Protein AF-A0A359CB19-F1 (afdb_monomer_lite)

Structure (mmCIF, N/CA/C/O backbone):
data_AF-A0A359CB19-F1
#
_entry.id   AF-A0A359CB19-F1
#
loop_
_atom_site.group_PDB
_atom_site.id
_atom_site.type_symbol
_atom_site.label_atom_id
_atom_site.label_alt_id
_atom_site.label_comp_id
_atom_site.label_asym_id
_atom_site.label_entity_id
_atom_site.label_seq_id
_atom_site.pdbx_PDB_ins_code
_atom_site.Cartn_x
_atom_site.Cartn_y
_atom_site.Cartn_z
_atom_site.occupancy
_atom_site.B_iso_or_equiv
_atom_site.auth_seq_id
_atom_site.auth_comp_id
_atom_site.auth_asym_id
_atom_site.auth_atom_id
_atom_site.pdbx_PDB_model_num
ATOM 1 N N . ALA A 1 1 ? -32.392 22.438 -14.766 1.00 51.66 1 ALA A N 1
ATOM 2 C CA . ALA A 1 1 ? -33.176 22.308 -13.524 1.00 51.66 1 ALA A CA 1
ATOM 3 C C . ALA A 1 1 ? -32.383 22.786 -12.304 1.00 51.66 1 ALA A C 1
ATOM 5 O O . ALA A 1 1 ? -32.779 23.774 -11.715 1.00 51.66 1 ALA A O 1
ATOM 6 N N . PHE A 1 2 ? -31.216 22.210 -11.993 1.00 53.78 2 PHE A N 1
ATOM 7 C CA . PHE A 1 2 ? -30.493 22.472 -10.730 1.00 53.78 2 PHE A CA 1
ATOM 8 C C . PHE A 1 2 ? -29.447 23.616 -10.729 1.00 53.78 2 PHE A C 1
ATOM 10 O O . PHE A 1 2 ? -28.625 23.690 -9.828 1.00 53.78 2 PHE A O 1
ATOM 17 N N . ARG A 1 3 ? -29.417 24.498 -11.743 1.00 48.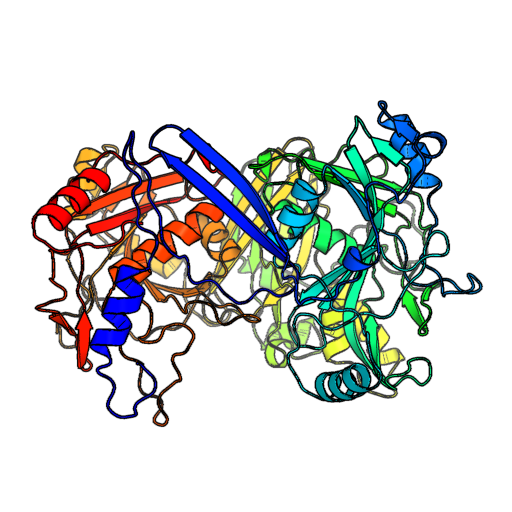03 3 ARG A N 1
ATOM 18 C CA . ARG A 1 3 ? -28.396 25.572 -11.887 1.00 48.03 3 ARG A CA 1
ATOM 19 C C . ARG A 1 3 ? -28.875 26.974 -11.471 1.00 48.03 3 ARG A C 1
ATOM 21 O O . ARG A 1 3 ? -28.220 27.957 -11.801 1.00 48.03 3 ARG A O 1
ATOM 28 N N . SER A 1 4 ? -30.022 27.087 -10.801 1.00 47.94 4 SER A N 1
ATOM 29 C CA . SER A 1 4 ? -30.491 28.377 -10.282 1.00 47.94 4 SER A CA 1
ATOM 30 C C . SER A 1 4 ? -29.844 28.664 -8.920 1.00 47.94 4 SER A C 1
ATOM 32 O O . SER A 1 4 ? -29.797 27.747 -8.101 1.00 47.94 4 SER A O 1
ATOM 34 N N . PRO A 1 5 ? -29.428 29.910 -8.620 1.00 48.91 5 PRO A N 1
ATOM 35 C CA . PRO A 1 5 ? -29.020 30.331 -7.273 1.00 48.91 5 PRO A CA 1
ATOM 36 C C . PRO A 1 5 ? -30.109 30.132 -6.201 1.00 48.91 5 PRO A C 1
ATOM 38 O O . PRO A 1 5 ? -29.816 30.208 -5.016 1.00 48.91 5 PRO A O 1
ATOM 41 N N . ALA A 1 6 ? -31.354 29.878 -6.625 1.00 49.34 6 ALA A N 1
ATOM 42 C CA . ALA A 1 6 ? -32.516 29.584 -5.785 1.00 49.34 6 ALA A CA 1
ATOM 43 C C . ALA A 1 6 ? -32.968 28.107 -5.853 1.00 49.34 6 ALA A C 1
ATOM 45 O O . ALA A 1 6 ? -34.109 27.799 -5.519 1.00 49.34 6 ALA A O 1
ATOM 46 N N . GLY A 1 7 ? -32.131 27.195 -6.363 1.00 55.03 7 GLY A N 1
ATOM 47 C CA . GLY A 1 7 ? -32.459 25.768 -6.402 1.00 55.03 7 GLY A CA 1
ATOM 48 C C . GLY A 1 7 ? -32.571 25.189 -4.992 1.00 55.03 7 GLY A C 1
ATOM 49 O O . GLY A 1 7 ? -31.663 25.366 -4.185 1.00 55.03 7 GLY A O 1
ATOM 50 N N . ASP A 1 8 ? -33.673 24.499 -4.705 1.00 68.00 8 ASP A N 1
ATOM 51 C CA . ASP A 1 8 ? -33.872 23.789 -3.443 1.00 68.00 8 ASP A CA 1
ATOM 52 C C . ASP A 1 8 ? -32.798 22.700 -3.291 1.00 68.00 8 ASP A C 1
ATOM 54 O O . ASP A 1 8 ? -32.811 21.702 -4.016 1.00 68.00 8 ASP A O 1
ATOM 58 N N . GLY A 1 9 ? -31.844 22.903 -2.377 1.00 67.62 9 GLY A N 1
ATOM 59 C CA . GLY A 1 9 ? -30.760 21.952 -2.115 1.00 67.62 9 GLY A CA 1
ATOM 60 C C . GLY A 1 9 ? -31.273 20.559 -1.747 1.00 67.62 9 GLY A C 1
ATOM 61 O O . GLY A 1 9 ? -30.629 19.569 -2.091 1.00 67.62 9 GLY A O 1
ATOM 62 N N . LYS A 1 10 ? -32.472 20.474 -1.156 1.00 69.56 10 LYS A N 1
ATOM 63 C CA . LYS A 1 10 ? -33.140 19.206 -0.867 1.00 69.56 10 LYS A CA 1
ATOM 64 C C . LYS A 1 10 ? -33.515 18.459 -2.147 1.00 69.56 10 LYS A C 1
ATOM 66 O O . LYS A 1 10 ? -33.173 17.297 -2.289 1.00 69.56 10 LYS A O 1
ATOM 71 N N . SER A 1 11 ? -34.081 19.148 -3.139 1.00 75.00 11 SER A N 1
ATOM 72 C CA . SER A 1 11 ? -34.410 18.536 -4.437 1.00 75.00 11 SER A CA 1
ATOM 73 C C . SER A 1 11 ? -33.195 17.958 -5.181 1.00 75.00 11 SER A C 1
ATOM 75 O O . SER A 1 11 ? -33.337 17.011 -5.953 1.00 75.00 11 SER A O 1
ATOM 77 N N . VAL A 1 12 ? -31.997 18.519 -4.966 1.00 78.31 12 VAL A N 1
ATOM 78 C CA . VAL A 1 12 ? -30.746 17.977 -5.520 1.00 78.31 12 VAL A CA 1
ATOM 79 C C . VAL A 1 12 ? -30.365 16.688 -4.797 1.00 78.31 12 VAL A C 1
ATOM 81 O O . VAL A 1 12 ? -30.050 15.706 -5.465 1.00 78.31 12 VAL A O 1
ATOM 84 N N . LEU A 1 13 ? -30.406 16.688 -3.461 1.00 73.38 13 LEU A N 1
ATOM 85 C CA . LEU A 1 13 ? -30.117 15.510 -2.638 1.00 73.38 13 LEU A CA 1
ATOM 86 C C . LEU A 1 13 ? -31.082 14.366 -2.965 1.00 73.38 13 LEU A C 1
ATOM 88 O O . LEU A 1 13 ? -30.625 13.314 -3.407 1.00 73.38 13 LEU A O 1
ATOM 92 N N . ASP A 1 14 ? -32.393 14.626 -2.920 1.00 74.69 14 ASP A N 1
ATOM 93 C CA . ASP A 1 14 ? -33.445 13.657 -3.252 1.00 74.69 14 ASP A CA 1
ATOM 94 C C . ASP A 1 14 ? -33.229 13.050 -4.657 1.00 74.69 14 ASP A C 1
ATOM 96 O O . ASP A 1 14 ? -33.447 11.859 -4.893 1.00 74.69 14 ASP A O 1
ATOM 100 N N . HIS A 1 15 ? -32.761 13.858 -5.619 1.00 82.56 15 HIS A N 1
ATOM 101 C CA . HIS A 1 15 ? -32.455 13.378 -6.964 1.00 82.56 15 HIS A CA 1
ATOM 102 C C . HIS A 1 15 ? -31.266 12.409 -6.983 1.00 82.56 15 HIS A C 1
ATOM 104 O O . HIS A 1 15 ? -31.375 11.341 -7.589 1.00 82.56 15 HIS A O 1
ATOM 110 N N . PHE A 1 16 ? -30.149 12.747 -6.333 1.00 82.25 16 PHE A N 1
ATOM 111 C CA . PHE A 1 16 ? -28.987 11.855 -6.266 1.00 82.25 16 PHE A CA 1
ATOM 112 C C . PHE A 1 16 ? -29.300 10.566 -5.492 1.00 82.25 16 PHE A C 1
ATOM 114 O O . PHE A 1 16 ? -28.952 9.488 -5.975 1.00 82.25 16 PHE A O 1
ATOM 121 N N . GLU A 1 17 ? -30.034 10.655 -4.382 1.00 75.94 17 GLU A N 1
ATOM 122 C CA . GLU A 1 17 ? -30.505 9.497 -3.607 1.00 75.94 17 GLU A CA 1
ATOM 123 C C . GLU A 1 17 ? -31.418 8.578 -4.436 1.00 75.94 17 GLU A C 1
ATOM 125 O O . GLU A 1 17 ? -31.318 7.349 -4.374 1.00 75.94 17 GLU A O 1
ATOM 130 N N . SER A 1 18 ? -32.291 9.148 -5.276 1.00 79.56 18 SER A N 1
ATOM 131 C CA . SER A 1 18 ? -33.164 8.359 -6.158 1.00 79.56 18 SER A CA 1
ATOM 132 C C . SER A 1 18 ? -32.400 7.583 -7.237 1.00 79.56 18 SER A C 1
ATOM 134 O O . SER A 1 18 ? -32.873 6.543 -7.698 1.00 79.56 18 SER A O 1
ATOM 136 N N . LEU A 1 19 ? -31.227 8.079 -7.643 1.00 85.38 19 LEU A N 1
ATOM 137 C CA . LEU A 1 19 ? -30.389 7.470 -8.674 1.00 85.38 19 LEU A CA 1
ATOM 138 C C . LEU A 1 19 ? -29.401 6.445 -8.109 1.00 85.38 19 LEU A C 1
ATOM 140 O O . LEU A 1 19 ? -28.890 5.636 -8.881 1.00 85.38 19 LEU A O 1
ATOM 144 N N . GLN A 1 20 ? -29.103 6.476 -6.812 1.00 83.31 20 GLN A N 1
ATOM 145 C CA . GLN A 1 20 ? -28.067 5.652 -6.194 1.00 83.31 20 GLN A CA 1
ATOM 146 C C . GLN A 1 20 ? -28.363 4.147 -6.306 1.00 83.31 20 GLN A C 1
ATOM 148 O O . GLN A 1 20 ? -29.501 3.694 -6.167 1.00 83.31 20 GLN A O 1
ATOM 153 N N . PHE A 1 21 ? -27.323 3.348 -6.561 1.00 84.31 21 PHE A N 1
ATOM 154 C CA . PHE A 1 21 ? -27.414 1.888 -6.510 1.00 84.31 21 PHE A CA 1
ATOM 155 C C . PHE A 1 21 ? -27.736 1.414 -5.085 1.00 84.31 21 PHE A C 1
ATOM 157 O O . PHE A 1 21 ? -27.120 1.873 -4.127 1.00 84.31 21 PHE A O 1
ATOM 164 N N . ARG A 1 22 ? -28.680 0.475 -4.942 1.00 76.56 22 ARG A N 1
ATOM 165 C CA . ARG A 1 22 ? -29.188 0.040 -3.633 1.00 76.56 22 ARG A CA 1
ATOM 166 C C . ARG A 1 22 ? -28.748 -1.376 -3.275 1.00 76.56 22 ARG A C 1
ATOM 168 O O . ARG A 1 22 ? -28.986 -2.312 -4.037 1.00 76.56 22 ARG A O 1
ATOM 175 N N . ASN A 1 23 ? -28.186 -1.512 -2.075 1.00 77.94 23 ASN A N 1
ATOM 176 C CA . ASN A 1 23 ? -27.953 -2.777 -1.382 1.00 77.94 23 ASN A CA 1
ATOM 177 C C . ASN A 1 23 ? -28.978 -2.962 -0.244 1.00 77.94 23 ASN A C 1
ATOM 179 O O . ASN A 1 23 ? -29.452 -1.963 0.305 1.00 77.94 23 ASN A O 1
ATOM 183 N N . PRO A 1 24 ? -29.301 -4.212 0.148 1.00 79.38 24 PRO A N 1
ATOM 184 C CA . PRO A 1 24 ? -28.841 -5.477 -0.440 1.00 79.38 24 PRO A CA 1
ATOM 185 C C . PRO A 1 24 ? -29.644 -5.902 -1.686 1.00 79.38 24 PRO A C 1
ATOM 187 O O . PRO A 1 24 ? -30.782 -5.485 -1.891 1.00 79.38 24 PRO A O 1
ATOM 190 N N . ILE A 1 25 ? -29.068 -6.795 -2.500 1.00 82.12 25 ILE A N 1
ATOM 191 C CA . ILE A 1 25 ? -29.742 -7.408 -3.660 1.00 82.12 25 ILE A CA 1
ATOM 192 C C . ILE A 1 25 ? -30.484 -8.676 -3.206 1.00 82.12 25 ILE A C 1
ATOM 194 O O . ILE A 1 25 ? -29.860 -9.623 -2.722 1.00 82.12 25 ILE A O 1
ATOM 198 N N . TYR A 1 26 ? -31.810 -8.726 -3.375 1.00 82.25 26 TYR A N 1
ATOM 199 C CA . TYR A 1 26 ? -32.626 -9.864 -2.929 1.00 82.25 26 TYR A CA 1
ATOM 200 C C . TYR A 1 26 ? -32.622 -11.037 -3.928 1.00 82.25 26 TYR A C 1
ATOM 202 O O . TYR A 1 26 ? -32.518 -10.816 -5.142 1.00 82.25 26 TYR A O 1
ATOM 210 N N . PRO A 1 27 ? -32.803 -12.290 -3.458 1.00 83.94 27 PRO A N 1
ATOM 211 C CA . PRO A 1 27 ? -32.923 -13.455 -4.334 1.00 83.94 27 PRO A CA 1
ATOM 212 C C . PRO A 1 27 ? -34.013 -13.283 -5.400 1.00 83.94 27 PRO A C 1
ATOM 214 O O . PRO A 1 27 ? -35.128 -12.871 -5.093 1.00 83.94 27 PRO A O 1
ATOM 217 N N . GLY A 1 28 ? -33.690 -13.604 -6.657 1.00 87.56 28 GLY A N 1
ATOM 218 C CA . GLY A 1 28 ? -34.625 -13.507 -7.786 1.00 87.56 28 GLY A CA 1
ATOM 219 C C . GLY A 1 28 ? -34.925 -12.080 -8.264 1.00 87.56 28 GLY A C 1
ATOM 220 O O . GLY A 1 28 ? -35.715 -11.913 -9.189 1.00 87.56 28 GLY A O 1
ATOM 221 N N . THR A 1 29 ? -34.300 -11.060 -7.670 1.00 87.62 29 THR A N 1
ATOM 222 C CA . THR A 1 29 ? -34.505 -9.655 -8.049 1.00 87.62 29 THR A CA 1
ATOM 223 C C . THR A 1 29 ? -33.332 -9.104 -8.854 1.00 87.62 29 THR A C 1
ATOM 225 O O . THR A 1 29 ? -32.241 -9.673 -8.876 1.00 87.62 29 THR A O 1
ATOM 228 N N . THR A 1 30 ? -33.566 -7.980 -9.526 1.00 87.75 30 THR A N 1
ATOM 229 C CA . THR A 1 30 ? -32.529 -7.191 -10.195 1.00 87.75 30 THR A CA 1
ATOM 230 C C . THR A 1 30 ? -32.475 -5.826 -9.528 1.00 87.75 30 THR A C 1
ATOM 232 O O . THR A 1 30 ? -33.510 -5.181 -9.377 1.00 87.75 30 THR A O 1
ATOM 235 N N . ALA A 1 31 ? -31.277 -5.388 -9.146 1.00 85.31 31 ALA A N 1
ATOM 236 C CA . ALA A 1 31 ? -31.029 -4.030 -8.681 1.00 85.31 31 ALA A CA 1
ATOM 237 C C . ALA A 1 31 ? -30.307 -3.239 -9.778 1.00 85.31 31 ALA A C 1
ATOM 239 O O . ALA A 1 31 ? -29.408 -3.757 -10.444 1.00 85.31 31 ALA A O 1
ATOM 240 N N . SER A 1 32 ? -30.699 -1.983 -9.962 1.00 86.69 32 SER A N 1
ATOM 241 C CA . SER A 1 32 ? -30.075 -1.059 -10.908 1.00 86.69 32 SER A CA 1
ATOM 242 C C . SER A 1 32 ? -30.012 0.335 -10.304 1.00 86.69 32 SER A C 1
ATOM 244 O O . SER A 1 32 ? -30.957 0.760 -9.647 1.00 86.69 32 SER A O 1
ATOM 246 N N . GLY A 1 33 ? -28.928 1.051 -10.571 1.00 87.44 33 GLY A N 1
ATOM 247 C CA . GLY A 1 33 ? -28.718 2.421 -10.122 1.00 87.44 33 GLY A CA 1
ATOM 248 C C . GLY A 1 33 ? -27.319 2.895 -10.496 1.00 87.44 33 GLY A C 1
ATOM 249 O O . GLY A 1 33 ? -26.582 2.203 -11.203 1.00 87.44 33 GLY A O 1
ATOM 250 N N . PHE A 1 34 ? -26.956 4.074 -10.018 1.00 85.12 34 PHE A N 1
ATOM 251 C CA . PHE A 1 34 ? -25.684 4.728 -10.268 1.00 85.12 34 PHE A CA 1
ATOM 252 C C . PHE A 1 34 ? -24.767 4.615 -9.050 1.00 85.12 34 PHE A C 1
ATOM 254 O O . PHE A 1 34 ? -25.184 4.807 -7.911 1.00 85.12 34 PHE A O 1
ATOM 261 N N . LEU A 1 35 ? -23.488 4.352 -9.312 1.00 79.06 35 LEU A N 1
ATOM 262 C CA . LEU A 1 35 ? -22.402 4.547 -8.357 1.00 79.06 35 LEU A CA 1
ATOM 263 C C . LEU A 1 35 ? -21.620 5.782 -8.805 1.00 79.06 35 LEU A C 1
ATOM 265 O O . LEU A 1 35 ? -21.017 5.783 -9.884 1.00 79.06 35 LEU A O 1
ATOM 269 N N . VAL A 1 36 ? -21.644 6.848 -8.005 1.00 78.25 36 VAL A N 1
ATOM 270 C CA . VAL A 1 36 ? -20.890 8.072 -8.302 1.00 78.25 36 VAL A CA 1
ATOM 271 C C . VAL A 1 36 ? -19.470 7.908 -7.771 1.00 78.25 36 VAL A C 1
ATOM 273 O O . VAL A 1 36 ? -19.218 7.942 -6.572 1.00 78.25 36 VAL A O 1
ATOM 276 N N . VAL A 1 37 ? -18.524 7.713 -8.684 1.00 77.50 37 VAL A N 1
ATOM 277 C CA . VAL A 1 37 ? -17.126 7.389 -8.365 1.00 77.50 37 VAL A CA 1
ATOM 278 C C . VAL A 1 37 ? -16.179 8.525 -8.752 1.00 77.50 37 VAL A C 1
ATOM 280 O O . VAL A 1 37 ? -16.527 9.418 -9.526 1.00 77.50 37 VAL A O 1
ATOM 283 N N . HIS A 1 38 ? -14.949 8.502 -8.227 1.00 76.00 38 HIS A N 1
ATOM 284 C CA . HIS A 1 38 ? -13.897 9.436 -8.648 1.00 76.00 38 HIS A CA 1
ATOM 285 C C . HIS A 1 38 ? -13.702 9.399 -10.155 1.00 76.00 38 HIS A C 1
ATOM 287 O O . HIS A 1 38 ? -13.692 8.318 -10.720 1.00 76.00 38 HIS A O 1
ATOM 293 N N . ARG A 1 39 ? -13.458 10.536 -10.812 1.00 75.19 39 ARG A N 1
ATOM 294 C CA . ARG A 1 39 ? -13.066 10.528 -12.226 1.00 75.19 39 ARG A CA 1
ATOM 295 C C . ARG A 1 39 ? -11.680 9.890 -12.382 1.00 75.19 39 ARG A C 1
ATOM 297 O O . ARG A 1 39 ? -10.673 10.489 -12.005 1.00 75.19 39 ARG A O 1
ATOM 304 N N . ASP A 1 40 ? -11.657 8.703 -12.979 1.00 73.38 40 ASP A N 1
ATOM 305 C CA . ASP A 1 40 ? -10.444 8.034 -13.435 1.00 73.38 40 ASP A CA 1
ATOM 306 C C . ASP A 1 40 ? -10.408 8.101 -14.964 1.00 73.38 40 ASP A C 1
ATOM 308 O O . ASP A 1 40 ? -11.306 7.576 -15.619 1.00 73.38 40 ASP A O 1
ATOM 312 N N . GLU A 1 41 ? -9.432 8.823 -15.518 1.00 76.94 41 GLU A N 1
ATOM 313 C CA . GLU A 1 41 ? -9.257 8.965 -16.967 1.00 76.94 41 GLU A CA 1
ATOM 314 C C . GLU A 1 41 ? -8.512 7.736 -17.519 1.00 76.94 41 GLU A C 1
ATOM 316 O O . GLU A 1 41 ? -7.713 7.096 -16.827 1.00 76.94 41 GLU A O 1
ATOM 321 N N . GLY A 1 42 ? -8.781 7.378 -18.772 1.00 78.75 42 GLY A N 1
ATOM 322 C CA . GLY A 1 42 ? -8.162 6.230 -19.436 1.00 78.75 42 GLY A CA 1
ATOM 323 C C . GLY A 1 42 ? -8.923 4.936 -19.254 1.00 78.75 42 GLY A C 1
ATOM 324 O O . GLY A 1 42 ? -9.562 4.474 -20.195 1.00 78.75 42 GLY A O 1
ATOM 325 N N . TYR A 1 43 ? -8.852 4.346 -18.068 1.00 75.00 43 TYR A N 1
ATOM 326 C CA . TYR A 1 43 ? -9.540 3.096 -17.765 1.00 75.00 43 TYR A CA 1
ATOM 327 C C . TYR A 1 43 ? -10.027 3.074 -16.328 1.00 75.00 43 TYR A C 1
ATOM 329 O O . TYR A 1 43 ? -9.292 3.426 -15.405 1.00 75.00 43 TYR A O 1
ATOM 337 N N . ARG A 1 44 ? -11.233 2.544 -16.139 1.00 80.69 44 ARG A N 1
ATOM 338 C CA . ARG A 1 44 ? -11.740 2.148 -14.829 1.00 80.69 44 ARG A CA 1
ATOM 339 C C . ARG A 1 44 ? -11.797 0.632 -14.738 1.00 80.69 44 ARG A C 1
ATOM 341 O O . ARG A 1 44 ? -12.490 0.001 -15.533 1.00 80.69 44 ARG A O 1
ATOM 348 N N . ALA A 1 45 ? -11.132 0.062 -13.737 1.00 78.88 45 ALA A N 1
ATOM 349 C CA . ALA A 1 45 ? -11.490 -1.268 -13.265 1.00 78.88 45 ALA A CA 1
ATOM 350 C C . ALA A 1 45 ? -12.785 -1.141 -12.455 1.00 78.88 45 ALA A C 1
ATOM 352 O O . ALA A 1 45 ? -12.842 -0.396 -11.478 1.00 78.88 45 ALA A O 1
ATOM 353 N N . VAL A 1 46 ? -13.837 -1.813 -12.908 1.00 83.12 46 VAL A N 1
ATOM 354 C CA . VAL A 1 46 ? -15.095 -1.961 -12.181 1.00 83.12 46 VAL A CA 1
ATOM 355 C C . VAL A 1 46 ? -15.078 -3.348 -11.571 1.00 83.12 46 VAL A C 1
ATOM 357 O O . VAL A 1 46 ? -15.267 -4.351 -12.265 1.00 83.12 46 VAL A O 1
ATOM 360 N N . ASP A 1 47 ? -14.808 -3.381 -10.276 1.00 80.94 47 ASP A N 1
ATOM 361 C CA . ASP A 1 47 ? -14.843 -4.593 -9.481 1.00 80.94 47 ASP A CA 1
ATOM 362 C C . ASP A 1 47 ? -16.207 -4.720 -8.822 1.00 80.94 47 ASP A C 1
ATOM 364 O O . ASP A 1 47 ? -16.668 -3.815 -8.131 1.00 80.94 47 ASP A O 1
ATOM 368 N N . VAL A 1 48 ? -16.863 -5.845 -9.085 1.00 85.56 48 VAL A N 1
ATOM 369 C CA . VAL A 1 48 ? -18.151 -6.185 -8.490 1.00 85.56 48 VAL A CA 1
ATOM 370 C C . VAL A 1 48 ? -17.947 -7.429 -7.651 1.00 85.56 48 VAL A C 1
ATOM 372 O O . VAL A 1 48 ? -17.702 -8.514 -8.186 1.00 85.56 48 VAL A O 1
ATOM 375 N N . ASP A 1 49 ? -18.028 -7.251 -6.340 1.00 85.56 49 ASP A N 1
ATOM 376 C CA . ASP A 1 49 ? -17.968 -8.321 -5.357 1.00 85.56 49 ASP A CA 1
ATOM 377 C C . ASP A 1 49 ? -19.345 -8.543 -4.752 1.00 85.56 49 ASP A C 1
ATOM 379 O O . ASP A 1 49 ? -19.884 -7.701 -4.042 1.00 85.56 49 ASP A O 1
ATOM 383 N N . LEU A 1 50 ? -19.929 -9.692 -5.074 1.00 86.00 50 LEU A N 1
ATOM 384 C CA . LEU A 1 50 ? -21.208 -10.125 -4.537 1.00 86.00 50 LEU A CA 1
ATOM 385 C C . LEU A 1 50 ? -20.925 -11.047 -3.367 1.00 86.00 50 LEU A C 1
ATOM 387 O O . LEU A 1 50 ? -20.484 -12.183 -3.565 1.00 86.00 50 LEU A O 1
ATOM 391 N N . ILE A 1 51 ? -21.163 -10.548 -2.161 1.00 81.19 51 ILE A N 1
ATOM 392 C CA . ILE A 1 51 ? -20.885 -11.265 -0.924 1.00 81.19 51 ILE A CA 1
ATOM 393 C C . ILE A 1 51 ? -22.212 -11.676 -0.288 1.00 81.19 51 ILE A C 1
ATOM 395 O O . ILE A 1 51 ? -23.151 -10.893 -0.179 1.00 81.19 51 ILE A O 1
ATOM 399 N N . SER A 1 52 ? -22.294 -12.941 0.102 1.00 76.31 52 SER A N 1
ATOM 400 C CA . SER A 1 52 ? -23.405 -13.525 0.852 1.00 76.31 52 SER A CA 1
ATOM 401 C C . SER A 1 52 ? -22.861 -14.196 2.113 1.00 76.31 52 SER A C 1
ATOM 403 O O . SER A 1 52 ? -21.649 -14.290 2.286 1.00 76.31 52 SER A O 1
ATOM 405 N N . ARG A 1 53 ? -23.742 -14.722 2.973 1.00 71.31 53 ARG A N 1
ATOM 406 C CA . ARG A 1 53 ? -23.336 -15.395 4.223 1.00 71.31 53 ARG A CA 1
ATOM 407 C C . ARG A 1 53 ? -22.329 -16.538 4.024 1.00 71.31 53 ARG A C 1
ATOM 409 O O . ARG A 1 53 ? -21.532 -16.781 4.920 1.00 71.31 53 ARG A O 1
ATOM 416 N N . GLU A 1 54 ? -22.372 -17.227 2.882 1.00 71.12 54 GLU A N 1
ATOM 417 C CA . GLU A 1 54 ? -21.578 -18.445 2.644 1.00 71.12 54 GLU A CA 1
ATOM 418 C C . GLU A 1 54 ? -20.653 -18.370 1.424 1.00 71.12 54 GLU A C 1
ATOM 420 O O . GLU A 1 54 ? -19.787 -19.226 1.249 1.00 71.12 54 GLU A O 1
ATOM 425 N N . LYS A 1 55 ? -20.866 -17.404 0.522 1.00 76.69 55 LYS A N 1
ATOM 426 C CA . LYS A 1 55 ? -20.166 -17.339 -0.768 1.00 76.69 55 LYS A CA 1
ATOM 427 C C . LYS A 1 55 ? -19.885 -15.900 -1.161 1.00 76.69 55 LYS A C 1
ATOM 429 O O . LYS A 1 55 ? -20.767 -15.050 -1.043 1.00 76.69 55 LYS A O 1
ATOM 434 N N . ALA A 1 56 ? -18.711 -15.680 -1.740 1.00 82.69 56 ALA A N 1
ATOM 435 C CA . ALA A 1 56 ? -18.404 -14.480 -2.501 1.00 82.69 56 ALA A CA 1
ATOM 436 C C . ALA A 1 56 ? -18.212 -14.836 -3.980 1.00 82.69 56 ALA A C 1
ATOM 438 O O . ALA A 1 56 ? -17.661 -15.891 -4.310 1.00 82.69 56 ALA A O 1
ATOM 439 N N . LYS A 1 57 ? -18.665 -13.956 -4.871 1.00 85.00 57 LYS A N 1
ATOM 440 C CA . LYS A 1 57 ? -18.343 -13.994 -6.299 1.00 85.00 57 LYS A CA 1
ATOM 441 C C . LYS A 1 57 ? -17.769 -12.659 -6.729 1.00 85.00 57 LYS A C 1
ATOM 443 O O . LYS A 1 57 ? -18.306 -11.610 -6.394 1.00 85.00 57 LYS A O 1
ATOM 448 N N . SER A 1 58 ? -16.724 -12.745 -7.532 1.00 84.50 58 SER A N 1
ATOM 449 C CA . SER A 1 58 ? -15.885 -11.624 -7.909 1.00 84.50 58 SER A CA 1
ATOM 450 C C . SER A 1 58 ? -15.882 -11.467 -9.424 1.00 84.50 58 SER A C 1
ATOM 452 O O . SER A 1 58 ? -15.498 -12.385 -10.147 1.00 84.50 58 SER A O 1
ATOM 454 N N . PHE A 1 59 ? -16.296 -10.301 -9.908 1.00 85.44 59 PHE A N 1
ATOM 455 C CA . PHE A 1 59 ? -16.256 -9.933 -11.322 1.00 85.44 59 PHE A CA 1
ATOM 456 C C . PHE A 1 59 ? -15.406 -8.684 -11.504 1.00 85.44 59 PHE A C 1
ATOM 458 O O . PHE A 1 59 ? -15.398 -7.803 -10.644 1.00 85.44 59 PHE A O 1
ATOM 465 N N . THR A 1 60 ? -14.694 -8.608 -12.623 1.00 84.44 60 THR A N 1
ATOM 466 C CA . THR A 1 60 ? -13.865 -7.455 -12.968 1.00 84.44 60 THR A CA 1
ATOM 467 C C . THR A 1 60 ? -14.101 -7.089 -14.419 1.00 84.44 60 THR A C 1
ATOM 469 O O . THR A 1 60 ? -13.914 -7.905 -15.326 1.00 84.44 60 THR A O 1
ATOM 472 N N . TYR A 1 61 ? -14.478 -5.836 -14.629 1.00 84.19 61 TYR A N 1
ATOM 473 C CA . TYR A 1 61 ? -14.641 -5.230 -15.940 1.00 84.19 61 TYR A CA 1
ATOM 474 C C . TYR A 1 61 ? -13.641 -4.090 -16.083 1.00 84.19 61 TYR A C 1
ATOM 476 O O . TYR A 1 61 ? -13.308 -3.422 -15.110 1.00 84.19 61 TYR A O 1
ATOM 484 N N . ILE A 1 62 ? -13.162 -3.855 -17.300 1.00 81.62 62 ILE A N 1
ATOM 485 C CA . ILE A 1 62 ? -12.358 -2.677 -17.615 1.00 81.62 62 ILE A CA 1
ATOM 486 C C . ILE A 1 62 ? -13.195 -1.825 -18.556 1.00 81.62 62 ILE A C 1
ATOM 488 O O . ILE A 1 62 ? -13.525 -2.264 -19.657 1.00 81.62 62 ILE A O 1
ATOM 492 N N . VAL A 1 63 ? -13.553 -0.628 -18.104 1.00 83.31 63 VAL A N 1
ATOM 493 C CA . VAL A 1 63 ? -14.327 0.337 -18.883 1.00 83.31 63 VAL A CA 1
ATOM 494 C C . VAL A 1 63 ? -13.363 1.411 -19.394 1.00 83.31 63 VAL A C 1
ATOM 496 O O . VAL A 1 63 ? -12.802 2.141 -18.571 1.00 83.31 63 VAL A O 1
ATOM 499 N N . PRO A 1 64 ? -13.111 1.493 -20.714 1.00 79.19 64 PRO A N 1
ATOM 500 C CA . PRO A 1 64 ? -12.311 2.568 -21.289 1.00 79.19 64 PRO A CA 1
ATOM 501 C C . PRO A 1 64 ? -13.048 3.903 -21.211 1.00 79.19 64 PRO A C 1
ATOM 503 O O . PRO A 1 64 ? -14.250 3.973 -21.466 1.00 79.19 64 PRO A O 1
ATOM 506 N N . ASP A 1 65 ? -12.306 4.969 -20.934 1.00 82.25 65 ASP A N 1
ATOM 507 C CA . ASP A 1 65 ? -12.741 6.328 -21.240 1.00 82.25 65 ASP A CA 1
ATOM 508 C C . ASP A 1 65 ? -12.480 6.584 -22.736 1.00 82.25 65 ASP A C 1
ATOM 510 O O . ASP A 1 65 ? -11.317 6.680 -23.139 1.00 82.25 65 ASP A O 1
ATOM 514 N N . PRO A 1 66 ? -13.519 6.706 -23.583 1.00 79.19 66 PRO A N 1
ATOM 515 C CA . PRO A 1 66 ? -13.337 6.866 -25.026 1.00 79.19 66 PRO A CA 1
ATOM 516 C C . PRO A 1 66 ? -12.634 8.178 -25.409 1.00 79.19 66 PRO A C 1
ATOM 518 O O . PRO A 1 66 ? -12.110 8.297 -26.521 1.00 79.19 66 PRO A O 1
ATOM 521 N N . SER A 1 67 ? -12.629 9.171 -24.514 1.00 81.38 67 SER A N 1
ATOM 522 C CA . SER A 1 67 ? -11.979 10.462 -24.744 1.00 81.38 67 SER A CA 1
ATOM 523 C C . SER A 1 67 ? -10.481 10.443 -24.431 1.00 81.38 67 SER A C 1
ATOM 525 O O . SER A 1 67 ? -9.740 11.271 -24.962 1.00 81.38 67 SER A O 1
ATOM 527 N N . PHE A 1 68 ? -10.018 9.479 -23.634 1.00 84.44 68 PHE A N 1
ATOM 528 C CA . PHE A 1 68 ? -8.624 9.395 -23.226 1.00 84.44 68 PHE A CA 1
ATOM 529 C C . PHE A 1 68 ? -7.749 8.798 -24.327 1.00 84.44 68 PHE A C 1
ATOM 531 O O . PHE A 1 68 ? -8.029 7.729 -24.873 1.00 84.44 68 PHE A O 1
ATOM 538 N N . LYS A 1 69 ? -6.639 9.468 -24.635 1.00 86.50 69 LYS A N 1
ATOM 539 C CA . LYS A 1 69 ? -5.653 8.986 -25.605 1.00 86.50 69 LYS A CA 1
ATOM 540 C C . LYS A 1 69 ? -4.450 8.433 -24.857 1.00 86.50 69 LYS A C 1
ATOM 542 O O . LYS A 1 69 ? -3.570 9.188 -24.483 1.00 86.50 69 LYS A O 1
ATOM 547 N N . GLY A 1 70 ? -4.408 7.124 -24.623 1.00 87.69 70 GLY A N 1
ATOM 548 C CA . GLY A 1 70 ? -3.240 6.444 -24.044 1.00 87.69 70 GLY A CA 1
ATOM 549 C C . GLY A 1 70 ? -2.420 5.687 -25.090 1.00 87.69 70 GLY A C 1
ATOM 550 O O . GLY A 1 70 ? -2.898 5.467 -26.202 1.00 87.69 70 GLY A O 1
ATOM 551 N N . ASP A 1 71 ? -1.212 5.239 -24.730 1.00 89.31 71 ASP A N 1
ATOM 552 C CA . ASP A 1 71 ? -0.352 4.433 -25.621 1.00 89.31 71 ASP A CA 1
ATOM 553 C C . ASP A 1 71 ? -1.092 3.179 -26.142 1.00 89.31 71 ASP A C 1
ATOM 555 O O . ASP A 1 71 ? -1.030 2.857 -27.325 1.00 89.31 71 ASP A O 1
ATOM 559 N N . TYR A 1 72 ? -1.927 2.568 -25.295 1.00 85.06 72 TYR A N 1
ATOM 560 C CA . TYR A 1 72 ? -2.738 1.390 -25.620 1.00 85.06 72 TYR A CA 1
ATOM 561 C C . TYR A 1 72 ? -3.752 1.621 -26.750 1.00 85.06 72 TYR A C 1
ATOM 563 O O . TYR A 1 72 ? -4.249 0.665 -27.335 1.00 85.06 72 TYR A O 1
ATOM 571 N N . THR A 1 73 ? -4.106 2.880 -27.038 1.00 86.19 73 THR A N 1
ATOM 572 C CA . THR A 1 73 ? -5.046 3.224 -28.119 1.00 86.19 73 THR A CA 1
ATOM 573 C C . THR A 1 73 ? -4.390 3.177 -29.495 1.00 86.19 73 THR A C 1
ATOM 575 O O . THR A 1 73 ? -5.088 3.229 -30.504 1.00 86.19 73 THR A O 1
ATOM 578 N N . LEU A 1 74 ? -3.057 3.096 -29.543 1.00 87.12 74 LEU A N 1
ATOM 579 C CA . LEU A 1 74 ? -2.271 3.071 -30.775 1.00 87.12 74 LEU A CA 1
ATOM 580 C C . LEU A 1 74 ? -1.992 1.647 -31.273 1.00 87.12 74 LEU A C 1
ATOM 582 O O . LEU A 1 74 ? -1.383 1.490 -32.329 1.00 87.12 74 LEU A O 1
ATOM 586 N N . VAL A 1 75 ? -2.390 0.625 -30.510 1.00 88.06 75 VAL A N 1
ATOM 587 C CA . VAL A 1 75 ? -1.991 -0.766 -30.731 1.00 88.06 75 VAL A CA 1
ATOM 588 C C . VAL A 1 75 ? -3.210 -1.677 -30.662 1.00 88.06 75 VAL A C 1
ATOM 590 O O . VAL A 1 75 ? -3.899 -1.728 -29.645 1.00 88.06 75 VAL A O 1
ATOM 593 N N . ASP A 1 76 ? -3.453 -2.443 -31.726 1.00 89.38 76 ASP A N 1
ATOM 594 C CA . ASP A 1 76 ? -4.408 -3.551 -31.681 1.00 89.38 76 ASP A CA 1
ATOM 595 C C . ASP A 1 76 ? -3.699 -4.819 -31.190 1.00 89.38 76 ASP A C 1
ATOM 597 O O . ASP A 1 76 ? -2.980 -5.495 -31.924 1.00 89.38 76 ASP A O 1
ATOM 601 N N . PHE A 1 77 ? -3.910 -5.158 -29.918 1.00 88.88 77 PHE A N 1
ATOM 602 C CA . PHE A 1 77 ? -3.292 -6.326 -29.286 1.00 88.88 77 PHE A CA 1
ATOM 603 C C . PHE A 1 77 ? -3.726 -7.680 -29.859 1.00 88.88 77 PHE A C 1
ATOM 605 O O . PHE A 1 77 ? -3.151 -8.694 -29.453 1.00 88.88 77 PHE A O 1
ATOM 612 N N . ASN A 1 78 ? -4.757 -7.733 -30.705 1.00 85.88 78 ASN A N 1
ATOM 613 C CA . ASN A 1 78 ? -5.205 -8.975 -31.336 1.00 85.88 78 ASN A CA 1
ATOM 614 C C . ASN A 1 78 ? -4.497 -9.231 -32.667 1.00 85.88 78 ASN A C 1
ATOM 616 O O . ASN A 1 78 ? -4.355 -10.388 -33.046 1.00 85.88 78 ASN A O 1
ATOM 620 N N . THR A 1 79 ? -4.042 -8.174 -33.342 1.00 91.44 79 THR A N 1
ATOM 621 C CA . THR A 1 79 ? -3.393 -8.251 -34.660 1.00 91.44 79 THR A CA 1
ATOM 622 C C . THR A 1 79 ? -1.944 -7.764 -34.639 1.00 91.44 79 THR A C 1
ATOM 624 O O . THR A 1 79 ? -1.348 -7.600 -35.696 1.00 91.44 79 THR A O 1
ATOM 627 N N . LEU A 1 80 ? -1.379 -7.483 -33.458 1.00 93.50 80 LEU A N 1
ATOM 628 C CA . LEU A 1 80 ? -0.004 -6.990 -33.315 1.00 93.50 80 LEU A CA 1
ATOM 629 C C . LEU A 1 80 ? 1.049 -7.986 -33.825 1.00 93.50 80 LEU A C 1
ATOM 631 O O . LEU A 1 80 ? 2.099 -7.555 -34.288 1.00 93.50 80 LEU A O 1
ATOM 635 N N . TYR A 1 81 ? 0.770 -9.284 -33.704 1.00 94.94 81 TYR A N 1
ATOM 636 C CA . TYR A 1 81 ? 1.651 -10.371 -34.125 1.00 94.94 81 TYR A CA 1
ATOM 637 C C . TYR A 1 81 ? 0.877 -11.357 -34.988 1.00 94.94 81 TYR A C 1
ATOM 639 O O . TYR A 1 81 ? -0.257 -11.721 -34.646 1.00 94.94 81 TYR A O 1
ATOM 647 N N . ASP A 1 82 ? 1.509 -11.831 -36.056 1.00 93.94 82 ASP A N 1
ATOM 648 C CA . ASP A 1 82 ? 0.978 -12.925 -36.855 1.00 93.94 82 ASP A CA 1
ATOM 649 C C . ASP A 1 82 ? 1.014 -14.232 -36.058 1.00 93.94 82 ASP A C 1
ATOM 651 O O . ASP A 1 82 ? 1.884 -14.467 -35.219 1.00 93.94 82 ASP A O 1
ATOM 655 N N . SER A 1 83 ? 0.080 -15.142 -36.349 1.00 90.88 83 SER A N 1
ATOM 656 C CA . SER A 1 83 ? 0.017 -16.443 -35.659 1.00 90.88 83 SER A CA 1
ATOM 657 C C . SER A 1 83 ? 1.318 -17.256 -35.745 1.00 90.88 83 SER A C 1
ATOM 659 O O . SER A 1 83 ? 1.609 -18.013 -34.826 1.00 90.88 83 SER A O 1
ATOM 661 N N . ALA A 1 84 ? 2.113 -17.065 -36.806 1.00 93.94 84 ALA A N 1
ATOM 662 C CA . ALA A 1 84 ? 3.412 -17.708 -36.996 1.00 93.94 84 ALA A CA 1
ATOM 663 C C . ALA A 1 84 ? 4.542 -17.094 -36.146 1.00 93.94 84 ALA A C 1
ATOM 665 O O . ALA A 1 84 ? 5.557 -17.750 -35.926 1.00 93.94 84 ALA A O 1
ATOM 666 N N . GLU A 1 85 ? 4.384 -15.852 -35.678 1.00 94.56 85 GLU A N 1
ATOM 667 C CA . GLU A 1 85 ? 5.344 -15.191 -34.785 1.00 94.56 85 GLU A CA 1
ATOM 668 C C . GLU A 1 85 ? 5.106 -15.560 -33.318 1.00 94.56 85 GLU A C 1
ATOM 670 O O . GLU A 1 85 ? 6.020 -15.457 -32.501 1.00 94.56 85 GLU A O 1
ATOM 675 N N . ILE A 1 86 ? 3.882 -15.975 -32.970 1.00 96.31 86 ILE A N 1
ATOM 676 C CA . ILE A 1 86 ? 3.515 -16.315 -31.595 1.00 96.31 86 ILE A CA 1
ATOM 677 C C . ILE A 1 86 ? 4.226 -17.600 -31.169 1.00 96.31 86 ILE A C 1
ATOM 679 O O . ILE A 1 86 ? 4.036 -18.665 -31.756 1.00 96.31 86 ILE A O 1
ATOM 683 N N . VAL A 1 87 ? 4.991 -17.507 -30.083 1.00 97.44 87 VAL A N 1
ATOM 684 C CA . VAL A 1 87 ? 5.685 -18.647 -29.478 1.00 97.44 87 VAL A CA 1
ATOM 685 C C . VAL A 1 87 ? 4.923 -19.074 -28.232 1.00 97.44 87 VAL A C 1
ATOM 687 O O . VAL A 1 87 ? 4.957 -18.382 -27.214 1.00 97.44 87 VAL A O 1
ATOM 690 N N . GLU A 1 88 ? 4.235 -20.210 -28.310 1.00 97.69 88 GLU A N 1
ATOM 691 C CA . GLU A 1 88 ? 3.544 -20.807 -27.166 1.00 97.69 88 GLU A CA 1
ATOM 692 C C . GLU A 1 88 ? 4.514 -21.665 -26.343 1.00 97.69 88 GLU A C 1
ATOM 694 O O . GLU A 1 88 ? 5.244 -22.500 -26.880 1.00 97.69 88 GLU A O 1
ATOM 699 N N . ILE A 1 89 ? 4.537 -21.439 -25.032 1.00 98.31 89 ILE A N 1
ATOM 700 C CA . ILE A 1 89 ? 5.465 -22.073 -24.098 1.00 98.31 89 ILE A CA 1
ATOM 701 C C . ILE A 1 89 ? 4.661 -22.728 -22.975 1.00 98.31 89 ILE A C 1
ATOM 703 O O . ILE A 1 89 ? 3.946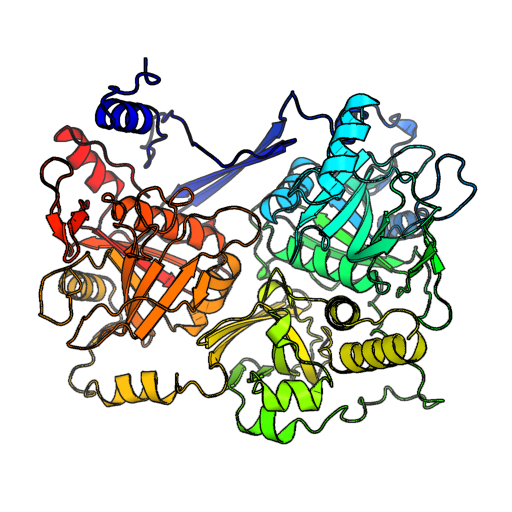 -22.057 -22.237 1.00 98.31 89 ILE A O 1
ATOM 707 N N . GLU A 1 90 ? 4.825 -24.033 -22.789 1.00 96.88 90 GLU A N 1
ATOM 708 C CA . GLU A 1 90 ? 4.151 -24.774 -21.710 1.00 96.88 90 GLU A CA 1
ATOM 709 C C . GLU A 1 90 ? 5.051 -24.966 -20.476 1.00 96.88 90 GLU A C 1
ATOM 711 O O . GLU A 1 90 ? 4.596 -24.894 -19.325 1.00 96.88 90 GLU A O 1
ATOM 716 N N . GLU A 1 91 ? 6.353 -25.150 -20.721 1.00 95.56 91 GLU A N 1
ATOM 717 C CA . GLU A 1 91 ? 7.354 -25.479 -19.705 1.00 95.56 91 GLU A CA 1
ATOM 718 C C . GLU A 1 91 ? 8.034 -24.241 -19.116 1.00 95.56 91 GLU A C 1
ATOM 720 O O . GLU A 1 91 ? 8.429 -23.304 -19.816 1.00 95.56 91 GLU A O 1
ATOM 725 N N . GLU A 1 92 ? 8.218 -24.249 -17.799 1.00 92.50 92 GLU A N 1
ATOM 726 C CA . GLU A 1 92 ? 8.725 -23.100 -17.049 1.00 92.50 92 GLU A CA 1
ATOM 727 C C . GLU A 1 92 ? 10.205 -22.814 -17.352 1.00 92.50 92 GLU A C 1
ATOM 729 O O . GLU A 1 92 ? 10.608 -21.663 -17.525 1.00 92.50 92 GLU A O 1
ATOM 734 N N . GLU A 1 93 ? 11.017 -23.858 -17.502 1.00 92.75 93 GLU A N 1
ATOM 735 C CA . GLU A 1 93 ? 12.430 -23.753 -17.863 1.00 92.75 93 GLU A CA 1
ATOM 736 C C . GLU A 1 93 ? 12.614 -23.210 -19.286 1.00 92.75 93 GLU A C 1
ATOM 738 O O . GLU A 1 93 ? 13.605 -22.531 -19.566 1.00 92.75 93 GLU A O 1
ATOM 743 N N . ALA A 1 94 ? 11.674 -23.495 -20.193 1.00 96.56 94 ALA A N 1
ATOM 744 C CA . ALA A 1 94 ? 11.668 -22.909 -21.530 1.00 96.56 94 ALA A CA 1
ATOM 745 C C . ALA A 1 94 ? 11.313 -21.421 -21.468 1.00 96.56 94 ALA A C 1
ATOM 747 O O . ALA A 1 94 ? 12.026 -20.614 -22.064 1.00 96.56 94 ALA A O 1
ATOM 748 N N . LEU A 1 95 ? 10.303 -21.049 -20.671 1.00 97.06 95 LEU A N 1
ATOM 749 C CA . LEU A 1 95 ? 9.960 -19.646 -20.435 1.00 97.06 95 LEU A CA 1
ATOM 750 C C . LEU A 1 95 ? 11.172 -18.878 -19.903 1.00 97.06 95 LEU A C 1
ATOM 752 O O . LEU A 1 95 ? 11.517 -17.842 -20.462 1.00 97.06 95 LEU A O 1
ATOM 756 N N . ARG A 1 96 ? 11.865 -19.403 -18.884 1.00 96.06 96 ARG A N 1
ATOM 757 C CA . ARG A 1 96 ? 13.095 -18.799 -18.347 1.00 96.06 96 ARG A CA 1
ATOM 758 C C . ARG A 1 96 ? 14.098 -18.460 -19.446 1.00 96.06 96 ARG A C 1
ATOM 760 O O . ARG A 1 96 ? 14.529 -17.314 -19.532 1.00 96.06 96 ARG A O 1
ATOM 767 N N . ARG A 1 97 ? 14.442 -19.433 -20.296 1.00 95.88 97 ARG A N 1
ATOM 768 C CA . ARG A 1 97 ? 15.423 -19.241 -21.377 1.00 95.88 97 ARG A CA 1
ATOM 769 C C . ARG A 1 97 ? 14.981 -18.188 -22.389 1.00 95.88 97 ARG A C 1
ATOM 771 O O . ARG A 1 97 ? 15.821 -17.426 -22.852 1.00 95.88 97 ARG A O 1
ATOM 778 N N . GLU A 1 98 ? 13.697 -18.132 -22.739 1.00 97.81 98 GLU A N 1
ATOM 779 C CA . GLU A 1 98 ? 13.195 -17.102 -23.658 1.00 97.81 98 GLU A CA 1
ATOM 780 C C . GLU A 1 98 ? 13.187 -15.707 -23.018 1.00 97.81 98 GLU A C 1
ATOM 782 O O . GLU A 1 98 ? 13.520 -14.725 -23.680 1.00 97.81 98 GLU A O 1
ATOM 787 N N . LEU A 1 99 ? 12.896 -15.605 -21.717 1.00 97.62 99 LEU A N 1
ATOM 788 C CA . LEU A 1 99 ? 12.944 -14.331 -20.993 1.00 97.62 99 LEU A CA 1
ATOM 789 C C . LEU A 1 99 ? 14.371 -13.768 -20.872 1.00 97.62 99 LEU A C 1
ATOM 791 O O . LEU A 1 99 ? 14.550 -12.550 -20.941 1.00 97.62 99 LEU A O 1
ATOM 795 N N . GLU A 1 100 ? 15.387 -14.628 -20.748 1.00 96.69 100 GLU A N 1
ATOM 796 C CA . GLU A 1 100 ? 16.804 -14.220 -20.724 1.00 96.69 100 GLU A CA 1
ATOM 797 C C . GLU A 1 100 ? 17.272 -13.614 -22.058 1.00 96.69 100 GLU A C 1
ATOM 799 O O . GLU A 1 100 ? 18.164 -12.766 -22.063 1.00 96.69 100 GLU A O 1
ATOM 804 N N . LYS A 1 101 ? 16.646 -13.997 -23.180 1.00 96.62 101 LYS A N 1
ATOM 805 C CA . LYS A 1 101 ? 16.964 -13.486 -24.527 1.00 96.62 101 LYS A CA 1
ATOM 806 C C . LYS A 1 101 ? 16.331 -12.130 -24.838 1.00 96.62 101 LYS A C 1
ATOM 808 O O . LYS A 1 101 ? 16.679 -11.518 -25.847 1.00 96.62 101 LYS A O 1
ATOM 813 N N . LEU A 1 102 ? 15.380 -11.667 -24.022 1.00 97.06 102 LEU A N 1
ATOM 814 C CA . LEU A 1 102 ? 14.732 -10.375 -24.241 1.00 97.06 102 LEU A CA 1
ATOM 815 C C . LEU A 1 102 ? 15.768 -9.236 -24.186 1.00 97.06 102 LEU A C 1
ATOM 817 O O . LEU A 1 102 ? 16.756 -9.341 -23.455 1.00 97.06 102 LEU A O 1
ATOM 821 N N . PRO A 1 103 ? 15.548 -8.106 -24.887 1.00 96.19 103 PRO A N 1
ATOM 822 C CA . PRO A 1 103 ? 16.465 -6.968 -24.837 1.00 96.19 103 PRO A CA 1
ATOM 823 C C . PRO A 1 103 ? 16.711 -6.498 -23.399 1.00 96.19 103 PRO A C 1
ATOM 825 O O . PRO A 1 103 ? 15.779 -6.469 -22.589 1.00 96.19 103 PRO A O 1
ATOM 828 N N . CYS A 1 104 ? 17.948 -6.123 -23.059 1.00 94.56 104 CYS A N 1
ATOM 829 C CA . CYS A 1 104 ? 18.275 -5.666 -21.701 1.00 94.56 104 CYS A CA 1
ATOM 830 C C . CYS A 1 104 ? 17.508 -4.407 -21.315 1.00 94.56 104 CYS A C 1
ATOM 832 O O . CYS A 1 104 ? 17.180 -4.191 -20.150 1.00 94.56 104 CYS A O 1
ATOM 834 N N . CYS A 1 105 ? 17.286 -3.551 -22.308 1.00 95.88 105 CYS A N 1
ATOM 835 C CA . CYS A 1 105 ? 17.080 -2.138 -22.104 1.00 95.88 105 CYS A CA 1
ATOM 836 C C . CYS A 1 105 ? 16.180 -1.595 -23.207 1.00 95.88 105 CYS A C 1
ATOM 838 O O . CYS A 1 105 ? 16.156 -2.103 -24.332 1.00 95.88 105 CYS A O 1
ATOM 840 N N . THR A 1 106 ? 15.457 -0.537 -22.877 1.00 97.12 106 THR A N 1
ATOM 841 C CA . THR A 1 106 ? 14.776 0.279 -23.878 1.00 97.12 106 THR A CA 1
ATOM 842 C C . THR A 1 106 ? 15.790 1.009 -24.763 1.00 97.12 106 THR A C 1
ATOM 844 O O . THR A 1 106 ? 16.974 1.088 -24.432 1.00 97.12 106 THR A O 1
ATOM 847 N N . ALA A 1 107 ? 15.332 1.565 -25.881 1.00 96.50 107 ALA A N 1
ATOM 848 C CA . ALA A 1 107 ? 16.149 2.366 -26.781 1.00 96.50 107 ALA A CA 1
ATOM 849 C C . ALA A 1 107 ? 15.459 3.678 -27.179 1.00 96.50 107 ALA A C 1
ATOM 851 O O . ALA A 1 107 ? 14.262 3.887 -26.943 1.00 96.50 107 ALA A O 1
ATOM 852 N N . ASN A 1 108 ? 16.222 4.575 -27.803 1.00 93.94 108 ASN A N 1
ATOM 853 C CA . ASN A 1 108 ? 15.658 5.681 -28.574 1.00 93.94 108 ASN A CA 1
ATOM 854 C C . ASN A 1 108 ? 14.999 5.164 -29.869 1.00 93.94 108 ASN A C 1
ATOM 856 O O . ASN A 1 108 ? 15.139 3.999 -30.236 1.00 93.94 108 ASN A O 1
ATOM 860 N N . LYS A 1 109 ? 14.280 6.044 -30.577 1.00 93.50 109 LYS A N 1
ATOM 861 C CA . LYS A 1 109 ? 13.510 5.687 -31.783 1.00 93.50 109 LYS A CA 1
ATOM 862 C C . LYS A 1 109 ? 14.340 4.964 -32.848 1.00 93.50 109 LYS A C 1
ATOM 864 O O . LYS A 1 109 ? 13.850 4.019 -33.453 1.00 93.50 109 LYS A O 1
ATOM 869 N N . ASP A 1 110 ? 15.579 5.405 -33.042 1.00 91.88 110 ASP A N 1
ATOM 870 C CA . ASP A 1 110 ? 16.458 4.899 -34.098 1.00 91.88 110 ASP A CA 1
ATOM 871 C C . ASP A 1 110 ? 17.312 3.703 -33.634 1.00 91.88 110 ASP A C 1
ATOM 873 O O . ASP A 1 110 ? 18.105 3.174 -34.408 1.00 91.88 110 ASP A O 1
ATOM 877 N N . GLY A 1 111 ? 17.184 3.280 -32.369 1.00 91.69 111 GLY A N 1
ATOM 878 C CA . GLY A 1 111 ? 17.922 2.144 -31.805 1.00 91.69 111 GLY A CA 1
ATOM 879 C C . GLY A 1 111 ? 19.419 2.387 -31.575 1.00 91.69 111 GLY A C 1
ATOM 880 O O . GLY A 1 111 ? 20.156 1.441 -31.320 1.00 91.69 111 GLY A O 1
ATOM 881 N N . THR A 1 112 ? 19.888 3.634 -31.665 1.00 91.69 112 THR A N 1
ATOM 882 C CA . THR A 1 112 ? 21.311 4.004 -31.558 1.00 91.69 112 THR A CA 1
ATOM 883 C C . THR A 1 112 ? 21.795 4.228 -30.125 1.00 91.69 112 THR A C 1
ATOM 885 O O . THR A 1 112 ? 23.000 4.313 -29.896 1.00 91.69 112 THR A O 1
ATOM 888 N N . GLY A 1 113 ? 20.884 4.333 -29.155 1.00 91.81 113 GLY A N 1
ATOM 889 C CA . GLY A 1 113 ? 21.215 4.536 -27.747 1.00 91.81 113 GLY A CA 1
ATOM 890 C C . GLY A 1 113 ? 20.279 3.774 -26.819 1.00 91.81 113 GLY A C 1
ATOM 891 O O . GLY A 1 113 ? 19.079 3.676 -27.082 1.00 91.81 113 GLY A O 1
ATOM 892 N N . TYR A 1 114 ? 20.834 3.269 -25.718 1.00 93.56 114 TYR A N 1
ATOM 893 C CA . TYR A 1 114 ? 20.083 2.570 -24.679 1.00 93.56 114 TYR A CA 1
ATOM 894 C C . TYR A 1 114 ? 19.471 3.543 -23.666 1.00 93.56 114 TYR A C 1
ATOM 896 O O . TYR A 1 114 ? 20.055 4.570 -23.322 1.00 93.56 114 TYR A O 1
ATOM 904 N N . GLY A 1 115 ? 18.274 3.204 -23.199 1.00 93.31 115 GLY A N 1
ATOM 905 C CA . GLY A 1 115 ? 17.552 3.892 -22.138 1.00 93.31 115 GLY A CA 1
ATOM 906 C C . GLY A 1 115 ? 17.500 3.083 -20.852 1.00 93.31 115 GLY A C 1
ATOM 907 O O . GLY A 1 115 ? 18.454 2.401 -20.480 1.00 93.31 115 GLY A O 1
ATOM 908 N N . ASP A 1 116 ? 16.364 3.187 -20.171 1.00 94.69 116 ASP A N 1
ATOM 909 C CA . ASP A 1 116 ? 16.115 2.512 -18.903 1.00 94.69 116 ASP A CA 1
ATOM 910 C C . ASP A 1 116 ? 16.044 0.977 -19.087 1.00 94.69 116 ASP A C 1
ATOM 912 O O . ASP A 1 116 ? 15.640 0.498 -20.162 1.00 94.69 116 ASP A O 1
ATOM 916 N N . PRO A 1 117 ? 16.420 0.195 -18.058 1.00 96.62 117 PRO A N 1
ATOM 917 C CA . PRO A 1 117 ? 16.471 -1.261 -18.132 1.00 96.62 117 PRO A CA 1
ATOM 918 C C . PRO A 1 117 ? 15.077 -1.894 -18.177 1.00 96.62 117 PRO A C 1
ATOM 920 O O . PRO A 1 117 ? 14.155 -1.477 -17.479 1.00 96.62 117 PRO A O 1
ATOM 923 N N . LEU A 1 118 ? 14.932 -2.964 -18.959 1.00 98.06 118 LEU A N 1
ATOM 924 C CA . LEU A 1 118 ? 13.714 -3.771 -19.032 1.00 98.06 118 LEU A CA 1
ATOM 925 C C . LEU A 1 118 ? 13.675 -4.769 -17.863 1.00 98.06 118 LEU A C 1
ATOM 927 O O . LEU A 1 118 ? 13.869 -5.971 -18.017 1.00 98.06 118 LEU A O 1
ATOM 931 N N . ASN A 1 119 ? 13.465 -4.254 -16.660 1.00 97.12 119 ASN A N 1
ATOM 932 C CA . ASN A 1 119 ? 13.598 -4.970 -15.392 1.00 97.12 119 ASN A CA 1
ATOM 933 C C . ASN A 1 119 ? 12.329 -5.730 -14.938 1.00 97.12 119 ASN A C 1
ATOM 935 O O . ASN A 1 119 ? 12.289 -6.229 -13.810 1.00 97.12 119 ASN A O 1
ATOM 939 N N . LEU A 1 120 ? 11.304 -5.859 -15.792 1.00 98.31 120 LEU A N 1
ATOM 940 C CA . LEU A 1 120 ? 10.035 -6.525 -15.469 1.00 98.31 120 LEU A CA 1
ATOM 941 C C . LEU A 1 120 ? 9.553 -7.481 -16.561 1.00 98.31 120 LEU A C 1
ATOM 943 O O . LEU A 1 120 ? 9.746 -7.241 -17.754 1.00 98.31 120 LEU A O 1
ATOM 947 N N . VAL A 1 121 ? 8.823 -8.510 -16.137 1.00 98.38 121 VAL A N 1
ATOM 948 C CA . VAL A 1 121 ? 8.013 -9.386 -16.984 1.00 98.38 121 VAL A CA 1
ATOM 949 C C . VAL A 1 121 ? 6.663 -9.633 -16.304 1.00 98.38 121 VAL A C 1
ATOM 951 O O . VAL A 1 121 ? 6.614 -9.950 -15.117 1.00 98.38 121 VAL A O 1
ATOM 954 N N . PHE A 1 122 ? 5.564 -9.526 -17.049 1.00 98.56 122 PHE A N 1
ATOM 955 C CA . PHE A 1 122 ? 4.214 -9.843 -16.571 1.00 98.56 122 PHE A CA 1
ATOM 956 C C . PHE A 1 122 ? 3.637 -10.983 -17.402 1.00 98.56 122 PHE A C 1
ATOM 958 O O . PHE A 1 122 ? 3.655 -10.923 -18.630 1.00 98.56 122 PHE A O 1
ATOM 965 N N . VAL A 1 123 ? 3.095 -12.001 -16.742 1.00 98.12 123 VAL A N 1
ATOM 966 C CA . VAL A 1 123 ? 2.500 -13.180 -17.377 1.00 98.12 123 VAL A CA 1
ATOM 967 C C . VAL A 1 123 ? 1.057 -13.307 -16.909 1.00 98.12 123 VAL A C 1
ATOM 969 O O . VAL A 1 123 ? 0.810 -13.473 -15.717 1.00 98.12 123 VAL A O 1
ATOM 972 N N . GLY A 1 124 ? 0.085 -13.209 -17.813 1.00 96.75 124 GLY A N 1
ATOM 973 C CA . GLY A 1 124 ? -1.329 -13.194 -17.425 1.00 96.75 124 GLY A CA 1
ATOM 974 C C . GLY A 1 124 ? -2.267 -12.728 -18.530 1.00 96.75 124 GLY A C 1
ATOM 975 O O . GLY A 1 124 ? -1.835 -12.289 -19.598 1.00 96.75 124 GLY A O 1
ATOM 976 N N . ASN A 1 125 ? -3.575 -12.788 -18.273 1.00 93.38 125 ASN A N 1
ATOM 977 C CA . ASN A 1 125 ? -4.529 -12.097 -19.136 1.00 93.38 125 ASN A CA 1
ATOM 978 C C . ASN A 1 125 ? -4.462 -10.592 -18.867 1.00 93.38 125 ASN A C 1
ATOM 980 O O . ASN A 1 125 ? -4.277 -10.160 -17.730 1.00 93.38 125 ASN A O 1
ATOM 984 N N . ASN A 1 126 ? -4.723 -9.779 -19.894 1.00 90.06 126 ASN A N 1
ATOM 985 C CA . ASN A 1 126 ? -4.750 -8.319 -19.755 1.00 90.06 126 ASN A CA 1
ATOM 986 C C . ASN A 1 126 ? -5.713 -7.853 -18.650 1.00 90.06 126 ASN A C 1
ATOM 988 O O . ASN A 1 126 ? -5.405 -6.912 -17.929 1.00 90.06 126 ASN A O 1
ATOM 992 N N . ARG A 1 127 ? -6.862 -8.525 -18.482 1.00 88.12 127 ARG A N 1
ATOM 993 C CA . ARG A 1 127 ? -7.832 -8.192 -17.426 1.00 88.12 127 ARG A CA 1
ATOM 994 C C . ARG A 1 127 ? -7.260 -8.401 -16.021 1.00 88.12 127 ARG A C 1
ATOM 996 O O . ARG A 1 127 ? -7.492 -7.559 -15.159 1.00 88.12 127 ARG A O 1
ATOM 1003 N N . ASP A 1 128 ? -6.483 -9.459 -15.810 1.00 91.06 128 ASP A N 1
ATOM 1004 C CA . ASP A 1 128 ? -5.887 -9.775 -14.507 1.00 91.06 128 ASP A CA 1
ATOM 1005 C C . ASP A 1 128 ? -4.723 -8.817 -14.199 1.00 91.06 128 ASP A C 1
ATOM 1007 O O . ASP A 1 128 ? -4.681 -8.214 -13.130 1.00 91.06 128 ASP A O 1
ATOM 1011 N N . ILE A 1 129 ? -3.835 -8.578 -15.174 1.00 93.25 129 ILE A N 1
ATOM 1012 C CA . ILE A 1 129 ? -2.687 -7.665 -15.027 1.00 93.25 129 ILE A CA 1
ATOM 1013 C C . ILE A 1 129 ? -3.150 -6.214 -14.817 1.00 93.25 129 ILE A C 1
ATOM 1015 O O . ILE A 1 129 ? -2.700 -5.532 -13.897 1.00 93.25 129 ILE A O 1
ATOM 1019 N N . PHE A 1 130 ? -4.042 -5.710 -15.674 1.00 89.56 130 PHE A N 1
ATOM 1020 C CA . PHE A 1 130 ? -4.428 -4.297 -15.638 1.00 89.56 130 PHE A CA 1
ATOM 1021 C C . PHE A 1 130 ? -5.322 -3.981 -14.441 1.00 89.56 130 PHE A C 1
ATOM 1023 O O . PHE A 1 130 ? -5.173 -2.918 -13.843 1.00 89.56 130 PHE A O 1
ATOM 1030 N N . SER A 1 131 ? -6.202 -4.902 -14.034 1.00 87.50 131 SER A N 1
ATOM 1031 C CA . SER A 1 131 ? -6.966 -4.715 -12.796 1.00 87.50 131 SER A CA 1
ATOM 1032 C C . SER A 1 131 ? -6.067 -4.720 -11.560 1.00 87.50 131 SER A C 1
ATOM 1034 O O . SER A 1 131 ? -6.282 -3.900 -10.668 1.00 87.50 131 SER A O 1
ATOM 1036 N N . ALA A 1 132 ? -5.016 -5.550 -11.533 1.00 90.88 132 ALA A N 1
ATOM 1037 C CA . ALA A 1 132 ? -4.033 -5.547 -10.453 1.00 90.88 132 ALA A CA 1
ATOM 1038 C C . ALA A 1 132 ? -3.350 -4.179 -10.299 1.00 90.88 132 ALA A C 1
ATOM 1040 O O . ALA A 1 132 ? -3.268 -3.647 -9.193 1.00 90.88 132 ALA A O 1
ATOM 1041 N N . LEU A 1 133 ? -2.918 -3.585 -11.417 1.00 91.56 133 LEU A N 1
ATOM 1042 C CA . LEU A 1 133 ? -2.344 -2.238 -11.461 1.00 91.56 133 LEU A CA 1
ATOM 1043 C C . LEU A 1 133 ? -3.349 -1.182 -10.969 1.00 91.56 133 LEU A C 1
ATOM 1045 O O . LEU A 1 133 ? -3.038 -0.411 -10.059 1.00 91.56 133 LEU A O 1
ATOM 1049 N N . ILE A 1 134 ? -4.569 -1.174 -11.515 1.00 86.12 134 ILE A N 1
ATOM 1050 C CA . ILE A 1 134 ? -5.592 -0.170 -11.180 1.00 86.12 134 ILE A CA 1
ATOM 1051 C C . ILE A 1 134 ? -5.957 -0.222 -9.688 1.00 86.12 134 ILE A C 1
ATOM 1053 O O . ILE A 1 134 ? -6.005 0.823 -9.038 1.00 86.12 134 ILE A O 1
ATOM 1057 N N . ARG A 1 135 ? -6.131 -1.419 -9.107 1.00 83.31 135 ARG A N 1
ATOM 1058 C CA . ARG A 1 135 ? -6.424 -1.588 -7.668 1.00 83.31 135 ARG A CA 1
ATOM 1059 C C . ARG A 1 135 ? -5.338 -1.054 -6.753 1.00 83.31 135 ARG A C 1
ATOM 1061 O O . ARG A 1 135 ? -5.619 -0.669 -5.622 1.00 83.31 135 ARG A O 1
ATOM 1068 N N . ARG A 1 136 ? -4.095 -1.064 -7.224 1.00 87.62 136 ARG A N 1
ATOM 1069 C CA . ARG A 1 136 ? -2.944 -0.547 -6.483 1.00 87.62 136 ARG A CA 1
ATOM 1070 C C . ARG A 1 136 ? -2.655 0.922 -6.790 1.00 87.62 136 ARG A C 1
ATOM 1072 O O . ARG A 1 136 ? -1.611 1.429 -6.389 1.00 87.62 136 ARG A O 1
ATOM 1079 N N . GLY A 1 137 ? -3.580 1.618 -7.457 1.00 84.62 137 GLY A N 1
ATOM 1080 C CA . GLY A 1 137 ? -3.484 3.054 -7.722 1.00 84.62 137 GLY A CA 1
ATOM 1081 C C . GLY A 1 137 ? -2.524 3.412 -8.857 1.00 84.62 137 GLY A C 1
ATOM 1082 O O . GLY A 1 137 ? -1.991 4.520 -8.878 1.00 84.62 137 GLY A O 1
ATOM 1083 N N . TRP A 1 138 ? -2.270 2.488 -9.786 1.00 89.12 138 TRP A N 1
ATOM 1084 C CA . TRP A 1 138 ? -1.546 2.793 -11.019 1.00 89.12 138 TRP A CA 1
ATOM 1085 C C . TRP A 1 138 ? -2.512 3.332 -12.074 1.00 89.12 138 TRP A C 1
ATOM 1087 O O . TRP A 1 138 ? -3.561 2.744 -12.341 1.00 89.12 138 TRP A O 1
ATOM 1097 N N . HIS A 1 139 ? -2.140 4.445 -12.699 1.00 86.75 139 HIS A N 1
ATOM 1098 C CA . HIS A 1 139 ? -2.962 5.157 -13.677 1.00 86.75 139 HIS A CA 1
ATOM 1099 C C . HIS A 1 139 ? -2.294 5.179 -15.036 1.00 86.75 139 HIS A C 1
ATOM 1101 O O . HIS A 1 139 ? -1.103 5.464 -15.118 1.00 86.75 139 HIS A O 1
ATOM 1107 N N . GLY A 1 140 ? -3.059 4.935 -16.102 1.00 87.94 140 GLY A N 1
ATOM 1108 C CA . GLY A 1 140 ? -2.559 5.094 -17.466 1.00 87.94 140 GLY A CA 1
ATOM 1109 C C . GLY A 1 140 ? -2.065 6.520 -17.732 1.00 87.94 140 GLY A C 1
ATOM 1110 O O . GLY A 1 140 ? -2.539 7.475 -17.121 1.00 87.94 140 GLY A O 1
ATOM 1111 N N . THR A 1 141 ? -1.109 6.684 -18.639 1.00 86.06 141 THR A N 1
ATOM 1112 C CA . THR A 1 141 ? -0.613 8.012 -19.037 1.00 86.06 141 THR A CA 1
ATOM 1113 C C . THR A 1 141 ? -1.196 8.428 -20.382 1.00 86.06 141 THR A C 1
ATOM 1115 O O . THR A 1 141 ? -1.310 7.595 -21.285 1.00 86.06 141 THR A O 1
ATOM 1118 N N . GLU A 1 142 ? -1.536 9.707 -20.535 1.00 84.56 142 GLU A N 1
ATOM 1119 C CA . GLU A 1 142 ? -1.998 10.236 -21.820 1.00 84.56 142 GLU A CA 1
ATOM 1120 C C . GLU A 1 142 ? -0.817 10.374 -22.801 1.00 84.56 142 GLU A C 1
ATOM 1122 O O . GLU A 1 142 ? 0.326 10.605 -22.401 1.00 84.56 142 GLU A O 1
ATOM 1127 N N . ILE A 1 143 ? -1.068 10.253 -24.103 1.00 85.06 143 ILE A N 1
ATOM 1128 C CA . ILE A 1 143 ? -0.103 10.578 -25.153 1.00 85.06 143 ILE A CA 1
ATOM 1129 C C . ILE A 1 143 ? -0.269 12.030 -25.586 1.00 85.06 143 ILE A C 1
ATOM 1131 O O . ILE A 1 143 ? -1.361 12.589 -25.652 1.00 85.06 143 ILE A O 1
ATOM 1135 N N . LEU A 1 144 ? 0.840 12.644 -25.977 1.00 79.31 144 LEU A N 1
ATOM 1136 C CA . LEU A 1 144 ? 0.823 13.981 -26.554 1.00 79.31 144 LEU A CA 1
ATOM 1137 C C . LEU A 1 144 ? 0.443 13.895 -28.029 1.00 79.31 144 LEU A C 1
ATOM 1139 O O . LEU A 1 144 ? 1.237 13.443 -28.851 1.00 79.31 144 LEU A O 1
ATOM 1143 N N . TRP A 1 145 ? -0.766 14.343 -28.357 1.00 72.69 145 TRP A N 1
ATOM 1144 C CA . TRP A 1 145 ? -1.350 14.197 -29.694 1.00 72.69 145 TRP A CA 1
ATOM 1145 C C . TRP A 1 145 ? -1.386 15.500 -30.512 1.00 72.69 145 TRP A C 1
ATOM 1147 O O . TRP A 1 145 ? -1.665 15.468 -31.708 1.00 72.69 145 TRP A O 1
ATOM 1157 N N . SER A 1 146 ? -1.081 16.661 -29.915 1.00 72.88 146 SER A N 1
ATOM 1158 C CA . SER A 1 146 ? -1.027 17.936 -30.646 1.00 72.88 146 SER A CA 1
ATOM 1159 C C . SER A 1 146 ? 0.012 18.920 -30.103 1.00 72.88 146 SER A C 1
ATOM 1161 O O . SER A 1 146 ? 0.384 18.897 -28.928 1.00 72.88 146 SER A O 1
ATOM 1163 N N . LYS A 1 147 ? 0.450 19.859 -30.958 1.00 71.38 147 LYS A N 1
ATOM 1164 C CA . LYS A 1 147 ? 1.343 20.965 -30.556 1.00 71.38 147 LYS A CA 1
ATOM 1165 C C . LYS A 1 147 ? 0.716 21.864 -29.483 1.00 71.38 147 LYS A C 1
ATOM 1167 O O . LYS A 1 147 ? 1.438 22.422 -28.662 1.00 71.38 147 LYS A O 1
ATOM 1172 N N . ALA A 1 148 ? -0.609 22.022 -29.490 1.00 67.62 148 ALA A N 1
ATOM 1173 C CA . ALA A 1 148 ? -1.323 22.798 -28.481 1.00 67.62 148 ALA A CA 1
ATOM 1174 C C . ALA A 1 148 ? -1.358 22.061 -27.134 1.00 67.62 148 ALA A C 1
ATOM 1176 O O . ALA A 1 148 ? -0.966 22.651 -26.131 1.00 67.62 148 ALA A O 1
ATOM 1177 N N . ALA A 1 149 ? -1.701 20.765 -27.133 1.00 69.75 149 ALA A N 1
ATOM 1178 C CA . ALA A 1 149 ? -1.663 19.917 -25.938 1.00 69.75 149 ALA A CA 1
ATOM 1179 C C . ALA A 1 149 ? -0.264 19.890 -25.302 1.00 69.75 149 ALA A C 1
ATOM 1181 O O . ALA A 1 149 ? -0.134 19.980 -24.086 1.00 69.75 149 ALA A O 1
ATOM 1182 N N . TRP A 1 150 ? 0.792 19.879 -26.121 1.00 70.62 150 TRP A N 1
ATOM 1183 C CA . TRP A 1 150 ? 2.171 19.982 -25.641 1.00 70.62 150 TRP A CA 1
ATOM 1184 C C . TRP A 1 150 ? 2.483 21.304 -24.925 1.00 70.62 150 TRP A C 1
ATOM 1186 O O . TRP A 1 150 ? 3.172 21.301 -23.905 1.00 70.62 150 TRP A O 1
ATOM 1196 N N . ARG A 1 151 ? 1.969 22.443 -25.411 1.00 67.00 151 ARG A N 1
ATOM 1197 C CA . ARG A 1 151 ? 2.133 23.735 -24.718 1.00 67.00 151 ARG A CA 1
ATOM 1198 C C . ARG A 1 151 ? 1.388 23.754 -23.386 1.00 67.00 151 ARG A C 1
ATOM 1200 O O . ARG A 1 151 ? 1.951 24.208 -22.393 1.00 67.00 151 ARG A O 1
ATOM 1207 N N . THR A 1 152 ? 0.170 23.218 -23.353 1.00 64.38 152 THR A N 1
ATOM 1208 C CA . THR A 1 152 ? -0.609 23.078 -22.117 1.00 64.38 152 THR A CA 1
ATOM 1209 C C . THR A 1 152 ? 0.121 22.179 -21.119 1.00 64.38 152 THR A C 1
ATOM 1211 O O . THR A 1 152 ? 0.313 22.561 -19.967 1.00 64.38 152 THR A O 1
ATOM 1214 N N . PHE A 1 153 ? 0.642 21.041 -21.575 1.00 69.69 153 PHE A N 1
ATOM 1215 C CA . PHE A 1 153 ? 1.448 20.137 -20.762 1.00 69.69 153 PHE A CA 1
ATOM 1216 C C . PHE A 1 153 ? 2.687 20.813 -20.153 1.00 69.69 153 PHE A C 1
ATOM 1218 O O . PHE A 1 153 ? 2.930 20.677 -18.954 1.00 69.69 153 PHE A O 1
ATOM 1225 N N . LYS A 1 154 ? 3.428 21.615 -20.935 1.00 67.19 154 LYS A N 1
ATOM 1226 C CA . LYS A 1 154 ? 4.570 22.395 -20.421 1.00 67.19 154 LYS A CA 1
ATOM 1227 C C . LYS A 1 154 ? 4.181 23.321 -19.266 1.00 67.19 154 LYS A C 1
ATOM 1229 O O . LYS A 1 154 ? 4.952 23.453 -18.322 1.00 67.19 154 LYS A O 1
ATOM 1234 N N . SER A 1 155 ? 2.995 23.928 -19.320 1.00 64.19 155 SER A N 1
ATOM 1235 C CA . SER A 1 155 ? 2.497 24.775 -18.228 1.00 64.19 155 SER A CA 1
ATOM 1236 C C . SER A 1 155 ? 2.138 23.971 -16.972 1.00 64.19 155 SER A C 1
ATOM 1238 O O . SER A 1 155 ? 2.397 24.430 -15.863 1.00 64.19 155 SER A O 1
ATOM 1240 N N . PHE A 1 156 ? 1.644 22.736 -17.128 1.00 64.38 156 PHE A N 1
ATOM 1241 C CA . PHE A 1 156 ? 1.357 21.848 -15.999 1.00 64.38 156 PHE A CA 1
ATOM 1242 C C . PHE A 1 156 ? 2.621 21.333 -15.306 1.00 64.38 156 PHE A C 1
ATOM 1244 O O . PHE A 1 156 ? 2.639 21.262 -14.080 1.00 64.38 156 PHE A O 1
ATOM 1251 N N . LEU A 1 157 ? 3.702 21.056 -16.041 1.00 61.44 157 LEU A N 1
ATOM 1252 C CA . LEU A 1 157 ? 4.996 20.720 -15.426 1.00 61.44 157 LEU A CA 1
ATOM 1253 C C . LEU A 1 157 ? 5.590 21.874 -14.598 1.00 61.44 157 LEU A C 1
ATOM 1255 O O . LEU A 1 157 ? 6.386 21.627 -13.697 1.00 61.44 157 LEU A O 1
ATOM 1259 N N . GLY A 1 158 ? 5.180 23.118 -14.868 1.00 54.78 158 GLY A N 1
ATOM 1260 C CA . GLY A 1 158 ? 5.589 24.309 -14.122 1.00 54.78 158 GLY A CA 1
ATOM 1261 C C . GLY A 1 158 ? 4.874 24.534 -12.781 1.00 54.78 158 GLY A C 1
ATOM 1262 O O . GLY A 1 158 ? 5.201 25.507 -12.109 1.00 54.78 158 GLY A O 1
ATOM 1263 N N . GLY A 1 159 ? 3.918 23.681 -12.374 1.00 49.25 159 GLY A N 1
ATOM 1264 C CA . GLY A 1 159 ? 3.267 23.810 -11.055 1.00 49.25 159 GLY A CA 1
ATOM 1265 C C . GLY A 1 159 ? 1.897 23.138 -10.857 1.00 49.25 159 GLY A C 1
ATOM 1266 O O . GLY A 1 159 ? 1.278 23.330 -9.813 1.00 49.25 159 GLY A O 1
ATOM 1267 N N . GLY A 1 160 ? 1.389 22.366 -11.824 1.00 49.53 160 GLY A N 1
ATOM 1268 C CA . GLY A 1 160 ? 0.065 21.734 -11.780 1.00 49.53 160 GLY A CA 1
ATOM 1269 C C . GLY A 1 160 ? 0.070 20.250 -11.383 1.00 49.53 160 GLY A C 1
ATOM 1270 O O . GLY A 1 160 ? 0.966 19.482 -11.730 1.00 49.53 160 GLY A O 1
ATOM 1271 N N . ARG A 1 161 ? -0.988 19.813 -10.687 1.00 56.28 161 ARG A N 1
ATOM 1272 C CA . ARG A 1 161 ? -1.239 18.409 -10.309 1.00 56.28 161 ARG A CA 1
ATOM 1273 C C . ARG A 1 161 ? -1.917 17.644 -11.456 1.00 56.28 161 ARG A C 1
ATOM 1275 O O . ARG A 1 161 ? -3.139 17.535 -11.465 1.00 56.28 161 ARG A O 1
ATOM 1282 N N . TYR A 1 162 ? -1.159 17.111 -12.421 1.00 66.44 162 TYR A N 1
ATOM 1283 C CA . TYR A 1 162 ? -1.730 16.241 -13.467 1.00 66.44 162 TYR A CA 1
ATOM 1284 C C . TYR A 1 162 ? -1.385 14.755 -13.252 1.00 66.44 162 TYR A C 1
ATOM 1286 O O . TYR A 1 162 ? -0.234 14.334 -13.414 1.00 66.44 162 TYR A O 1
ATOM 1294 N N . ARG A 1 163 ? -2.408 13.972 -12.865 1.00 69.44 163 ARG A N 1
ATOM 1295 C CA . ARG A 1 163 ? -2.343 12.537 -12.504 1.00 69.44 163 ARG A CA 1
ATOM 1296 C C . ARG A 1 163 ? -2.061 11.611 -13.690 1.00 69.44 163 ARG A C 1
ATOM 1298 O O . ARG A 1 163 ? -1.493 10.551 -13.473 1.00 69.44 163 ARG A O 1
ATOM 1305 N N . TYR A 1 164 ? -2.421 12.022 -14.909 1.00 75.94 164 TYR A N 1
ATOM 1306 C CA . TYR A 1 164 ? -2.265 11.239 -16.148 1.00 75.94 164 TYR A CA 1
ATOM 1307 C C . TYR A 1 164 ? -1.172 11.803 -17.068 1.00 75.94 164 TYR A C 1
ATOM 1309 O O . TYR A 1 164 ? -1.176 11.556 -18.271 1.00 75.94 164 TYR A O 1
ATOM 1317 N N . SER A 1 165 ? -0.224 12.553 -16.487 1.00 75.94 165 SER A N 1
ATOM 1318 C CA . SER A 1 165 ? 0.933 13.143 -17.169 1.00 75.94 165 SER A CA 1
ATOM 1319 C C . SER A 1 165 ? 1.562 12.193 -18.190 1.00 75.94 165 SER A C 1
ATOM 1321 O O . SER A 1 165 ? 1.938 11.084 -17.802 1.00 75.94 165 SER A O 1
ATOM 1323 N N . PRO A 1 166 ? 1.713 12.630 -19.454 1.00 80.50 166 PRO A N 1
ATOM 1324 C CA . PRO A 1 166 ? 2.452 11.905 -20.466 1.00 80.50 166 PRO A CA 1
ATOM 1325 C C . PRO A 1 166 ? 3.877 11.586 -20.041 1.00 80.50 166 PRO A C 1
ATOM 1327 O O . PRO A 1 166 ? 4.549 12.395 -19.397 1.00 80.50 166 PRO A O 1
ATOM 1330 N N . VAL A 1 167 ? 4.355 10.436 -20.504 1.00 83.75 167 VAL A N 1
ATOM 1331 C CA . VAL A 1 167 ? 5.758 10.039 -20.404 1.00 83.75 167 VAL A CA 1
ATOM 1332 C C . VAL A 1 167 ? 6.419 10.037 -21.780 1.00 83.75 167 VAL A C 1
ATOM 1334 O O . VAL A 1 167 ? 5.797 9.732 -22.807 1.00 83.75 167 VAL A O 1
ATOM 1337 N N . SER A 1 168 ? 7.712 10.367 -21.811 1.00 83.06 168 SER A N 1
ATOM 1338 C CA . SER A 1 168 ? 8.506 10.317 -23.042 1.00 83.06 168 SER A CA 1
ATOM 1339 C C . SER A 1 168 ? 8.497 8.908 -23.654 1.00 83.06 168 SER A C 1
ATOM 1341 O O . SER A 1 168 ? 8.512 7.923 -22.899 1.00 83.06 168 SER A O 1
ATOM 1343 N N . PRO A 1 169 ? 8.453 8.802 -24.999 1.00 90.00 169 PRO A N 1
ATOM 1344 C CA . PRO A 1 169 ? 8.497 7.523 -25.696 1.00 90.00 169 PRO A CA 1
ATOM 1345 C C . PRO A 1 169 ? 9.831 6.823 -25.448 1.00 90.00 169 PRO A C 1
ATOM 1347 O O . PRO A 1 169 ? 10.886 7.422 -25.652 1.00 90.00 169 PRO A O 1
ATOM 1350 N N . LEU A 1 170 ? 9.762 5.547 -25.092 1.00 94.31 170 LEU A N 1
ATOM 1351 C CA . LEU A 1 170 ? 10.879 4.612 -25.152 1.00 94.31 170 LEU A CA 1
ATOM 1352 C C . LEU A 1 170 ? 10.527 3.505 -26.146 1.00 94.31 170 LEU A C 1
ATOM 1354 O O . LEU A 1 170 ? 9.345 3.255 -26.393 1.00 94.31 170 LEU A O 1
ATOM 1358 N N . TYR A 1 171 ? 11.537 2.877 -26.743 1.00 96.50 171 TYR A N 1
ATOM 1359 C CA . TYR A 1 171 ? 11.336 1.933 -27.839 1.00 96.50 171 TYR A CA 1
ATOM 1360 C C . TYR A 1 171 ? 11.871 0.544 -27.503 1.00 96.50 171 TYR A C 1
ATOM 1362 O O . TYR A 1 171 ? 12.956 0.401 -26.941 1.00 96.50 171 TYR A O 1
ATOM 1370 N N . VAL A 1 172 ? 11.100 -0.473 -27.881 1.00 96.38 172 VAL A N 1
ATOM 1371 C CA . VAL A 1 172 ? 11.472 -1.895 -27.882 1.00 96.38 172 VAL A CA 1
ATOM 1372 C C . VAL A 1 172 ? 10.846 -2.501 -29.137 1.00 96.38 172 VAL A C 1
ATOM 1374 O O . VAL A 1 172 ? 9.745 -2.111 -29.521 1.00 96.38 172 VAL A O 1
ATOM 1377 N N . TYR A 1 173 ? 11.551 -3.404 -29.820 1.00 92.38 173 TYR A N 1
ATOM 1378 C CA . TYR A 1 173 ? 11.097 -3.992 -31.094 1.00 92.38 173 TYR A CA 1
ATOM 1379 C C . TYR A 1 173 ? 10.768 -2.942 -32.175 1.00 92.38 173 TYR A C 1
ATOM 1381 O O . TYR A 1 173 ? 9.824 -3.097 -32.941 1.00 92.38 173 TYR A O 1
ATOM 1389 N N . GLY A 1 174 ? 11.506 -1.825 -32.200 1.00 91.44 174 GLY A N 1
ATOM 1390 C CA . GLY A 1 174 ? 11.298 -0.740 -33.169 1.00 91.44 174 GLY A CA 1
ATOM 1391 C C . GLY A 1 174 ? 10.031 0.097 -32.951 1.00 91.44 174 GLY A C 1
ATOM 1392 O O . GLY A 1 174 ? 9.734 0.975 -33.759 1.00 91.44 174 GLY A O 1
ATOM 1393 N N . ARG A 1 175 ? 9.290 -0.122 -31.857 1.00 94.38 175 ARG A N 1
ATOM 1394 C CA . ARG A 1 175 ? 8.032 0.576 -31.556 1.00 94.38 175 ARG A CA 1
ATOM 1395 C C . ARG A 1 175 ? 8.008 1.153 -30.144 1.00 94.38 175 ARG A C 1
ATOM 1397 O O . ARG A 1 175 ? 8.697 0.677 -29.240 1.00 94.38 175 ARG A O 1
ATOM 1404 N N . ARG A 1 176 ? 7.200 2.200 -29.969 1.00 94.81 176 ARG A N 1
ATOM 1405 C CA . ARG A 1 176 ? 6.942 2.829 -28.666 1.00 94.81 176 ARG A CA 1
ATOM 1406 C C . ARG A 1 176 ? 6.313 1.819 -27.696 1.00 94.81 176 ARG A C 1
ATOM 1408 O O . ARG A 1 176 ? 5.794 0.793 -28.137 1.00 94.81 176 ARG A O 1
ATOM 1415 N N . GLN A 1 177 ? 6.365 2.112 -26.395 1.00 95.94 177 GLN A N 1
ATOM 1416 C CA . GLN A 1 177 ? 5.587 1.384 -25.392 1.00 95.94 177 GLN A CA 1
ATOM 1417 C C . GLN A 1 177 ? 4.122 1.202 -25.806 1.00 95.94 177 GLN A C 1
ATOM 1419 O O . GLN A 1 177 ? 3.506 2.120 -26.341 1.00 95.94 177 GLN A O 1
ATOM 1424 N N . ASP A 1 178 ? 3.580 0.019 -25.527 1.00 95.25 178 ASP A N 1
ATOM 1425 C CA . ASP A 1 178 ? 2.166 -0.301 -25.753 1.00 95.25 178 ASP A CA 1
ATOM 1426 C C . ASP A 1 178 ? 1.281 0.223 -24.630 1.00 95.25 178 ASP A C 1
ATOM 1428 O O . ASP A 1 178 ? 0.098 0.489 -24.810 1.00 95.25 178 ASP A O 1
ATOM 1432 N N . LEU A 1 179 ? 1.844 0.307 -23.430 1.00 93.31 179 LEU A N 1
ATOM 1433 C CA . LEU A 1 179 ? 1.169 0.813 -22.254 1.00 93.31 179 LEU A CA 1
ATOM 1434 C C . LEU A 1 179 ? 2.180 1.576 -21.414 1.00 93.31 179 LEU A C 1
ATOM 1436 O O . LEU A 1 179 ? 3.302 1.116 -21.195 1.00 93.31 179 LEU A O 1
ATOM 1440 N N . ALA A 1 180 ? 1.752 2.724 -20.911 1.00 92.38 180 ALA A N 1
ATOM 1441 C CA . ALA A 1 180 ? 2.443 3.443 -19.863 1.00 92.38 180 ALA A CA 1
ATOM 1442 C C . ALA A 1 180 ? 1.479 3.729 -18.717 1.00 92.38 180 ALA A C 1
ATOM 1444 O O . ALA A 1 180 ? 0.312 4.078 -18.928 1.00 92.38 180 ALA A O 1
ATOM 1445 N N . ALA A 1 181 ? 1.982 3.557 -17.501 1.00 91.62 181 ALA A N 1
ATOM 1446 C CA . ALA A 1 181 ? 1.266 3.829 -16.275 1.00 91.62 181 ALA A CA 1
ATOM 1447 C C . ALA A 1 181 ? 2.167 4.552 -15.273 1.00 91.62 181 ALA A C 1
ATOM 1449 O O . ALA A 1 181 ? 3.393 4.456 -15.320 1.00 91.62 181 ALA A O 1
ATOM 1450 N N . GLN A 1 182 ? 1.551 5.267 -14.342 1.00 88.75 182 GLN A N 1
ATOM 1451 C CA . GLN A 1 182 ? 2.246 5.948 -13.265 1.00 88.75 182 GLN A CA 1
ATOM 1452 C C . GLN A 1 182 ? 1.513 5.797 -11.942 1.00 88.75 182 GLN A C 1
ATOM 1454 O O . GLN A 1 182 ? 0.282 5.742 -11.899 1.00 88.75 182 GLN A O 1
ATOM 1459 N N . LYS A 1 183 ? 2.282 5.794 -10.858 1.00 86.81 183 LYS A N 1
ATOM 1460 C CA . LYS A 1 183 ? 1.767 5.920 -9.496 1.00 86.81 183 LYS A CA 1
ATOM 1461 C C . LYS A 1 183 ? 2.396 7.154 -8.865 1.00 86.81 183 LYS A C 1
ATOM 1463 O O . LYS A 1 183 ? 3.619 7.220 -8.729 1.00 86.81 183 LYS A O 1
ATOM 1468 N N . ALA A 1 184 ? 1.566 8.147 -8.554 1.00 76.44 184 ALA A N 1
ATOM 1469 C CA . ALA A 1 184 ? 2.013 9.357 -7.870 1.00 76.44 184 ALA A CA 1
ATOM 1470 C C . ALA A 1 184 ? 2.476 9.024 -6.443 1.00 76.44 184 ALA A C 1
ATOM 1472 O O . ALA A 1 184 ? 1.967 8.083 -5.836 1.00 76.44 184 ALA A O 1
ATOM 1473 N N . ARG A 1 185 ? 3.458 9.777 -5.941 1.00 72.56 185 ARG A N 1
ATOM 1474 C CA . ARG A 1 185 ? 4.019 9.676 -4.584 1.00 72.56 185 ARG A CA 1
ATOM 1475 C C . ARG A 1 185 ? 4.234 11.079 -4.016 1.00 72.56 185 ARG A C 1
ATOM 1477 O O . ARG A 1 185 ? 3.903 12.035 -4.702 1.00 72.56 185 ARG A O 1
ATOM 1484 N N . GLY A 1 186 ? 4.786 11.171 -2.795 1.00 57.09 186 GLY A N 1
ATOM 1485 C CA . GLY A 1 186 ? 5.131 12.340 -1.950 1.00 57.09 186 GLY A CA 1
ATOM 1486 C C . GLY A 1 186 ? 4.947 13.781 -2.465 1.00 57.09 186 GLY A C 1
ATOM 1487 O O . GLY A 1 186 ? 4.454 14.626 -1.715 1.00 57.09 186 GLY A O 1
ATOM 1488 N N . THR A 1 187 ? 5.299 14.082 -3.718 1.00 53.81 187 THR A N 1
ATOM 1489 C CA . THR A 1 187 ? 5.019 15.336 -4.443 1.00 53.81 187 THR A CA 1
ATOM 1490 C C . THR A 1 187 ? 4.788 15.066 -5.941 1.00 53.81 187 THR A C 1
ATOM 1492 O O . THR A 1 187 ? 5.119 13.999 -6.444 1.00 53.81 187 THR A O 1
ATOM 1495 N N . ILE A 1 188 ? 4.320 16.056 -6.723 1.00 45.94 188 ILE A N 1
ATOM 1496 C CA . ILE A 1 188 ? 4.175 15.920 -8.196 1.00 45.94 188 ILE A CA 1
ATOM 1497 C C . ILE A 1 188 ? 5.472 15.515 -8.922 1.00 45.94 188 ILE A C 1
ATOM 1499 O O . ILE A 1 188 ? 5.404 15.066 -10.068 1.00 45.94 188 ILE A O 1
ATOM 1503 N N . HIS A 1 189 ? 6.619 15.700 -8.265 1.00 53.72 189 HIS A N 1
ATOM 1504 C CA . HIS A 1 189 ? 7.964 15.437 -8.761 1.00 53.72 189 HIS A CA 1
ATOM 1505 C C . HIS A 1 189 ? 8.471 14.024 -8.442 1.00 53.72 189 HIS A C 1
ATOM 1507 O O . HIS A 1 189 ? 9.477 13.619 -9.020 1.00 53.72 189 HIS A O 1
ATOM 1513 N N . GLN A 1 190 ? 7.762 13.287 -7.580 1.00 72.19 190 GLN A N 1
ATOM 1514 C CA . GLN A 1 190 ? 8.073 11.918 -7.175 1.00 72.19 190 GLN A CA 1
ATOM 1515 C C . GLN A 1 190 ? 6.977 10.977 -7.677 1.00 72.19 190 GLN A C 1
ATOM 1517 O O . GLN A 1 190 ? 5.810 11.084 -7.293 1.00 72.19 190 GLN A O 1
ATOM 1522 N N . ARG A 1 191 ? 7.330 10.064 -8.579 1.00 80.38 191 ARG A N 1
ATOM 1523 C CA . ARG A 1 191 ? 6.394 9.129 -9.224 1.00 80.38 191 ARG A CA 1
ATOM 1524 C C . ARG A 1 191 ? 7.108 7.829 -9.519 1.00 80.38 191 ARG A C 1
ATOM 1526 O O . ARG A 1 191 ? 8.310 7.832 -9.722 1.00 80.38 191 ARG A O 1
ATOM 1533 N N . ASN A 1 192 ? 6.382 6.726 -9.604 1.00 89.75 192 ASN A N 1
ATOM 1534 C CA . ASN A 1 192 ? 6.911 5.567 -10.313 1.00 89.75 192 ASN A CA 1
ATOM 1535 C C . ASN A 1 192 ? 6.349 5.564 -11.734 1.00 89.75 192 ASN A C 1
ATOM 1537 O O . ASN A 1 192 ? 5.143 5.752 -11.909 1.00 89.75 192 ASN A O 1
ATOM 1541 N N . HIS A 1 193 ? 7.202 5.319 -12.724 1.00 92.50 193 HIS A N 1
ATOM 1542 C CA . HIS A 1 193 ? 6.834 5.219 -14.131 1.00 92.50 193 HIS A CA 1
ATOM 1543 C C . HIS A 1 193 ? 7.005 3.787 -14.616 1.00 92.50 193 HIS A C 1
ATOM 1545 O O . HIS A 1 193 ? 8.107 3.249 -14.578 1.00 92.50 193 HIS A O 1
ATOM 1551 N N . LEU A 1 194 ? 5.907 3.196 -15.083 1.00 95.50 194 LEU A N 1
ATOM 1552 C CA . LEU A 1 194 ? 5.836 1.865 -15.670 1.00 95.50 194 LEU A CA 1
ATOM 1553 C C . LEU A 1 194 ? 5.607 1.988 -17.173 1.00 95.50 194 LEU A C 1
ATOM 1555 O O . LEU A 1 194 ? 4.695 2.689 -17.610 1.00 95.50 194 LEU A O 1
ATOM 1559 N N . ARG A 1 195 ? 6.389 1.258 -17.964 1.00 96.75 195 ARG A N 1
ATOM 1560 C CA . ARG A 1 195 ? 6.151 1.053 -19.397 1.00 96.75 195 ARG A CA 1
ATOM 1561 C C . ARG A 1 195 ? 6.150 -0.431 -19.716 1.00 96.75 195 ARG A C 1
ATOM 1563 O O . ARG A 1 195 ? 6.919 -1.186 -19.124 1.00 96.75 195 ARG A O 1
ATOM 1570 N N . MET A 1 196 ? 5.296 -0.843 -20.645 1.00 97.44 196 MET A N 1
ATOM 1571 C CA . MET A 1 196 ? 5.121 -2.244 -21.017 1.00 97.44 196 MET A CA 1
ATOM 1572 C C . MET A 1 196 ? 5.028 -2.409 -22.534 1.00 97.44 196 MET A C 1
ATOM 1574 O O . MET A 1 196 ? 4.442 -1.576 -23.230 1.00 97.44 196 MET A O 1
ATOM 1578 N N . TRP A 1 197 ? 5.579 -3.520 -23.016 1.00 98.06 197 TRP A N 1
ATOM 1579 C CA . TRP A 1 197 ? 5.517 -3.985 -24.396 1.00 98.06 197 TRP A CA 1
ATOM 1580 C C . TRP A 1 197 ? 5.047 -5.440 -24.400 1.00 98.06 197 TRP A C 1
ATOM 1582 O O . TRP A 1 197 ? 5.636 -6.292 -23.729 1.00 98.06 197 TRP A O 1
ATOM 1592 N N . LEU A 1 198 ? 3.982 -5.736 -25.139 1.00 97.69 198 LEU A N 1
ATOM 1593 C CA . LEU A 1 198 ? 3.535 -7.101 -25.377 1.00 97.69 198 LEU A CA 1
ATOM 1594 C C . LEU A 1 198 ? 4.591 -7.813 -26.225 1.00 97.69 198 LEU A C 1
ATOM 1596 O O . LEU A 1 198 ? 5.023 -7.276 -27.241 1.00 97.69 198 LEU A O 1
ATOM 1600 N N . THR A 1 199 ? 5.025 -8.995 -25.796 1.00 97.88 199 THR A N 1
ATOM 1601 C CA . THR A 1 199 ? 5.959 -9.839 -26.555 1.00 97.88 199 THR A CA 1
ATOM 1602 C C . THR A 1 199 ? 5.179 -10.833 -27.426 1.00 97.88 199 THR A C 1
ATOM 1604 O O . THR A 1 199 ? 3.999 -11.072 -27.151 1.00 97.88 199 THR A O 1
ATOM 1607 N N . PRO A 1 200 ? 5.812 -11.462 -28.434 1.00 96.94 200 PRO A N 1
ATOM 1608 C CA . PRO A 1 200 ? 5.197 -12.580 -29.150 1.00 96.94 200 PRO A CA 1
ATOM 1609 C C . PRO A 1 200 ? 5.125 -13.870 -28.309 1.00 96.94 200 PRO A C 1
ATOM 1611 O O . PRO A 1 200 ? 4.551 -14.861 -28.752 1.00 96.94 200 PRO A O 1
ATOM 1614 N N . LEU A 1 201 ? 5.695 -13.886 -27.098 1.00 98.19 201 LEU A N 1
ATOM 1615 C CA . LEU A 1 201 ? 5.674 -15.058 -26.230 1.00 98.19 201 LEU A CA 1
ATOM 1616 C C . LEU A 1 201 ? 4.308 -15.214 -25.554 1.00 98.19 201 LEU A C 1
ATOM 1618 O O . LEU A 1 201 ? 3.695 -14.249 -25.072 1.00 98.19 201 LEU A O 1
ATOM 1622 N N . ARG A 1 202 ? 3.875 -16.465 -25.437 1.00 97.75 202 ARG A N 1
ATOM 1623 C CA . ARG A 1 202 ? 2.777 -16.886 -24.576 1.00 97.75 202 ARG A CA 1
ATOM 1624 C C . ARG A 1 202 ? 3.235 -18.002 -23.657 1.00 97.75 202 ARG A C 1
ATOM 1626 O O . ARG A 1 202 ? 4.065 -18.822 -24.031 1.00 97.75 202 ARG A O 1
ATOM 1633 N N . PHE A 1 203 ? 2.717 -17.995 -22.437 1.00 97.88 203 PHE A N 1
ATOM 1634 C CA . PHE A 1 203 ? 2.960 -19.054 -21.471 1.00 97.88 203 PHE A CA 1
ATOM 1635 C C . PHE A 1 203 ? 1.632 -19.678 -21.064 1.00 97.88 203 PHE A C 1
ATOM 1637 O O . PHE A 1 203 ? 0.830 -19.016 -20.397 1.00 97.88 203 PHE A O 1
ATOM 1644 N N . ARG A 1 204 ? 1.396 -20.933 -21.453 1.00 97.00 204 ARG A N 1
ATOM 1645 C CA . ARG A 1 204 ? 0.154 -21.675 -21.170 1.00 97.00 204 ARG A CA 1
ATOM 1646 C C . ARG A 1 204 ? -1.093 -20.900 -21.609 1.00 97.00 204 ARG A C 1
ATOM 1648 O O . ARG A 1 204 ? -2.033 -20.690 -20.837 1.00 97.00 204 ARG A O 1
ATOM 1655 N N . GLY A 1 205 ? -1.045 -20.355 -22.820 1.00 95.69 205 GLY A N 1
ATOM 1656 C CA . GLY A 1 205 ? -2.072 -19.518 -23.440 1.00 95.69 205 GLY A CA 1
ATOM 1657 C C . GLY A 1 205 ? -2.124 -18.069 -22.941 1.00 95.69 205 GLY A C 1
ATOM 1658 O O . GLY A 1 205 ? -2.894 -17.268 -23.478 1.00 95.69 205 GLY A O 1
ATOM 1659 N N . LYS A 1 206 ? -1.326 -17.693 -21.933 1.00 96.94 206 LYS A N 1
ATOM 1660 C CA . LYS A 1 206 ? -1.331 -16.346 -21.341 1.00 96.94 206 LYS A CA 1
ATOM 1661 C C . LYS A 1 206 ? -0.312 -15.435 -22.000 1.00 96.94 206 LYS A C 1
ATOM 1663 O O . LYS A 1 206 ? 0.784 -15.859 -22.349 1.00 96.94 206 LYS A O 1
ATOM 1668 N N . LYS A 1 207 ? -0.650 -14.151 -22.110 1.00 97.25 207 LYS A N 1
ATOM 1669 C CA . LYS A 1 207 ? 0.235 -13.136 -22.694 1.00 97.25 207 LYS A CA 1
ATOM 1670 C C . LYS A 1 207 ? 1.447 -12.884 -21.798 1.00 97.25 207 LYS A C 1
ATOM 1672 O O . LYS A 1 207 ? 1.308 -12.828 -20.574 1.00 97.25 207 LYS A O 1
ATOM 1677 N N . VAL A 1 208 ? 2.602 -12.668 -22.424 1.00 98.31 208 VAL A N 1
ATOM 1678 C CA . VAL A 1 208 ? 3.841 -12.251 -21.760 1.00 98.31 208 VAL A CA 1
ATOM 1679 C C . VAL A 1 208 ? 4.180 -10.821 -22.176 1.00 98.31 208 VAL A C 1
ATOM 1681 O O . VAL A 1 208 ? 4.349 -10.518 -23.359 1.00 98.31 208 VAL A O 1
ATOM 1684 N N . TRP A 1 209 ? 4.299 -9.937 -21.194 1.00 98.31 209 TRP A N 1
ATOM 1685 C CA . TRP A 1 209 ? 4.712 -8.548 -21.368 1.00 98.31 209 TRP A CA 1
ATOM 1686 C C . TRP A 1 209 ? 6.113 -8.355 -20.812 1.00 98.31 209 TRP A C 1
ATOM 1688 O O . TRP A 1 209 ? 6.387 -8.795 -19.698 1.00 98.31 209 TRP A O 1
ATOM 1698 N N . VAL A 1 210 ? 6.967 -7.641 -21.539 1.00 98.56 210 VAL A N 1
ATOM 1699 C CA . VAL A 1 210 ? 8.226 -7.112 -21.006 1.00 98.56 210 VAL A CA 1
ATOM 1700 C C . VAL A 1 210 ? 8.004 -5.668 -20.575 1.00 98.56 210 VAL A C 1
ATOM 1702 O O . VAL A 1 210 ? 7.262 -4.928 -21.224 1.00 98.56 210 VAL A O 1
ATOM 1705 N N . GLY A 1 211 ? 8.606 -5.257 -19.467 1.00 97.94 211 GLY A N 1
ATOM 1706 C CA . GLY A 1 211 ? 8.379 -3.931 -18.914 1.00 97.94 211 GLY A CA 1
ATOM 1707 C C . GLY A 1 211 ? 9.612 -3.292 -18.303 1.00 97.94 211 GLY A C 1
ATOM 1708 O O . GLY A 1 211 ? 10.629 -3.939 -18.058 1.00 97.94 211 GLY A O 1
ATOM 1709 N N . GLN A 1 212 ? 9.471 -1.998 -18.059 1.00 97.50 212 GLN A N 1
ATOM 1710 C CA . GLN A 1 212 ? 10.445 -1.134 -17.412 1.00 97.50 212 GLN A CA 1
ATOM 1711 C C . GLN A 1 212 ? 9.742 -0.370 -16.295 1.00 97.50 212 GLN A C 1
ATOM 1713 O O . GLN A 1 212 ? 8.672 0.199 -16.523 1.00 97.50 212 GLN A O 1
ATOM 1718 N N . ILE A 1 213 ? 10.351 -0.341 -15.111 1.00 96.56 213 ILE A N 1
ATOM 1719 C CA . ILE A 1 213 ? 9.956 0.544 -14.016 1.00 96.56 213 ILE A CA 1
ATOM 1720 C C . ILE A 1 213 ? 11.131 1.395 -13.555 1.00 96.56 213 ILE A C 1
ATOM 1722 O O . ILE A 1 213 ? 12.249 0.901 -13.399 1.00 96.56 213 ILE A O 1
ATOM 1726 N N . SER A 1 214 ? 10.857 2.674 -13.322 1.00 93.31 214 SER A N 1
ATOM 1727 C CA . SER A 1 214 ? 11.750 3.613 -12.647 1.00 93.31 214 SER A CA 1
ATOM 1728 C C . SER A 1 214 ? 10.978 4.379 -11.580 1.00 93.31 214 SER A C 1
ATOM 1730 O O . SER A 1 214 ? 9.764 4.580 -11.690 1.00 93.31 214 SER A O 1
ATOM 1732 N N . ARG A 1 215 ? 11.691 4.804 -10.541 1.00 91.62 215 ARG A N 1
ATOM 1733 C CA . ARG A 1 215 ? 11.184 5.693 -9.500 1.00 91.62 215 ARG A CA 1
ATOM 1734 C C . ARG A 1 215 ? 11.814 7.057 -9.704 1.00 91.62 215 ARG A C 1
ATOM 1736 O O . ARG A 1 215 ? 13.025 7.152 -9.728 1.00 91.62 215 ARG A O 1
ATOM 1743 N N . ASP A 1 216 ? 11.014 8.093 -9.836 1.00 87.50 216 ASP A N 1
ATOM 1744 C CA . ASP A 1 216 ? 11.467 9.472 -9.901 1.00 87.50 216 ASP A CA 1
ATOM 1745 C C . ASP A 1 216 ? 11.610 10.006 -8.471 1.00 87.50 216 ASP A C 1
ATOM 1747 O O . ASP A 1 216 ? 10.664 9.932 -7.680 1.00 87.50 216 ASP A O 1
ATOM 1751 N N . ILE A 1 217 ? 12.782 10.547 -8.144 1.00 82.75 217 ILE A N 1
ATOM 1752 C CA . ILE A 1 217 ? 13.131 11.063 -6.810 1.00 82.75 217 ILE A CA 1
ATOM 1753 C C . ILE A 1 217 ? 13.233 12.592 -6.765 1.00 82.75 217 ILE A C 1
ATOM 1755 O O . ILE A 1 217 ? 13.270 13.183 -5.687 1.00 82.75 217 ILE A O 1
ATOM 1759 N N . GLY A 1 218 ? 13.201 13.254 -7.924 1.00 75.69 218 GLY A N 1
ATOM 1760 C CA . GLY A 1 218 ? 13.190 14.710 -8.016 1.00 75.69 218 GLY A CA 1
ATOM 1761 C C . GLY A 1 218 ? 13.160 15.229 -9.450 1.00 75.69 218 GLY A C 1
ATOM 1762 O O . GLY A 1 218 ? 12.788 14.509 -10.371 1.00 75.69 218 GLY A O 1
ATOM 1763 N N . VAL A 1 219 ? 13.542 16.495 -9.649 1.00 67.75 219 VAL A N 1
ATOM 1764 C CA . VAL A 1 219 ? 13.616 17.148 -10.969 1.00 67.75 219 VAL A CA 1
ATOM 1765 C C . VAL A 1 219 ? 14.948 17.872 -11.117 1.00 67.75 219 VAL A C 1
ATOM 1767 O O . VAL A 1 219 ? 15.389 18.563 -10.201 1.00 67.75 219 VAL A O 1
ATOM 1770 N N . LYS A 1 220 ? 15.558 17.762 -12.299 1.00 64.94 220 LYS A N 1
ATOM 1771 C CA . LYS A 1 220 ? 16.759 18.504 -12.696 1.00 64.94 220 LYS A CA 1
ATOM 1772 C C . LYS A 1 220 ? 16.526 19.306 -13.970 1.00 64.94 220 LYS A C 1
ATOM 1774 O O . LYS A 1 220 ? 15.684 18.958 -14.798 1.00 64.94 220 LYS A O 1
ATOM 1779 N N . PHE A 1 221 ? 17.319 20.356 -14.161 1.00 56.16 221 PHE A N 1
ATOM 1780 C CA . PHE A 1 221 ? 17.419 21.038 -15.451 1.00 56.16 221 PHE A CA 1
ATOM 1781 C C . PHE A 1 221 ? 18.302 20.224 -16.404 1.00 56.16 221 PHE A C 1
ATOM 1783 O O . PHE A 1 221 ? 19.350 19.719 -16.005 1.00 56.16 221 PHE A O 1
ATOM 1790 N N . THR A 1 222 ? 17.890 20.080 -17.665 1.00 48.91 222 THR A N 1
ATOM 1791 C CA . THR A 1 222 ? 18.693 19.409 -18.699 1.00 48.91 222 THR A CA 1
ATOM 1792 C C . THR A 1 222 ? 18.337 19.908 -20.096 1.00 48.91 222 THR A C 1
ATOM 1794 O O . THR A 1 222 ? 17.165 20.029 -20.441 1.00 48.91 222 THR A O 1
ATOM 1797 N N . LEU A 1 223 ? 19.351 20.136 -20.935 1.00 58.47 223 LEU A N 1
ATOM 1798 C CA . LEU A 1 223 ? 19.167 20.450 -22.360 1.00 58.47 223 LEU A CA 1
ATOM 1799 C C . LEU A 1 223 ? 18.876 19.202 -23.208 1.00 58.47 223 LEU A C 1
ATOM 1801 O O . LEU A 1 223 ? 18.480 19.321 -24.363 1.00 58.47 223 LEU A O 1
ATOM 1805 N N . LYS A 1 224 ? 19.045 18.001 -22.638 1.00 58.72 224 LYS A N 1
ATOM 1806 C CA . LYS A 1 224 ? 18.785 16.719 -23.313 1.00 58.72 224 LYS A CA 1
ATOM 1807 C C . LYS A 1 224 ? 17.293 16.358 -23.365 1.00 58.72 224 LYS A C 1
ATOM 1809 O O . LYS A 1 224 ? 16.930 15.368 -23.988 1.00 58.72 224 LYS A O 1
ATOM 1814 N N . SER A 1 225 ? 16.431 17.150 -22.718 1.00 56.09 225 SER A N 1
ATOM 1815 C CA . SER A 1 225 ? 14.975 16.977 -22.720 1.00 56.09 225 SER A CA 1
ATOM 1816 C C . SER A 1 225 ? 14.278 18.167 -23.396 1.00 56.09 225 SER A C 1
ATOM 1818 O O . SER A 1 225 ? 14.638 19.317 -23.131 1.00 56.09 225 SER A O 1
ATOM 1820 N N . PRO A 1 226 ? 13.220 17.946 -24.202 1.00 53.38 226 PRO A N 1
ATOM 1821 C CA . PRO A 1 226 ? 12.474 19.019 -24.871 1.00 53.38 226 PRO A CA 1
ATOM 1822 C C . PRO A 1 226 ? 11.679 19.937 -23.914 1.00 53.38 226 PRO A C 1
ATOM 1824 O O . PRO A 1 226 ? 11.107 20.949 -24.348 1.00 53.38 226 PRO A O 1
ATOM 1827 N N . THR A 1 227 ? 11.622 19.602 -22.621 1.00 53.25 227 THR A N 1
ATOM 1828 C CA . THR A 1 227 ? 11.024 20.413 -21.546 1.00 53.25 227 THR A CA 1
ATOM 1829 C C . THR A 1 227 ? 12.038 21.255 -20.769 1.00 53.25 227 THR A C 1
ATOM 1831 O O . THR A 1 227 ? 11.611 22.040 -19.931 1.00 53.25 227 THR A O 1
ATOM 1834 N N . ILE A 1 228 ? 13.348 21.153 -21.044 1.00 50.38 228 ILE A N 1
ATOM 1835 C CA . ILE A 1 228 ? 14.440 21.881 -20.349 1.00 50.38 228 ILE A CA 1
ATOM 1836 C C . ILE A 1 228 ? 14.572 21.512 -18.845 1.00 50.38 228 ILE A C 1
ATOM 1838 O O . ILE A 1 228 ? 15.574 21.811 -18.199 1.00 50.38 228 ILE A O 1
ATOM 1842 N N . SER A 1 229 ? 13.616 20.756 -18.302 1.00 52.62 229 SER A N 1
ATOM 1843 C CA . SER A 1 229 ? 13.664 20.029 -17.034 1.00 52.62 229 SER A CA 1
ATOM 1844 C C . SER A 1 229 ? 13.222 18.573 -17.237 1.00 52.62 229 SER A C 1
ATOM 1846 O O . SER A 1 229 ? 12.363 18.292 -18.074 1.00 52.62 229 SER A O 1
ATOM 1848 N N . THR A 1 230 ? 13.819 17.631 -16.510 1.00 61.94 230 THR A N 1
ATOM 1849 C CA . THR A 1 230 ? 13.410 16.216 -16.481 1.00 61.94 230 THR A CA 1
ATOM 1850 C C . THR A 1 230 ? 13.372 15.720 -15.046 1.00 61.94 230 THR A C 1
ATOM 1852 O O . THR A 1 230 ? 14.080 16.254 -14.191 1.00 61.94 230 THR A O 1
ATOM 1855 N N . HIS A 1 231 ? 12.563 14.698 -14.785 1.00 73.88 231 HIS A N 1
ATOM 1856 C CA . HIS A 1 231 ? 12.657 13.971 -13.528 1.00 73.88 231 HIS A CA 1
ATOM 1857 C C . HIS A 1 231 ? 14.020 13.280 -13.415 1.00 73.88 231 HIS A C 1
ATOM 1859 O O . HIS A 1 231 ? 14.582 12.868 -14.428 1.00 73.88 231 HIS A O 1
ATOM 1865 N N . VAL A 1 232 ? 14.539 13.206 -12.193 1.00 81.00 232 VAL A N 1
ATOM 1866 C CA . VAL A 1 232 ? 15.712 12.404 -11.833 1.00 81.00 232 VAL A CA 1
ATOM 1867 C C . VAL A 1 232 ? 15.196 11.066 -11.341 1.00 81.00 232 VAL A C 1
ATOM 1869 O O . VAL A 1 232 ? 14.374 11.044 -10.422 1.00 81.00 232 VAL A O 1
ATOM 1872 N N . ILE A 1 233 ? 15.656 9.976 -11.948 1.00 89.56 233 ILE A N 1
ATOM 1873 C CA . ILE A 1 233 ? 15.330 8.632 -11.474 1.00 89.56 233 ILE A CA 1
ATOM 1874 C C . ILE A 1 233 ? 16.217 8.246 -10.288 1.00 89.56 233 ILE A C 1
ATOM 1876 O O . ILE A 1 233 ? 17.357 8.691 -10.189 1.00 89.56 233 ILE A O 1
ATOM 1880 N N . ASP A 1 234 ? 15.690 7.403 -9.410 1.00 91.50 234 ASP A N 1
ATOM 1881 C CA . ASP A 1 234 ? 16.436 6.663 -8.407 1.00 91.50 234 ASP A CA 1
ATOM 1882 C C . ASP A 1 234 ? 17.489 5.806 -9.128 1.00 91.50 234 ASP A C 1
ATOM 1884 O O . ASP A 1 234 ? 17.110 4.938 -9.927 1.00 91.50 234 ASP A O 1
ATOM 1888 N N . PRO A 1 235 ? 18.795 6.038 -8.892 1.00 93.12 235 PRO A N 1
ATOM 1889 C CA . PRO A 1 235 ? 19.844 5.240 -9.514 1.00 93.12 235 PRO A CA 1
ATOM 1890 C C . PRO A 1 235 ? 19.747 3.750 -9.163 1.00 93.12 235 PRO A C 1
ATOM 1892 O O . PRO A 1 235 ? 20.189 2.910 -9.947 1.00 93.12 235 PRO A O 1
ATOM 1895 N N . ASN A 1 236 ? 19.143 3.397 -8.026 1.00 93.25 236 ASN A N 1
ATOM 1896 C CA . ASN A 1 236 ? 18.870 2.016 -7.659 1.00 93.25 236 ASN A CA 1
ATOM 1897 C C . ASN A 1 236 ? 17.556 1.538 -8.301 1.00 93.25 236 ASN A C 1
ATOM 1899 O O . ASN A 1 236 ? 16.496 1.508 -7.671 1.00 93.25 236 ASN A O 1
ATOM 1903 N N . VAL A 1 237 ? 17.603 1.113 -9.564 1.00 94.56 237 VAL A N 1
ATOM 1904 C CA . VAL A 1 237 ? 16.388 0.664 -10.279 1.00 94.56 237 VAL A CA 1
ATOM 1905 C C . VAL A 1 237 ? 15.790 -0.631 -9.708 1.00 94.56 237 VAL A C 1
ATOM 1907 O O . VAL A 1 237 ? 14.619 -0.936 -9.963 1.00 94.56 237 VAL A O 1
ATOM 1910 N N . ASP A 1 238 ? 16.554 -1.379 -8.908 1.00 94.19 238 ASP A N 1
ATOM 1911 C CA . ASP A 1 238 ? 16.075 -2.572 -8.204 1.00 94.19 238 ASP A CA 1
ATOM 1912 C C . ASP A 1 238 ? 15.106 -2.210 -7.076 1.00 94.19 238 ASP A C 1
ATOM 1914 O O . ASP A 1 238 ? 14.180 -2.969 -6.780 1.00 94.19 238 ASP A O 1
ATOM 1918 N N . GLU A 1 239 ? 15.268 -1.024 -6.486 1.00 92.69 239 GLU A N 1
ATOM 1919 C CA . GLU A 1 239 ? 14.351 -0.450 -5.504 1.00 92.69 239 GLU A CA 1
ATOM 1920 C C . GLU A 1 239 ? 12.948 -0.292 -6.108 1.00 92.69 239 GLU A C 1
ATOM 1922 O O . GLU A 1 239 ? 11.973 -0.794 -5.544 1.00 92.69 239 GLU A O 1
ATOM 1927 N N . ALA A 1 240 ? 12.861 0.295 -7.307 1.00 94.38 240 ALA A N 1
ATOM 1928 C CA . ALA A 1 240 ? 11.607 0.485 -8.032 1.00 94.38 240 ALA A CA 1
ATOM 1929 C C . ALA A 1 240 ? 10.985 -0.851 -8.479 1.00 94.38 240 ALA A C 1
ATOM 1931 O O . ALA A 1 240 ? 9.771 -1.050 -8.350 1.00 94.38 240 ALA A O 1
ATOM 1932 N N . ARG A 1 241 ? 11.815 -1.791 -8.961 1.00 95.62 241 ARG A N 1
ATOM 1933 C CA . ARG A 1 241 ? 11.395 -3.159 -9.318 1.00 95.62 241 ARG A CA 1
ATOM 1934 C C . ARG A 1 241 ? 10.786 -3.878 -8.118 1.00 95.62 241 ARG A C 1
ATOM 1936 O O . ARG A 1 241 ? 9.692 -4.437 -8.219 1.00 95.62 241 ARG A O 1
ATOM 1943 N N . ARG A 1 242 ? 11.475 -3.834 -6.976 1.00 93.12 242 ARG A N 1
ATOM 1944 C CA . ARG A 1 242 ? 11.007 -4.420 -5.720 1.00 93.12 242 ARG A CA 1
ATOM 1945 C C . ARG A 1 242 ? 9.727 -3.736 -5.253 1.00 93.12 242 ARG A C 1
ATOM 1947 O O . ARG A 1 242 ? 8.775 -4.443 -4.945 1.00 93.12 242 ARG A O 1
ATOM 1954 N N . TYR A 1 243 ? 9.661 -2.403 -5.249 1.00 94.38 243 TYR A N 1
ATOM 1955 C CA . TYR A 1 243 ? 8.453 -1.668 -4.866 1.00 94.38 243 TYR A CA 1
ATOM 1956 C C . TYR A 1 243 ? 7.227 -2.146 -5.650 1.00 94.38 243 TYR A C 1
ATOM 1958 O O . TYR A 1 243 ? 6.220 -2.489 -5.038 1.00 94.38 243 TYR A O 1
ATOM 1966 N N . LEU A 1 244 ? 7.318 -2.219 -6.985 1.00 95.88 244 LEU A N 1
ATOM 1967 C CA . LEU A 1 244 ? 6.197 -2.651 -7.821 1.00 95.88 244 LEU A CA 1
ATOM 1968 C C . LEU A 1 244 ? 5.767 -4.086 -7.499 1.00 95.88 244 LEU A C 1
ATOM 1970 O O . LEU A 1 244 ? 4.575 -4.339 -7.338 1.00 95.88 244 LEU A O 1
ATOM 1974 N N . LEU A 1 245 ? 6.722 -5.013 -7.389 1.00 94.50 245 LEU A N 1
ATOM 1975 C CA . LEU A 1 245 ? 6.430 -6.407 -7.057 1.00 94.50 245 LEU A CA 1
ATOM 1976 C C . LEU A 1 245 ? 5.683 -6.519 -5.720 1.00 94.50 245 LEU A C 1
ATOM 1978 O O . LEU A 1 245 ? 4.662 -7.201 -5.636 1.00 94.50 245 LEU A O 1
ATOM 1982 N N . GLN A 1 246 ? 6.174 -5.836 -4.685 1.00 92.75 246 GLN A N 1
ATOM 1983 C CA . GLN A 1 246 ? 5.548 -5.878 -3.367 1.00 92.75 246 GLN A CA 1
ATOM 1984 C C . GLN A 1 246 ? 4.190 -5.163 -3.356 1.00 92.75 246 GLN A C 1
ATOM 1986 O O . GLN A 1 246 ? 3.242 -5.664 -2.765 1.00 92.75 246 GLN A O 1
ATOM 1991 N N . ASP A 1 247 ? 4.054 -4.033 -4.051 1.00 93.19 247 ASP A N 1
ATOM 1992 C CA . ASP A 1 247 ? 2.780 -3.321 -4.172 1.00 93.19 247 ASP A CA 1
ATOM 1993 C C . ASP A 1 247 ? 1.715 -4.193 -4.858 1.00 93.19 247 ASP A C 1
ATOM 1995 O O . ASP A 1 247 ? 0.579 -4.278 -4.387 1.00 93.19 247 ASP A O 1
ATOM 1999 N N . LEU A 1 248 ? 2.088 -4.907 -5.925 1.00 94.06 248 LEU A N 1
ATOM 2000 C CA . LEU A 1 248 ? 1.194 -5.825 -6.631 1.00 94.06 248 LEU A CA 1
ATOM 2001 C C . LEU A 1 248 ? 0.902 -7.116 -5.853 1.00 94.06 248 LEU A C 1
ATOM 2003 O O . LEU A 1 248 ? -0.126 -7.741 -6.124 1.00 94.06 248 LEU A O 1
ATOM 2007 N N . ALA A 1 249 ? 1.696 -7.484 -4.844 1.00 90.81 249 ALA A N 1
ATOM 2008 C CA . ALA A 1 249 ? 1.359 -8.580 -3.927 1.00 90.81 249 ALA A CA 1
ATOM 2009 C C . ALA A 1 249 ? 0.050 -8.314 -3.155 1.00 90.81 249 ALA A C 1
ATOM 2011 O O . ALA A 1 249 ? -0.694 -9.242 -2.848 1.00 90.81 249 ALA A O 1
ATOM 2012 N N . TYR A 1 250 ? -0.300 -7.042 -2.933 1.00 88.06 250 TYR A N 1
ATOM 2013 C CA . TYR A 1 250 ? -1.551 -6.633 -2.284 1.00 88.06 250 TYR A CA 1
ATOM 2014 C C . TYR A 1 250 ? -2.711 -6.387 -3.267 1.00 88.06 250 TYR A C 1
ATOM 2016 O O . TYR A 1 250 ? -3.753 -5.866 -2.872 1.00 88.06 250 TYR A O 1
ATOM 2024 N N . SER A 1 251 ? -2.558 -6.728 -4.554 1.00 88.00 251 SER A N 1
ATOM 2025 C CA . SER A 1 251 ? -3.584 -6.509 -5.598 1.00 88.00 251 SER A CA 1
ATOM 2026 C C . SER A 1 251 ? -4.715 -7.546 -5.619 1.00 88.00 251 SER A C 1
ATOM 2028 O O . SER A 1 251 ? -5.709 -7.375 -6.333 1.00 88.00 251 SER A O 1
ATOM 2030 N N . GLN A 1 252 ? -4.540 -8.641 -4.874 1.00 86.50 252 GLN A N 1
ATOM 2031 C CA . GLN A 1 252 ? -5.378 -9.843 -4.900 1.00 86.50 252 GLN A CA 1
ATOM 2032 C C . GLN A 1 252 ? -5.409 -10.596 -6.244 1.00 86.50 252 GLN A C 1
ATOM 2034 O O . GLN A 1 252 ? -6.310 -11.405 -6.465 1.00 86.50 252 GLN A O 1
ATOM 2039 N N . ALA A 1 253 ? -4.459 -10.331 -7.146 1.00 89.19 253 ALA A N 1
ATOM 2040 C CA . ALA A 1 253 ? -4.373 -10.972 -8.466 1.00 89.19 253 ALA A CA 1
ATOM 2041 C C . ALA A 1 253 ? -2.990 -11.568 -8.783 1.00 89.19 253 ALA A C 1
ATOM 2043 O O . ALA A 1 253 ? -2.887 -12.477 -9.609 1.00 89.19 253 ALA A O 1
ATOM 2044 N N . LEU A 1 254 ? -1.920 -11.080 -8.141 1.00 92.56 254 LEU A N 1
ATOM 2045 C CA . LEU A 1 254 ? -0.612 -11.729 -8.222 1.00 92.56 254 LEU A CA 1
ATOM 2046 C C . LEU A 1 254 ? -0.730 -13.134 -7.616 1.00 92.56 254 LEU A C 1
ATOM 2048 O O . LEU A 1 254 ? -1.329 -13.294 -6.559 1.00 92.56 254 LEU A O 1
ATOM 2052 N N . ALA A 1 255 ? -0.192 -14.143 -8.294 1.00 91.25 255 ALA A N 1
ATOM 2053 C CA . ALA A 1 255 ? -0.206 -15.531 -7.826 1.00 91.25 255 ALA A CA 1
ATOM 2054 C C . ALA A 1 255 ? 1.202 -16.050 -7.518 1.00 91.25 255 ALA A C 1
ATOM 2056 O O . ALA A 1 255 ? 1.395 -16.848 -6.605 1.00 91.25 255 ALA A O 1
ATOM 2057 N N . ARG A 1 256 ? 2.198 -15.597 -8.285 1.00 90.31 256 ARG A N 1
ATOM 2058 C CA . ARG A 1 256 ? 3.588 -16.040 -8.156 1.00 90.31 256 ARG A CA 1
ATOM 2059 C C . ARG A 1 256 ? 4.545 -14.968 -8.650 1.00 90.31 256 ARG A C 1
ATOM 2061 O O . ARG A 1 256 ? 4.213 -14.211 -9.565 1.00 90.31 256 ARG A O 1
ATOM 2068 N N . ALA A 1 257 ? 5.748 -14.966 -8.091 1.00 90.69 257 ALA A N 1
ATOM 2069 C CA . ALA A 1 257 ? 6.845 -14.133 -8.551 1.00 90.69 257 ALA A CA 1
ATOM 2070 C C . ALA A 1 257 ? 8.128 -14.953 -8.733 1.00 90.69 257 ALA A C 1
ATOM 2072 O O . ALA A 1 257 ? 8.425 -15.841 -7.936 1.00 90.69 257 ALA A O 1
ATOM 2073 N N . ALA A 1 258 ? 8.882 -14.636 -9.782 1.00 90.81 258 ALA A N 1
ATOM 2074 C CA . ALA A 1 258 ? 10.202 -15.180 -10.064 1.00 90.81 258 ALA A CA 1
ATOM 2075 C C . ALA A 1 258 ? 11.173 -14.051 -10.470 1.00 90.81 258 ALA A C 1
ATOM 2077 O O . ALA A 1 258 ? 10.786 -12.889 -10.590 1.00 90.81 258 ALA A O 1
ATOM 2078 N N . ALA A 1 259 ? 12.445 -14.387 -10.649 1.00 91.56 259 ALA A N 1
ATOM 2079 C CA . ALA A 1 259 ? 13.517 -13.474 -10.994 1.00 91.56 259 ALA A CA 1
ATOM 2080 C C . ALA A 1 259 ? 14.410 -14.189 -12.001 1.00 91.56 259 ALA A C 1
ATOM 2082 O O . ALA A 1 259 ? 14.687 -15.379 -11.844 1.00 91.56 259 ALA A O 1
ATOM 2083 N N . VAL A 1 260 ? 14.780 -13.485 -13.064 1.00 93.94 260 VAL A N 1
ATOM 2084 C CA . VAL A 1 260 ? 15.487 -14.050 -14.218 1.00 93.94 260 VAL A CA 1
ATOM 2085 C C . VAL A 1 260 ? 16.564 -13.090 -14.693 1.00 93.94 260 VAL A C 1
ATOM 2087 O O . VAL A 1 260 ? 16.399 -11.879 -14.571 1.00 93.94 260 VAL A O 1
ATOM 2090 N N . LYS A 1 261 ? 17.663 -13.600 -15.247 1.00 94.06 261 LYS A N 1
ATOM 2091 C CA . LYS A 1 261 ? 18.698 -12.762 -15.865 1.00 94.06 261 LYS A CA 1
ATOM 2092 C C . LYS A 1 261 ? 18.156 -12.022 -17.095 1.00 94.06 261 LYS A C 1
ATOM 2094 O O . LYS A 1 261 ? 17.123 -12.372 -17.661 1.00 94.06 261 LYS A O 1
ATOM 2099 N N . GLY A 1 262 ? 18.878 -10.991 -17.528 1.00 93.00 262 GLY A N 1
ATOM 2100 C CA . GLY A 1 262 ? 18.690 -10.413 -18.863 1.00 93.00 262 GLY A CA 1
ATOM 2101 C C . GLY A 1 262 ? 18.994 -8.923 -18.987 1.00 93.00 262 GLY A C 1
ATOM 2102 O O . GLY A 1 262 ? 19.146 -8.443 -20.104 1.00 93.00 262 GLY A O 1
ATOM 2103 N N . VAL A 1 263 ? 19.106 -8.184 -17.880 1.00 95.25 263 VAL A N 1
ATOM 2104 C CA . VAL A 1 263 ? 19.498 -6.761 -17.913 1.00 95.25 263 VAL A CA 1
ATOM 2105 C C . VAL A 1 263 ? 21.027 -6.616 -17.889 1.00 95.25 263 VAL A C 1
ATOM 2107 O O . VAL A 1 263 ? 21.601 -5.769 -18.583 1.00 95.25 263 VAL A O 1
ATOM 2110 N N . GLY A 1 264 ? 21.688 -7.500 -17.136 1.00 93.75 264 GLY A N 1
ATOM 2111 C CA . GLY A 1 264 ? 23.126 -7.472 -16.875 1.00 93.75 264 GLY A CA 1
ATOM 2112 C C . GLY A 1 264 ? 23.474 -6.537 -15.716 1.00 93.75 264 GLY A C 1
ATOM 2113 O O . GLY A 1 264 ? 22.950 -5.429 -15.635 1.00 93.75 264 GLY A O 1
ATOM 2114 N N . GLU A 1 265 ? 24.341 -7.012 -14.826 1.00 93.25 265 GLU A N 1
ATOM 2115 C CA . GLU A 1 265 ? 24.718 -6.318 -13.594 1.00 93.25 265 GLU A CA 1
ATOM 2116 C C . GLU A 1 265 ? 25.517 -5.035 -13.878 1.00 93.25 265 GLU A C 1
ATOM 2118 O O . GLU A 1 265 ? 26.258 -4.930 -14.864 1.00 93.25 265 GLU A O 1
ATOM 2123 N N . THR A 1 266 ? 25.345 -4.042 -13.014 1.00 92.75 266 THR A N 1
ATOM 2124 C CA . THR A 1 266 ? 26.125 -2.800 -12.986 1.00 92.75 266 THR A CA 1
ATOM 2125 C C . THR A 1 266 ? 26.159 -2.283 -11.551 1.00 92.75 266 THR A C 1
ATOM 2127 O O . THR A 1 266 ? 25.168 -2.400 -10.830 1.00 92.75 266 THR A O 1
ATOM 2130 N N . SER A 1 267 ? 27.304 -1.744 -11.129 1.00 89.50 267 SER A N 1
ATOM 2131 C CA . SER A 1 267 ? 27.520 -1.252 -9.767 1.00 89.50 267 SER A CA 1
ATOM 2132 C C . SER A 1 267 ? 27.411 0.270 -9.685 1.00 89.50 267 SER A C 1
ATOM 2134 O O . SER A 1 267 ? 27.393 0.967 -10.700 1.00 89.50 267 SER A O 1
ATOM 2136 N N . ARG A 1 268 ? 27.382 0.804 -8.462 1.00 85.38 268 ARG A N 1
ATOM 2137 C CA . ARG A 1 268 ? 27.365 2.251 -8.207 1.00 85.38 268 ARG A CA 1
ATOM 2138 C C . ARG A 1 268 ? 28.624 2.955 -8.726 1.00 85.38 268 ARG A C 1
ATOM 2140 O O . ARG A 1 268 ? 28.544 4.098 -9.161 1.00 85.38 268 ARG A O 1
ATOM 2147 N N . GLU A 1 269 ? 29.768 2.278 -8.703 1.00 85.75 269 GLU A N 1
ATOM 2148 C CA . GLU A 1 269 ? 31.064 2.790 -9.170 1.00 85.75 269 GLU A CA 1
ATOM 2149 C C . GLU A 1 269 ? 31.197 2.732 -10.695 1.00 85.75 269 GLU A C 1
ATOM 2151 O O . GLU A 1 269 ? 32.029 3.417 -11.286 1.00 85.75 269 GLU A O 1
ATOM 2156 N N . SER A 1 270 ? 30.402 1.885 -11.348 1.00 91.19 270 SER A N 1
ATOM 2157 C CA . SER A 1 270 ? 30.366 1.737 -12.802 1.00 91.19 270 SER A CA 1
ATOM 2158 C C . SER A 1 270 ? 28.917 1.657 -13.289 1.00 91.19 270 SER A C 1
ATOM 2160 O O . SER A 1 270 ? 28.504 0.613 -13.814 1.00 91.19 270 SER A O 1
ATOM 2162 N N . PRO A 1 271 ? 28.134 2.742 -13.099 1.00 93.88 271 PRO A N 1
ATOM 2163 C CA . PRO A 1 271 ? 26.728 2.768 -13.455 1.00 93.88 271 PRO A CA 1
ATOM 2164 C C . PRO A 1 271 ? 26.570 2.823 -14.975 1.00 93.88 271 PRO A C 1
ATOM 2166 O O . PRO A 1 271 ? 27.431 3.325 -15.707 1.00 93.88 271 PRO A O 1
ATOM 2169 N N . ARG A 1 272 ? 25.424 2.356 -15.461 1.00 94.81 272 ARG A N 1
ATOM 2170 C CA . ARG A 1 272 ? 24.965 2.670 -16.819 1.00 94.81 272 ARG A CA 1
ATOM 2171 C C . ARG A 1 272 ? 24.170 3.968 -16.798 1.00 94.81 272 ARG A C 1
ATOM 2173 O O . ARG A 1 272 ? 23.767 4.439 -15.744 1.00 94.81 272 ARG A O 1
ATOM 2180 N N . PHE A 1 273 ? 23.937 4.549 -17.970 1.00 94.31 273 PHE A N 1
ATOM 2181 C CA . PHE A 1 273 ? 23.198 5.802 -18.100 1.00 94.31 273 PHE A CA 1
ATOM 2182 C C . PHE A 1 273 ? 22.014 5.620 -19.038 1.00 94.31 273 PHE A C 1
ATOM 2184 O O . PHE A 1 273 ? 22.132 4.950 -20.064 1.00 94.31 273 PHE A O 1
ATOM 2191 N N . ASN A 1 274 ? 20.882 6.228 -18.695 1.00 91.50 274 ASN A N 1
ATOM 2192 C CA . ASN A 1 274 ? 19.727 6.269 -19.586 1.00 91.50 274 ASN A CA 1
ATOM 2193 C C . ASN A 1 274 ? 19.880 7.365 -20.666 1.00 91.50 274 ASN A C 1
ATOM 2195 O O . ASN A 1 274 ? 20.849 8.130 -20.691 1.00 91.50 274 ASN A O 1
ATOM 2199 N N . LEU A 1 275 ? 18.878 7.495 -21.543 1.00 89.62 275 LEU A N 1
ATOM 2200 C CA . LEU A 1 275 ? 18.895 8.441 -22.670 1.00 89.62 275 LEU A CA 1
ATOM 2201 C C . LEU A 1 275 ? 18.994 9.920 -22.257 1.00 89.62 275 LEU A C 1
ATOM 2203 O O . LEU A 1 275 ? 19.405 10.753 -23.066 1.00 89.62 275 LEU A O 1
ATOM 2207 N N . VAL A 1 276 ? 18.627 10.265 -21.018 1.00 84.31 276 VAL A N 1
ATOM 2208 C CA . VAL A 1 276 ? 18.717 11.638 -20.487 1.00 84.31 276 VAL A CA 1
ATOM 2209 C C . VAL A 1 276 ? 19.956 11.858 -19.609 1.00 84.31 276 VAL A C 1
ATOM 2211 O O . VAL A 1 276 ? 20.201 12.981 -19.154 1.00 84.31 276 VAL A O 1
ATOM 2214 N N . GLY A 1 277 ? 20.790 10.826 -19.447 1.00 87.44 277 GLY A N 1
ATOM 2215 C CA . GLY A 1 277 ? 22.046 10.860 -18.705 1.00 87.44 277 GLY A CA 1
ATOM 2216 C C . GLY A 1 277 ? 21.890 10.732 -17.192 1.00 87.44 277 GLY A C 1
ATOM 2217 O O . GLY A 1 277 ? 22.755 11.228 -16.476 1.00 87.44 277 GLY A O 1
ATOM 2218 N N . ASP A 1 278 ? 20.798 10.146 -16.698 1.00 89.50 278 ASP A N 1
ATOM 2219 C CA . ASP A 1 278 ? 20.725 9.703 -15.302 1.00 89.50 278 ASP A CA 1
ATOM 2220 C C . ASP A 1 278 ? 21.471 8.371 -15.140 1.00 89.50 278 ASP A C 1
ATOM 2222 O O . ASP A 1 278 ? 21.280 7.481 -15.980 1.00 89.50 278 ASP A O 1
ATOM 2226 N N . PRO A 1 279 ? 22.321 8.226 -14.107 1.00 92.81 279 PRO A N 1
ATOM 2227 C CA . PRO A 1 279 ? 22.972 6.962 -13.806 1.00 92.81 279 PRO A CA 1
ATOM 2228 C C . PRO A 1 279 ? 21.970 5.964 -13.219 1.00 92.81 279 PRO A C 1
ATOM 2230 O O . PRO A 1 279 ? 21.054 6.350 -12.495 1.00 92.81 279 PRO A O 1
ATOM 2233 N N . TYR A 1 280 ? 22.188 4.679 -13.474 1.00 94.44 280 TYR A N 1
ATOM 2234 C CA . TYR A 1 280 ? 21.521 3.589 -12.778 1.00 94.44 280 TYR A CA 1
ATOM 2235 C C . TYR A 1 280 ? 22.455 2.396 -12.557 1.00 94.44 280 TYR A C 1
ATOM 2237 O O . TYR A 1 280 ? 23.355 2.132 -13.359 1.00 94.44 280 TYR A O 1
ATOM 2245 N N . PHE A 1 281 ? 22.194 1.654 -11.485 1.00 94.44 281 PHE A N 1
ATOM 2246 C CA . PHE A 1 281 ? 22.832 0.388 -11.142 1.00 94.44 281 PHE A CA 1
ATOM 2247 C C . PHE A 1 281 ? 21.770 -0.670 -10.795 1.00 94.44 281 PHE A C 1
ATOM 2249 O O . PHE A 1 281 ? 20.641 -0.335 -10.431 1.00 94.44 281 PHE A O 1
ATOM 2256 N N . THR A 1 282 ? 22.102 -1.950 -10.971 1.00 94.69 282 THR A N 1
ATOM 2257 C CA . THR A 1 282 ? 21.163 -3.077 -10.842 1.00 94.69 282 THR A CA 1
ATOM 2258 C C . THR A 1 282 ? 21.905 -4.402 -10.685 1.00 94.69 282 THR A C 1
ATOM 2260 O O . THR A 1 282 ? 22.971 -4.586 -11.275 1.00 94.69 282 THR A O 1
ATOM 2263 N N . ASP A 1 283 ? 21.292 -5.354 -9.984 1.00 92.75 283 ASP A N 1
ATOM 2264 C CA . ASP A 1 283 ? 21.672 -6.775 -9.938 1.00 92.75 283 ASP A CA 1
ATOM 2265 C C . ASP A 1 283 ? 21.582 -7.494 -11.304 1.00 92.75 283 ASP A C 1
ATOM 2267 O O . ASP A 1 283 ? 21.987 -8.648 -11.445 1.00 92.75 283 ASP A O 1
ATOM 2271 N N . GLY A 1 284 ? 21.039 -6.834 -12.331 1.00 94.75 284 GLY A N 1
ATOM 2272 C CA . GLY A 1 284 ? 20.950 -7.361 -13.690 1.00 94.75 284 GLY A CA 1
ATOM 2273 C C . GLY A 1 284 ? 19.777 -8.311 -13.944 1.00 94.75 284 GLY A C 1
ATOM 2274 O O . GLY A 1 284 ? 19.688 -8.885 -15.043 1.00 94.75 284 GLY A O 1
ATOM 2275 N N . LEU A 1 285 ? 18.877 -8.472 -12.972 1.00 95.19 285 LEU A N 1
ATOM 2276 C CA . LEU A 1 285 ? 17.716 -9.355 -13.047 1.00 95.19 285 LEU A CA 1
ATOM 2277 C C . LEU A 1 285 ? 16.446 -8.639 -13.546 1.00 95.19 285 LEU A C 1
ATOM 2279 O O . LEU A 1 285 ? 16.336 -7.412 -13.606 1.00 95.19 285 LEU A O 1
ATOM 2283 N N . ARG A 1 286 ? 15.426 -9.430 -13.870 1.00 96.12 286 ARG A N 1
ATOM 2284 C CA . ARG A 1 286 ? 14.049 -8.999 -14.126 1.00 96.12 286 ARG A CA 1
ATOM 2285 C C . ARG A 1 286 ? 13.127 -9.674 -13.130 1.00 96.12 286 ARG A C 1
ATOM 2287 O O . ARG A 1 286 ? 13.279 -10.869 -12.894 1.00 96.12 286 ARG A O 1
ATOM 2294 N N . ALA A 1 287 ? 12.140 -8.953 -12.608 1.00 95.38 287 ALA A N 1
ATOM 2295 C CA . ALA A 1 287 ? 11.076 -9.560 -11.812 1.00 95.38 287 ALA A CA 1
ATOM 2296 C C . ALA A 1 287 ? 9.983 -10.093 -12.745 1.00 95.38 287 ALA A C 1
ATOM 2298 O O . ALA A 1 287 ? 9.426 -9.339 -13.541 1.00 95.38 287 ALA A O 1
ATOM 2299 N N . VAL A 1 288 ? 9.673 -11.382 -12.640 1.00 96.44 288 VAL A N 1
ATOM 2300 C CA . VAL A 1 288 ? 8.629 -12.072 -13.404 1.00 96.44 288 VAL A CA 1
ATOM 2301 C C . VAL A 1 288 ? 7.409 -12.245 -12.510 1.00 96.44 288 VAL A C 1
ATOM 2303 O O . VAL A 1 288 ? 7.495 -12.895 -11.475 1.00 96.44 288 VAL A O 1
ATOM 2306 N N . MET A 1 289 ? 6.271 -11.677 -12.891 1.00 96.62 289 MET A N 1
ATOM 2307 C CA . MET A 1 289 ? 5.040 -11.679 -12.099 1.00 96.62 289 MET A CA 1
ATOM 2308 C C . MET A 1 289 ? 3.931 -12.421 -12.843 1.00 96.62 289 MET A C 1
ATOM 2310 O O . MET A 1 289 ? 3.586 -12.055 -13.967 1.00 96.62 289 MET A O 1
ATOM 2314 N N . PHE A 1 290 ? 3.365 -13.452 -12.217 1.00 96.12 290 PHE A N 1
ATOM 2315 C CA . PHE A 1 290 ? 2.287 -14.265 -12.782 1.00 96.12 290 PHE A CA 1
ATOM 2316 C C . PHE A 1 290 ? 0.944 -13.856 -12.177 1.00 96.12 290 PHE A C 1
ATOM 2318 O O . PHE A 1 290 ? 0.784 -13.880 -10.955 1.00 96.12 290 PHE A O 1
ATOM 2325 N N . PHE A 1 291 ? -0.018 -13.517 -13.031 1.00 95.19 291 PHE A N 1
ATOM 2326 C CA . PHE A 1 291 ? -1.345 -13.047 -12.645 1.00 95.19 291 PHE A CA 1
ATOM 2327 C C . PHE A 1 291 ? -2.418 -14.083 -12.980 1.00 95.19 291 PHE A C 1
ATOM 2329 O O . PHE A 1 291 ? -2.434 -14.692 -14.060 1.00 95.19 291 PHE A O 1
ATOM 2336 N N . GLU A 1 292 ? -3.328 -14.252 -12.028 1.00 91.38 292 GLU A N 1
ATOM 2337 C CA . GLU A 1 292 ? -4.476 -15.150 -12.093 1.00 91.38 292 GLU A CA 1
ATOM 2338 C C . GLU A 1 292 ? -5.762 -14.387 -11.753 1.00 91.38 292 GLU A C 1
ATOM 2340 O O . GLU A 1 292 ? -5.700 -13.330 -11.112 1.00 91.38 292 GLU A O 1
ATOM 2345 N N . PRO A 1 293 ? -6.937 -14.929 -12.119 1.00 87.69 293 PRO A N 1
ATOM 2346 C CA . PRO A 1 293 ? -8.207 -14.403 -11.644 1.00 87.69 293 PRO A CA 1
ATOM 2347 C C . PRO A 1 293 ? -8.263 -14.328 -10.111 1.00 87.69 293 PRO A C 1
ATOM 2349 O O . PRO A 1 293 ? -7.762 -15.203 -9.400 1.00 87.69 293 PRO A O 1
ATOM 2352 N N . ARG A 1 294 ? -8.893 -13.261 -9.620 1.00 82.62 294 ARG A N 1
ATOM 2353 C CA . ARG A 1 294 ? -9.054 -12.928 -8.198 1.00 82.62 294 ARG A CA 1
ATOM 2354 C C . ARG A 1 294 ? -10.131 -13.787 -7.503 1.00 82.62 294 ARG A C 1
ATOM 2356 O O . ARG A 1 294 ? -11.011 -14.304 -8.196 1.00 82.62 294 ARG A O 1
ATOM 2363 N N . PRO A 1 295 ? -10.174 -13.797 -6.156 1.00 82.56 295 PRO A N 1
ATOM 2364 C CA . PRO A 1 295 ? -9.220 -13.174 -5.233 1.00 82.56 295 PRO A CA 1
ATOM 2365 C C . PRO A 1 295 ? -8.029 -14.085 -4.898 1.00 82.56 295 PRO A C 1
ATOM 2367 O O . PRO A 1 295 ? -8.087 -15.303 -5.022 1.00 82.56 295 PRO A O 1
ATOM 2370 N N . ARG A 1 296 ? -6.922 -13.457 -4.502 1.00 84.19 296 ARG A N 1
ATOM 2371 C CA . ARG A 1 296 ? -5.723 -14.075 -3.923 1.00 84.19 296 ARG A CA 1
ATOM 2372 C C . ARG A 1 296 ? -5.353 -13.292 -2.668 1.00 84.19 296 ARG A C 1
ATOM 2374 O O . ARG A 1 296 ? -5.500 -12.069 -2.636 1.00 84.19 296 ARG A O 1
ATOM 2381 N N . THR A 1 297 ? -4.887 -13.971 -1.636 1.00 81.12 297 THR A N 1
ATOM 2382 C CA . THR A 1 297 ? -4.312 -13.353 -0.436 1.00 81.12 297 THR A CA 1
ATOM 2383 C C . THR A 1 297 ? -2.791 -13.368 -0.511 1.00 81.12 297 THR A C 1
ATOM 2385 O O . THR A 1 297 ? -2.210 -14.072 -1.337 1.00 81.12 297 THR A O 1
ATOM 2388 N N . LEU A 1 298 ? -2.128 -12.628 0.382 1.00 82.62 298 LEU A N 1
ATOM 2389 C CA . LEU A 1 298 ? -0.670 -12.712 0.517 1.00 82.62 298 LEU A CA 1
ATOM 2390 C C . LEU A 1 298 ? -0.210 -14.161 0.779 1.00 82.62 298 LEU A C 1
ATOM 2392 O O . LEU A 1 298 ? 0.812 -14.581 0.249 1.00 82.62 298 LEU A O 1
ATOM 2396 N N . SER A 1 299 ? -0.995 -14.937 1.534 1.00 80.81 299 SER A N 1
ATOM 2397 C CA . SER A 1 299 ? -0.703 -16.334 1.880 1.00 80.81 299 SER A CA 1
ATOM 2398 C C . SER A 1 299 ? -0.817 -17.313 0.709 1.00 80.81 299 SER A C 1
ATOM 2400 O O . SER A 1 299 ? -0.223 -18.387 0.769 1.00 80.81 299 SER A O 1
ATOM 2402 N N . ASP A 1 300 ? -1.525 -16.943 -0.361 1.00 82.38 300 ASP A N 1
ATOM 2403 C CA . ASP A 1 300 ? -1.619 -17.743 -1.589 1.00 82.38 300 ASP A CA 1
ATOM 2404 C C . ASP A 1 300 ? -0.407 -17.554 -2.511 1.00 82.38 300 ASP A C 1
ATOM 2406 O O . ASP A 1 300 ? -0.281 -18.255 -3.518 1.00 82.38 300 ASP A O 1
ATOM 2410 N N . LEU A 1 301 ? 0.460 -16.580 -2.210 1.00 80.19 301 LEU A N 1
ATOM 2411 C CA . LEU A 1 301 ? 1.574 -16.234 -3.077 1.00 80.19 301 LEU A CA 1
ATOM 2412 C C . LEU A 1 301 ? 2.680 -17.274 -2.983 1.00 80.19 301 LEU A C 1
ATOM 2414 O O . LEU A 1 301 ? 3.313 -17.464 -1.943 1.00 80.19 301 LEU A O 1
ATOM 2418 N N . ASP A 1 302 ? 2.988 -17.868 -4.130 1.00 75.56 302 ASP A N 1
ATOM 2419 C CA . ASP A 1 302 ? 4.162 -18.714 -4.294 1.00 75.56 302 ASP A CA 1
ATOM 2420 C C . ASP A 1 302 ? 5.399 -17.827 -4.519 1.00 75.56 302 ASP A C 1
ATOM 2422 O O . ASP A 1 302 ? 5.962 -17.746 -5.612 1.00 75.56 302 ASP A O 1
ATOM 2426 N N . PHE A 1 303 ? 5.778 -17.054 -3.500 1.00 64.62 303 PHE A N 1
ATOM 2427 C CA . PHE A 1 303 ? 7.056 -16.348 -3.495 1.00 64.62 303 PHE A CA 1
ATOM 2428 C C . PHE A 1 303 ? 8.174 -17.393 -3.359 1.00 64.62 303 PHE A C 1
ATOM 2430 O O . PHE A 1 303 ? 8.095 -18.274 -2.509 1.00 64.62 303 PHE A O 1
ATOM 2437 N N . LEU A 1 304 ? 9.254 -17.243 -4.133 1.00 53.97 304 LEU A N 1
ATOM 2438 C CA . LEU A 1 304 ? 10.561 -17.895 -3.924 1.00 53.97 304 LEU A CA 1
ATOM 2439 C C . LEU A 1 304 ? 10.882 -19.217 -4.642 1.00 53.97 304 LEU A C 1
ATOM 2441 O O . LEU A 1 304 ? 11.942 -19.774 -4.362 1.00 53.97 304 LEU A O 1
ATOM 2445 N N . LYS A 1 305 ? 10.149 -19.650 -5.680 1.00 60.53 305 LYS A N 1
ATOM 2446 C CA . LYS A 1 305 ? 10.801 -20.473 -6.733 1.00 60.53 305 LYS A CA 1
ATOM 2447 C C . LYS A 1 305 ? 11.580 -19.564 -7.686 1.00 60.53 305 LYS A C 1
ATOM 2449 O O . LYS A 1 305 ? 11.410 -19.606 -8.902 1.00 60.53 305 LYS A O 1
ATOM 2454 N N . PHE A 1 306 ? 12.377 -18.665 -7.113 1.00 65.62 306 PHE A N 1
ATOM 2455 C CA . PHE A 1 306 ? 13.190 -17.742 -7.875 1.00 65.62 306 PHE A CA 1
ATOM 2456 C C . PHE A 1 306 ? 14.202 -18.556 -8.679 1.00 65.62 306 PHE A C 1
ATOM 2458 O O . PHE A 1 306 ? 14.996 -19.303 -8.115 1.00 65.62 306 PHE A O 1
ATOM 2465 N N . TRP A 1 307 ? 14.154 -18.438 -10.006 1.00 77.12 307 TRP A N 1
ATOM 2466 C CA . TRP A 1 307 ? 15.147 -19.077 -10.866 1.00 77.12 307 TRP A CA 1
ATOM 2467 C C . TRP A 1 307 ? 16.560 -18.535 -10.612 1.00 77.12 307 TRP A C 1
ATOM 2469 O O . TRP A 1 307 ? 17.534 -19.248 -10.849 1.00 77.12 307 TRP A O 1
ATOM 2479 N N . GLU A 1 308 ? 16.642 -17.292 -10.132 1.00 81.62 308 GLU A N 1
ATOM 2480 C CA . GLU A 1 308 ? 17.843 -16.584 -9.694 1.00 81.62 308 GLU A CA 1
ATOM 2481 C C . GLU A 1 308 ? 17.539 -15.870 -8.372 1.00 81.62 308 GLU A C 1
ATOM 2483 O O . GLU A 1 308 ? 16.531 -15.174 -8.280 1.00 81.62 308 GLU A O 1
ATOM 2488 N N . VAL A 1 309 ? 18.390 -16.001 -7.355 1.00 72.81 309 VAL A N 1
ATOM 2489 C CA . VAL A 1 309 ? 18.213 -15.265 -6.092 1.00 72.81 309 VAL A CA 1
ATOM 2490 C C . VAL A 1 309 ? 18.736 -13.838 -6.287 1.00 72.81 309 VAL A C 1
ATOM 2492 O O . VAL A 1 309 ? 19.915 -13.697 -6.618 1.00 72.81 309 VAL A O 1
ATOM 2495 N N . PRO A 1 310 ? 17.914 -12.785 -6.093 1.00 69.19 310 PRO A N 1
ATOM 2496 C CA . PRO A 1 310 ? 18.403 -11.411 -6.132 1.00 69.19 310 PRO A CA 1
ATOM 2497 C C . PRO A 1 310 ? 19.568 -11.238 -5.162 1.00 69.19 310 PRO A C 1
ATOM 2499 O O . PRO A 1 310 ? 19.466 -11.604 -3.986 1.00 69.19 310 PRO A O 1
ATOM 2502 N N . THR A 1 311 ? 20.690 -10.719 -5.653 1.00 63.62 311 THR A N 1
ATOM 2503 C CA . THR A 1 311 ? 21.845 -10.445 -4.802 1.00 63.62 311 THR A CA 1
ATOM 2504 C C . THR A 1 311 ? 21.487 -9.338 -3.814 1.00 63.62 311 THR A C 1
ATOM 2506 O O . THR A 1 311 ? 20.687 -8.443 -4.094 1.00 63.62 311 THR A O 1
ATOM 2509 N N . ARG A 1 312 ? 22.058 -9.400 -2.605 1.00 59.91 312 ARG A N 1
ATOM 2510 C CA . ARG A 1 312 ? 21.978 -8.264 -1.678 1.00 59.91 312 ARG A CA 1
ATOM 2511 C C . ARG A 1 312 ? 22.576 -7.047 -2.396 1.00 59.91 312 ARG A C 1
ATOM 2513 O O . ARG A 1 312 ? 23.626 -7.223 -3.015 1.00 59.91 312 ARG A O 1
ATOM 2520 N N . PRO A 1 313 ? 21.997 -5.836 -2.277 1.00 48.97 313 PRO A N 1
ATOM 2521 C CA . PRO A 1 313 ? 22.700 -4.635 -2.702 1.00 48.97 313 PRO A CA 1
ATOM 2522 C C . PRO A 1 313 ? 24.056 -4.642 -1.996 1.00 48.97 313 PRO A C 1
ATOM 2524 O O . PRO A 1 313 ? 24.110 -4.660 -0.759 1.00 48.97 313 PRO A O 1
ATOM 2527 N N . LEU A 1 314 ? 25.134 -4.759 -2.772 1.00 36.44 314 LEU A N 1
ATOM 2528 C CA . LEU A 1 314 ? 26.482 -4.772 -2.228 1.00 36.44 314 LEU A CA 1
ATOM 2529 C C . LEU A 1 314 ? 26.663 -3.453 -1.464 1.00 36.44 314 LEU A C 1
ATOM 2531 O O . LEU A 1 314 ? 26.427 -2.392 -2.047 1.00 36.44 314 LEU A O 1
ATOM 2535 N N . PRO A 1 315 ? 27.044 -3.463 -0.171 1.00 38.16 315 PRO A N 1
ATOM 2536 C CA . PRO A 1 315 ? 27.697 -2.280 0.361 1.00 38.16 315 PRO A CA 1
ATOM 2537 C C . PRO A 1 315 ? 28.929 -2.022 -0.518 1.00 38.16 315 PRO A C 1
ATOM 2539 O O . PRO A 1 315 ? 29.568 -2.980 -0.967 1.00 38.16 315 PRO A O 1
ATOM 2542 N N . GLY A 1 316 ? 29.237 -0.750 -0.786 1.00 35.34 316 GLY A N 1
ATOM 2543 C CA . GLY A 1 316 ? 30.490 -0.373 -1.444 1.00 35.34 316 GLY A CA 1
ATOM 2544 C C . GLY A 1 316 ? 31.682 -1.103 -0.802 1.00 35.34 316 GLY A C 1
ATOM 2545 O O . GLY A 1 316 ? 31.600 -1.518 0.359 1.00 35.34 316 GLY A O 1
ATOM 2546 N N . PRO A 1 317 ? 32.766 -1.346 -1.550 1.00 35.00 317 PRO A N 1
ATOM 2547 C CA . PRO A 1 317 ? 33.759 -2.338 -1.173 1.00 35.00 317 PRO A CA 1
ATOM 2548 C C . PRO A 1 317 ? 34.458 -1.975 0.141 1.00 35.00 317 PRO A C 1
ATOM 2550 O O . PRO A 1 317 ? 35.258 -1.043 0.181 1.00 35.00 317 PRO A O 1
ATOM 2553 N N . ASP A 1 318 ? 34.280 -2.808 1.168 1.00 35.12 318 ASP A N 1
ATOM 2554 C CA . ASP A 1 318 ? 35.404 -3.124 2.043 1.00 35.12 318 ASP A CA 1
ATOM 2555 C C . ASP A 1 318 ? 36.321 -4.054 1.250 1.00 35.12 318 ASP A C 1
ATOM 2557 O O . ASP A 1 318 ? 35.918 -5.114 0.759 1.00 35.12 318 ASP A O 1
ATOM 2561 N N . LYS A 1 319 ? 37.563 -3.615 1.051 1.00 33.66 319 LYS A N 1
ATOM 2562 C CA . LYS A 1 319 ? 38.582 -4.374 0.329 1.00 33.66 319 LYS A CA 1
ATOM 2563 C C . LYS A 1 319 ? 38.804 -5.729 1.010 1.00 33.66 319 LYS A C 1
ATOM 2565 O O . LYS A 1 319 ? 39.529 -5.812 1.990 1.00 33.66 319 LYS A O 1
ATOM 2570 N N . GLY A 1 320 ? 38.222 -6.769 0.416 1.00 32.81 320 GLY A N 1
ATOM 2571 C CA . GLY A 1 320 ? 38.632 -8.168 0.496 1.00 32.81 320 GLY A CA 1
ATOM 2572 C C . GLY A 1 320 ? 38.510 -8.847 1.857 1.00 32.81 320 GLY A C 1
ATOM 2573 O O . GLY A 1 320 ? 39.465 -8.822 2.613 1.00 32.81 320 GLY A O 1
ATOM 2574 N N . VAL A 1 321 ? 37.425 -9.599 2.074 1.00 31.56 321 VAL A N 1
ATOM 2575 C CA . VAL A 1 321 ? 37.447 -10.907 2.761 1.00 31.56 321 VAL A CA 1
ATOM 2576 C C . VAL A 1 321 ? 36.302 -11.757 2.199 1.00 31.56 321 VAL A C 1
ATOM 2578 O O . VAL A 1 321 ? 35.148 -11.331 2.175 1.00 31.56 321 VAL A O 1
ATOM 2581 N N . SER A 1 322 ? 36.628 -12.961 1.727 1.00 36.12 322 SER A N 1
ATOM 2582 C CA . SER A 1 322 ? 35.670 -14.018 1.406 1.00 36.12 322 SER A CA 1
ATOM 2583 C C . SER A 1 322 ? 35.180 -14.667 2.700 1.00 36.12 322 SER A C 1
ATOM 2585 O O . SER A 1 322 ? 35.802 -15.593 3.201 1.00 36.12 322 SER A O 1
ATOM 2587 N N . ASP A 1 323 ? 34.118 -14.105 3.254 1.00 34.28 323 ASP A N 1
ATOM 2588 C CA . ASP A 1 323 ? 33.140 -14.703 4.168 1.00 34.28 323 ASP A CA 1
ATOM 2589 C C . ASP A 1 323 ? 32.126 -13.584 4.397 1.00 34.28 323 ASP A C 1
ATOM 2591 O O . ASP A 1 323 ? 32.529 -12.483 4.761 1.00 34.28 323 ASP A O 1
ATOM 2595 N N . ALA A 1 324 ? 30.841 -13.797 4.088 1.00 34.34 324 ALA A N 1
ATOM 2596 C CA . ALA A 1 324 ? 29.835 -12.729 4.059 1.00 34.34 324 ALA A CA 1
ATOM 2597 C C . ALA A 1 324 ? 29.896 -11.860 5.338 1.00 34.34 324 ALA A C 1
ATOM 2599 O O . ALA A 1 324 ? 29.475 -12.331 6.401 1.00 34.34 324 ALA A O 1
ATOM 2600 N N . PRO A 1 325 ? 30.395 -10.606 5.280 1.00 37.44 325 PRO A N 1
ATOM 2601 C CA . PRO A 1 325 ? 30.617 -9.849 6.498 1.00 37.44 325 PRO A CA 1
ATOM 2602 C C . PRO A 1 325 ? 29.272 -9.414 7.068 1.00 37.44 325 PRO A C 1
ATOM 2604 O O . PRO A 1 325 ? 28.441 -8.820 6.367 1.00 37.44 325 PRO A O 1
ATOM 2607 N N . ARG A 1 326 ? 29.069 -9.671 8.368 1.00 44.94 326 ARG A N 1
ATOM 2608 C CA . ARG A 1 326 ? 28.158 -8.849 9.167 1.00 44.94 326 ARG A CA 1
ATOM 2609 C C . ARG A 1 326 ? 28.566 -7.408 8.933 1.00 44.94 326 ARG A C 1
ATOM 2611 O O . ARG A 1 326 ? 29.738 -7.058 9.040 1.00 44.94 326 ARG A O 1
ATOM 2618 N N . ARG A 1 327 ? 27.578 -6.598 8.593 1.00 46.66 327 ARG A N 1
ATOM 2619 C CA . ARG A 1 327 ? 27.734 -5.162 8.510 1.00 46.66 327 ARG A CA 1
ATOM 2620 C C . ARG A 1 327 ? 28.432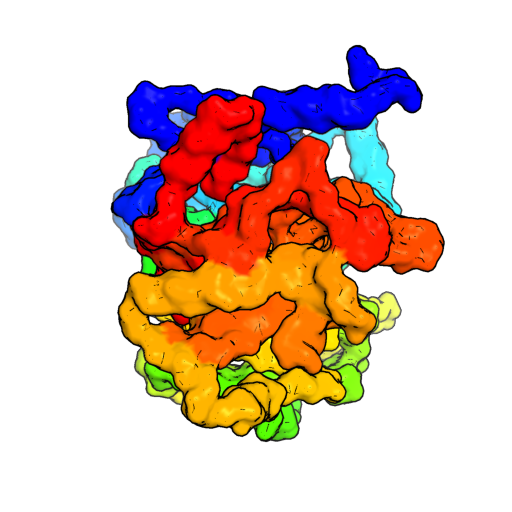 -4.659 9.790 1.00 46.66 327 ARG A C 1
ATOM 2622 O O . ARG A 1 327 ? 27.982 -5.054 10.864 1.00 46.66 327 ARG A O 1
ATOM 2629 N N . PRO A 1 328 ? 29.484 -3.823 9.718 1.00 45.38 328 PRO A N 1
ATOM 2630 C CA . PRO A 1 328 ? 29.914 -3.064 10.887 1.00 45.38 328 PRO A CA 1
ATOM 2631 C C . PRO A 1 328 ? 28.688 -2.307 11.399 1.00 45.38 328 PRO A C 1
ATOM 2633 O O . PRO A 1 328 ? 27.992 -1.704 10.576 1.00 45.38 328 PRO A O 1
ATOM 2636 N N . ASP A 1 329 ? 28.380 -2.393 12.697 1.00 49.56 329 ASP A N 1
ATOM 2637 C CA . ASP A 1 329 ? 27.220 -1.728 13.300 1.00 49.56 329 ASP A CA 1
ATOM 2638 C C . ASP A 1 329 ? 27.250 -0.244 12.901 1.00 49.56 329 ASP A C 1
ATOM 2640 O O . ASP A 1 329 ? 28.050 0.543 13.405 1.00 49.56 329 ASP A O 1
ATOM 2644 N N . SER A 1 330 ? 26.444 0.129 11.901 1.00 57.84 330 SER A N 1
ATOM 2645 C CA . SER A 1 330 ? 26.618 1.390 11.162 1.00 57.84 330 SER A CA 1
ATOM 2646 C C . SER A 1 330 ? 26.285 2.630 11.983 1.00 57.84 330 SER A C 1
ATOM 2648 O O . SER A 1 330 ? 26.494 3.750 11.532 1.00 57.84 330 SER A O 1
ATOM 2650 N N . PHE A 1 331 ? 25.730 2.413 13.167 1.00 74.62 331 PHE A N 1
ATOM 2651 C CA . PHE A 1 331 ? 25.521 3.370 14.234 1.00 74.62 331 PHE A CA 1
ATOM 2652 C C . PHE A 1 331 ? 25.164 2.565 15.493 1.00 74.62 331 PHE A C 1
ATOM 2654 O O . PHE A 1 331 ? 24.677 1.436 15.406 1.00 74.62 331 PHE A O 1
ATOM 2661 N N . ASN A 1 332 ? 25.399 3.132 16.674 1.00 83.81 332 ASN A N 1
ATOM 2662 C CA . ASN A 1 332 ? 25.032 2.482 17.928 1.00 83.81 332 ASN A CA 1
ATOM 2663 C C . ASN A 1 332 ? 23.503 2.518 18.120 1.00 83.81 332 ASN A C 1
ATOM 2665 O O . ASN A 1 332 ? 22.944 3.556 18.474 1.00 83.81 332 ASN A O 1
ATOM 2669 N N . ASP A 1 333 ? 22.832 1.382 17.907 1.00 87.75 333 ASP A N 1
ATOM 2670 C CA . ASP A 1 333 ? 21.376 1.254 18.047 1.00 87.75 333 ASP A CA 1
ATOM 2671 C C . ASP A 1 333 ? 20.901 0.884 19.466 1.00 87.75 333 ASP A C 1
ATOM 2673 O O . ASP A 1 333 ? 19.695 0.777 19.701 1.00 87.75 333 ASP A O 1
ATOM 2677 N N . ALA A 1 334 ? 21.811 0.740 20.441 1.00 90.56 334 ALA A N 1
ATOM 2678 C CA . ALA A 1 334 ? 21.493 0.210 21.770 1.00 90.56 334 ALA A CA 1
ATOM 2679 C C . ALA A 1 334 ? 20.398 1.010 22.491 1.00 90.56 334 ALA A C 1
ATOM 2681 O O . ALA A 1 334 ? 19.507 0.428 23.111 1.00 90.56 334 ALA A O 1
ATOM 2682 N N . ALA A 1 335 ? 20.423 2.340 22.370 1.00 90.44 335 ALA A N 1
ATOM 2683 C CA . ALA A 1 335 ? 19.417 3.209 22.975 1.00 90.44 335 ALA A CA 1
ATOM 2684 C C . ALA A 1 335 ? 18.033 3.059 22.318 1.00 90.44 335 ALA A C 1
ATOM 2686 O O . ALA A 1 335 ? 17.020 3.127 23.018 1.00 90.44 335 ALA A O 1
ATOM 2687 N N . LEU A 1 336 ? 17.974 2.852 20.994 1.00 92.94 336 LEU A N 1
ATOM 2688 C CA . LEU A 1 336 ? 16.721 2.620 20.263 1.00 92.94 336 LEU A CA 1
ATOM 2689 C C . LEU A 1 336 ? 16.141 1.255 20.611 1.00 92.94 336 LEU A C 1
ATOM 2691 O O . LEU A 1 336 ? 14.947 1.142 20.888 1.00 92.94 336 LEU A O 1
ATOM 2695 N N . ARG A 1 337 ? 17.006 0.242 20.634 1.00 92.94 337 ARG A N 1
ATOM 2696 C CA . ARG A 1 337 ? 16.693 -1.143 20.976 1.00 92.94 337 ARG A CA 1
ATOM 2697 C C . ARG A 1 337 ? 16.170 -1.277 22.404 1.00 92.94 337 ARG A C 1
ATOM 2699 O O . ARG A 1 337 ? 15.168 -1.948 22.617 1.00 92.94 337 ARG A O 1
ATOM 2706 N N . ALA A 1 338 ? 16.795 -0.600 23.371 1.00 91.38 338 ALA A N 1
ATOM 2707 C CA . ALA A 1 338 ? 16.414 -0.663 24.786 1.00 91.38 338 ALA A CA 1
ATOM 2708 C C . ALA A 1 338 ? 14.974 -0.196 25.065 1.00 91.38 338 ALA A C 1
ATOM 2710 O O . ALA A 1 338 ? 14.377 -0.606 26.057 1.00 91.38 338 ALA A O 1
ATOM 2711 N N . ARG A 1 339 ? 14.411 0.648 24.195 1.00 90.38 339 ARG A N 1
ATOM 2712 C CA . ARG A 1 339 ? 13.042 1.178 24.315 1.00 90.38 339 ARG A CA 1
ATOM 2713 C C . ARG A 1 339 ? 12.105 0.710 23.198 1.00 90.38 339 ARG A C 1
ATOM 2715 O O . ARG A 1 339 ? 11.018 1.266 23.046 1.00 90.38 339 ARG A O 1
ATOM 2722 N N . ALA A 1 340 ? 12.534 -0.271 22.409 1.00 92.88 340 ALA A N 1
ATOM 2723 C CA . ALA A 1 340 ? 11.764 -0.781 21.289 1.00 92.88 340 ALA A CA 1
ATOM 2724 C C . ALA A 1 340 ? 10.558 -1.593 21.738 1.00 92.88 340 ALA A C 1
ATOM 2726 O O . ALA A 1 340 ? 10.646 -2.414 22.654 1.00 92.88 340 ALA A O 1
ATOM 2727 N N . LYS A 1 341 ? 9.440 -1.417 21.031 1.00 92.00 341 LYS A N 1
ATOM 2728 C CA . LYS A 1 341 ? 8.319 -2.351 21.135 1.00 92.00 341 LYS A CA 1
ATOM 2729 C C . LYS A 1 341 ? 8.698 -3.633 20.439 1.00 92.00 341 LYS A C 1
ATOM 2731 O O . LYS A 1 341 ? 9.235 -3.579 19.338 1.00 92.00 341 LYS A O 1
ATOM 2736 N N . THR A 1 342 ? 8.460 -4.761 21.096 1.00 93.88 342 THR A N 1
ATOM 2737 C CA . THR A 1 342 ? 8.896 -6.064 20.605 1.00 93.88 342 THR A CA 1
ATOM 2738 C C . THR A 1 342 ? 7.743 -7.044 20.626 1.00 93.88 342 THR A C 1
ATOM 2740 O O . THR A 1 342 ? 7.097 -7.221 21.653 1.00 93.88 342 THR A O 1
ATOM 2743 N N . VAL A 1 343 ? 7.547 -7.727 19.507 1.00 93.12 343 VAL A N 1
ATOM 2744 C CA . VAL A 1 343 ? 6.650 -8.873 19.379 1.00 93.12 343 VAL A CA 1
ATOM 2745 C C . VAL A 1 343 ? 7.468 -10.069 18.909 1.00 93.12 343 VAL A C 1
ATOM 2747 O O . VAL A 1 343 ? 8.426 -9.918 18.148 1.00 93.12 343 VAL A O 1
ATOM 2750 N N . ALA A 1 344 ? 7.135 -11.263 19.390 1.00 94.94 344 ALA A N 1
ATOM 2751 C CA . ALA A 1 344 ? 7.794 -12.487 18.966 1.00 94.94 344 ALA A CA 1
ATOM 2752 C C . ALA A 1 344 ? 6.778 -13.610 18.798 1.00 94.94 344 ALA A C 1
ATOM 2754 O O . ALA A 1 344 ? 5.970 -13.864 19.688 1.00 94.94 344 ALA A O 1
ATOM 2755 N N . GLU A 1 345 ? 6.839 -14.298 17.664 1.00 92.88 345 GLU A N 1
ATOM 2756 C CA . GLU A 1 345 ? 5.959 -15.416 17.361 1.00 92.88 345 GLU A CA 1
ATOM 2757 C C . GLU A 1 345 ? 6.634 -16.370 16.370 1.00 92.88 345 GLU A C 1
ATOM 2759 O O . GLU A 1 345 ? 7.295 -15.938 15.429 1.00 92.88 345 GLU A O 1
ATOM 2764 N N . GLY A 1 346 ? 6.473 -17.683 16.565 1.00 91.62 346 GLY A N 1
ATOM 2765 C CA . GLY A 1 346 ? 6.906 -18.684 15.581 1.00 91.62 346 GLY A CA 1
ATOM 2766 C C . GLY A 1 346 ? 8.407 -18.681 15.257 1.00 91.62 346 GLY A C 1
ATOM 2767 O O . GLY A 1 346 ? 8.777 -18.991 14.130 1.00 91.62 346 GLY A O 1
ATOM 2768 N N . GLY A 1 347 ? 9.268 -18.316 16.215 1.00 94.88 347 GLY A N 1
ATOM 2769 C CA . GLY A 1 347 ? 10.719 -18.209 15.995 1.00 94.88 347 GLY A CA 1
ATOM 2770 C C . GLY A 1 347 ? 11.150 -16.934 15.263 1.00 94.88 347 GLY A C 1
ATOM 2771 O O . GLY A 1 347 ? 12.266 -16.865 14.759 1.00 94.88 347 GLY A O 1
ATOM 2772 N N . ILE A 1 348 ? 10.278 -15.931 15.185 1.00 97.12 348 ILE A N 1
ATOM 2773 C CA . ILE A 1 348 ? 10.581 -14.615 14.623 1.00 97.12 348 ILE A CA 1
ATOM 2774 C C . ILE A 1 348 ? 10.344 -13.574 15.706 1.00 97.12 348 ILE A C 1
ATOM 2776 O O . ILE A 1 348 ? 9.322 -13.614 16.390 1.00 97.12 348 ILE A O 1
ATOM 2780 N N . ARG A 1 349 ? 11.272 -12.631 15.853 1.00 97.75 349 ARG A N 1
ATOM 2781 C CA . ARG A 1 349 ? 11.144 -11.484 16.756 1.00 97.75 349 ARG A CA 1
ATOM 2782 C C . ARG A 1 349 ? 11.285 -10.200 15.954 1.00 97.75 349 ARG A C 1
ATOM 2784 O O . ARG A 1 349 ? 12.238 -10.047 15.197 1.00 97.75 349 ARG A O 1
ATOM 2791 N N . VAL A 1 350 ? 10.345 -9.284 16.142 1.00 97.31 350 VAL A N 1
ATOM 2792 C CA . VAL A 1 350 ? 10.334 -7.963 15.515 1.00 97.31 350 VAL A CA 1
ATOM 2793 C C . VAL A 1 350 ? 10.369 -6.913 16.611 1.00 97.31 350 VAL A C 1
ATOM 2795 O O . VAL A 1 350 ? 9.511 -6.921 17.495 1.00 97.31 350 VAL A O 1
ATOM 2798 N N . SER A 1 351 ? 11.333 -6.003 16.529 1.00 97.25 351 SER A N 1
ATOM 2799 C CA . SER A 1 351 ? 11.466 -4.852 17.418 1.00 97.25 351 SER A CA 1
ATOM 2800 C C . SER A 1 351 ? 11.386 -3.553 16.620 1.00 97.25 351 SER A C 1
ATOM 2802 O O . SER A 1 351 ? 11.959 -3.464 15.538 1.00 97.25 351 SER A O 1
ATOM 2804 N N . ALA A 1 352 ? 10.682 -2.546 17.139 1.00 96.38 352 ALA A N 1
ATOM 2805 C CA . ALA A 1 352 ? 10.437 -1.291 16.436 1.00 96.38 352 ALA A CA 1
ATOM 2806 C C . ALA A 1 352 ? 10.467 -0.062 17.363 1.00 96.38 352 ALA A C 1
ATOM 2808 O O . ALA A 1 352 ? 9.887 -0.083 18.454 1.00 96.38 352 ALA A O 1
ATOM 2809 N N . THR A 1 353 ? 11.091 1.026 16.895 1.00 95.00 353 THR A N 1
ATOM 2810 C CA . THR A 1 353 ? 11.203 2.308 17.619 1.00 95.00 353 THR A CA 1
ATOM 2811 C C . THR A 1 353 ? 11.219 3.483 16.651 1.00 95.00 353 THR A C 1
ATOM 2813 O O . THR A 1 353 ? 11.854 3.426 15.601 1.00 95.00 353 THR A O 1
ATOM 2816 N N . ILE A 1 354 ? 10.589 4.595 17.028 1.00 94.19 354 ILE A N 1
ATOM 2817 C CA . ILE A 1 354 ? 10.750 5.875 16.330 1.00 94.19 354 ILE A CA 1
ATOM 2818 C C . ILE A 1 354 ? 11.786 6.713 17.113 1.00 94.19 354 ILE A C 1
ATOM 2820 O O . ILE A 1 354 ? 11.591 6.914 18.317 1.00 94.19 354 ILE A O 1
ATOM 2824 N N . PRO A 1 355 ? 12.897 7.172 16.500 1.00 93.19 355 PRO A N 1
ATOM 2825 C CA . PRO A 1 355 ? 13.861 8.063 17.150 1.00 93.19 355 PRO A CA 1
ATOM 2826 C C . PRO A 1 355 ? 13.252 9.451 17.380 1.00 93.19 355 PRO A C 1
ATOM 2828 O O . PRO A 1 355 ? 12.396 9.888 16.608 1.00 93.19 355 PRO A O 1
ATOM 2831 N N . SER A 1 356 ? 13.691 10.157 18.426 1.00 90.38 356 SER A N 1
ATOM 2832 C CA . SER A 1 356 ? 13.301 11.552 18.658 1.00 90.38 356 SER A CA 1
ATOM 2833 C C . SER A 1 356 ? 13.757 12.469 17.514 1.00 90.38 356 SER A C 1
ATOM 2835 O O . SER A 1 356 ? 14.662 12.104 16.764 1.00 90.38 356 SER A O 1
ATOM 2837 N N . PRO A 1 357 ? 13.181 13.677 17.365 1.00 89.44 357 PRO A N 1
ATOM 2838 C CA . PRO A 1 357 ? 13.665 14.637 16.372 1.00 89.44 357 PRO A CA 1
ATOM 2839 C C . PRO A 1 357 ? 15.157 14.979 16.533 1.00 89.44 357 PRO A C 1
ATOM 2841 O O . PRO A 1 357 ? 15.836 15.268 15.552 1.00 89.44 357 PRO A O 1
ATOM 2844 N N . GLU A 1 358 ? 15.668 14.956 17.765 1.00 90.38 358 GLU A N 1
ATOM 2845 C CA . GLU A 1 358 ? 17.081 15.192 18.083 1.00 90.38 358 GLU A CA 1
ATOM 2846 C C . GLU A 1 358 ? 17.938 13.994 17.673 1.00 90.38 358 GLU A C 1
ATOM 2848 O O . GLU A 1 358 ? 18.827 14.148 16.843 1.00 90.38 358 GLU A O 1
ATOM 2853 N N . GLU A 1 359 ? 17.582 12.787 18.123 1.00 92.69 359 GLU A N 1
ATOM 2854 C CA . GLU A 1 359 ? 18.287 11.556 17.743 1.00 92.69 359 GLU A CA 1
ATOM 2855 C C . GLU A 1 359 ? 18.260 11.336 16.227 1.00 92.69 359 GLU A C 1
ATOM 2857 O O . GLU A 1 359 ? 19.243 10.898 15.642 1.00 92.69 359 GLU A O 1
ATOM 2862 N N . SER A 1 360 ? 17.150 11.672 15.565 1.00 93.00 360 SER A N 1
ATOM 2863 C CA . SER A 1 360 ? 17.042 11.625 14.109 1.00 93.00 360 SER A CA 1
ATOM 2864 C C . SER A 1 360 ? 18.064 12.555 13.448 1.00 93.00 360 SER A C 1
ATOM 2866 O O . SER A 1 360 ? 18.695 12.163 12.470 1.00 93.00 360 SER A O 1
ATOM 2868 N N . ARG A 1 361 ? 18.261 13.778 13.951 1.00 93.62 361 ARG A N 1
ATOM 2869 C CA . ARG A 1 361 ? 19.270 14.689 13.386 1.00 93.62 361 ARG A CA 1
ATOM 2870 C C . ARG A 1 361 ? 20.686 14.159 13.594 1.00 93.62 361 ARG A C 1
ATOM 2872 O O . ARG A 1 361 ? 21.475 14.225 12.657 1.00 93.62 361 ARG A O 1
ATOM 2879 N N . ASP A 1 362 ? 20.968 13.581 14.756 1.00 92.56 362 ASP A N 1
ATOM 2880 C CA . ASP A 1 362 ? 22.287 13.023 15.069 1.00 92.56 362 ASP A CA 1
ATOM 2881 C C . ASP A 1 362 ? 22.605 11.782 14.221 1.00 92.56 362 ASP A C 1
ATOM 2883 O O . ASP A 1 362 ? 23.721 11.630 13.728 1.00 92.56 362 ASP A O 1
ATOM 2887 N N . ILE A 1 363 ? 21.616 10.910 14.004 1.00 93.88 363 ILE A N 1
ATOM 2888 C CA . ILE A 1 363 ? 21.774 9.675 13.226 1.00 93.88 363 ILE A CA 1
ATOM 2889 C C . ILE A 1 363 ? 21.925 9.975 11.731 1.00 93.88 363 ILE A C 1
ATOM 2891 O O . ILE A 1 363 ? 22.793 9.402 11.075 1.00 93.88 363 ILE A O 1
ATOM 2895 N N . PHE A 1 364 ? 21.082 10.847 11.169 1.00 93.44 364 PHE A N 1
ATOM 2896 C CA . PHE A 1 364 ? 21.018 11.061 9.717 1.00 93.44 364 PHE A CA 1
ATOM 2897 C C . PHE A 1 364 ? 21.848 12.256 9.229 1.00 93.44 364 PHE A C 1
ATOM 2899 O O . PHE A 1 364 ? 22.059 12.385 8.027 1.00 93.44 364 PHE A O 1
ATOM 2906 N N . GLY A 1 365 ? 22.290 13.148 10.121 1.00 92.69 365 GLY A N 1
ATOM 2907 C CA . GLY A 1 365 ? 22.984 14.394 9.766 1.00 92.69 365 GLY A CA 1
ATOM 2908 C C . GLY A 1 365 ? 22.086 15.456 9.114 1.00 92.69 365 GLY A C 1
ATOM 2909 O O . GLY A 1 365 ? 22.548 16.547 8.783 1.00 92.69 365 GLY A O 1
ATOM 2910 N N . VAL A 1 366 ? 20.793 15.163 8.935 1.00 92.56 366 VAL A N 1
ATOM 2911 C CA . VAL A 1 366 ? 19.790 16.036 8.314 1.00 92.56 366 VAL A CA 1
ATOM 2912 C C . VAL A 1 366 ? 18.462 15.969 9.070 1.00 92.56 366 VAL A C 1
ATOM 2914 O O . VAL A 1 366 ? 18.121 14.974 9.707 1.00 92.56 366 VAL A O 1
ATOM 2917 N N . ASP A 1 367 ? 17.678 17.045 8.996 1.00 93.00 367 ASP A N 1
ATOM 2918 C CA . ASP A 1 367 ? 16.384 17.141 9.679 1.00 93.00 367 ASP A CA 1
ATOM 2919 C C . ASP A 1 367 ? 15.258 16.559 8.815 1.00 93.00 367 ASP A C 1
ATOM 2921 O O . ASP A 1 367 ? 14.590 17.299 8.085 1.00 93.00 367 ASP A O 1
ATOM 2925 N N . LEU A 1 368 ? 15.075 15.234 8.885 1.00 91.81 368 LEU A N 1
ATOM 2926 C CA . LEU A 1 368 ? 14.067 14.472 8.130 1.00 91.81 368 LEU A CA 1
ATOM 2927 C C . LEU A 1 368 ? 12.626 14.958 8.365 1.00 91.81 368 LEU A C 1
ATOM 2929 O O . LEU A 1 368 ? 11.804 14.959 7.440 1.00 91.81 368 LEU A O 1
ATOM 2933 N N . GLU A 1 369 ? 12.319 15.458 9.567 1.00 86.25 369 GLU A N 1
ATOM 2934 C CA . GLU A 1 369 ? 10.969 15.921 9.898 1.00 86.25 369 GLU A CA 1
ATOM 2935 C C . GLU A 1 369 ? 10.539 17.131 9.066 1.00 86.25 369 GLU A C 1
ATOM 2937 O O . GLU A 1 369 ? 9.353 17.249 8.736 1.00 86.25 369 GLU A O 1
ATOM 2942 N N . LYS A 1 370 ? 11.482 18.004 8.672 1.00 87.50 370 LYS A N 1
ATOM 2943 C CA . LYS A 1 370 ? 11.196 19.162 7.802 1.00 87.50 370 LYS A CA 1
ATOM 2944 C C . LYS A 1 370 ? 10.608 18.764 6.450 1.00 87.50 370 LYS A C 1
ATOM 2946 O O . LYS A 1 370 ? 9.929 19.576 5.825 1.00 87.50 370 LYS A O 1
ATOM 2951 N N . LYS A 1 371 ? 10.863 17.538 5.993 1.00 86.38 371 LYS A N 1
ATOM 2952 C CA . LYS A 1 371 ? 10.332 16.987 4.738 1.00 86.38 371 LYS A CA 1
ATOM 2953 C C . LYS A 1 371 ? 9.176 16.009 4.967 1.00 86.38 371 LYS A C 1
ATOM 2955 O O . LYS A 1 371 ? 8.708 15.390 4.020 1.00 86.38 371 LYS A O 1
ATOM 2960 N N . GLY A 1 372 ? 8.689 15.881 6.205 1.00 87.62 372 GLY A N 1
ATOM 2961 C CA . GLY A 1 372 ? 7.594 14.973 6.554 1.00 87.62 372 GLY A CA 1
ATOM 2962 C C . GLY A 1 372 ? 7.977 13.489 6.555 1.00 87.62 372 GLY A C 1
ATOM 2963 O O . GLY A 1 372 ? 7.078 12.644 6.588 1.00 87.62 372 GLY A O 1
ATOM 2964 N N . VAL A 1 373 ? 9.280 13.183 6.540 1.00 91.06 373 VAL A N 1
ATOM 2965 C CA . VAL A 1 373 ? 9.819 11.822 6.617 1.00 91.06 373 VAL A CA 1
ATOM 2966 C C . VAL A 1 373 ? 9.990 11.448 8.088 1.00 91.06 373 VAL A C 1
ATOM 2968 O O . VAL A 1 373 ? 10.614 12.178 8.856 1.00 91.06 373 VAL A O 1
ATOM 2971 N N . GLN A 1 374 ? 9.425 10.311 8.483 1.00 92.69 374 GLN A N 1
ATOM 2972 C CA . GLN A 1 374 ? 9.565 9.731 9.813 1.00 92.69 374 GLN A CA 1
ATOM 2973 C C . GLN A 1 374 ? 10.367 8.427 9.704 1.00 92.69 374 GLN A C 1
ATOM 2975 O O . GLN A 1 374 ? 9.848 7.430 9.188 1.00 92.69 374 GLN A O 1
ATOM 2980 N N . PRO A 1 375 ? 11.629 8.409 10.158 1.00 95.25 375 PRO A N 1
ATOM 2981 C CA . PRO A 1 375 ? 12.412 7.184 10.198 1.00 95.25 375 PRO A CA 1
ATOM 2982 C C . PRO A 1 375 ? 11.834 6.236 11.255 1.00 95.25 375 PRO A C 1
ATOM 2984 O O . PRO A 1 375 ? 11.570 6.637 12.386 1.00 95.25 375 PRO A O 1
ATOM 2987 N N . LEU A 1 376 ? 11.637 4.975 10.889 1.00 96.31 376 LEU A N 1
ATOM 2988 C CA . LEU A 1 376 ? 11.250 3.905 11.800 1.00 96.31 376 LEU A CA 1
ATOM 2989 C C . LEU A 1 376 ? 12.412 2.922 11.891 1.00 96.31 376 LEU A C 1
ATOM 2991 O O . LEU A 1 376 ? 12.754 2.286 10.895 1.00 96.31 376 LEU A O 1
ATOM 2995 N N . TRP A 1 377 ? 13.020 2.811 13.070 1.00 97.25 377 TRP A N 1
ATOM 2996 C CA . TRP A 1 377 ? 14.003 1.768 13.334 1.00 97.25 377 TRP A CA 1
ATOM 2997 C C . TRP A 1 377 ? 13.282 0.435 13.498 1.00 97.25 377 TRP A C 1
ATOM 2999 O O . TRP A 1 377 ? 12.302 0.353 14.244 1.00 97.25 377 TRP A O 1
ATOM 3009 N N . LEU A 1 378 ? 13.779 -0.591 12.816 1.00 97.31 378 LEU A N 1
ATOM 3010 C CA . LEU A 1 378 ? 13.306 -1.963 12.903 1.00 97.31 378 LEU A CA 1
ATOM 3011 C C . LEU A 1 378 ? 14.487 -2.907 13.112 1.00 97.31 378 LEU A C 1
ATOM 3013 O O . LEU A 1 378 ? 15.543 -2.738 12.504 1.00 97.31 378 LEU A O 1
ATOM 3017 N N . GLU A 1 379 ? 14.266 -3.945 13.907 1.00 96.94 379 GLU A N 1
ATOM 3018 C CA . GLU A 1 379 ? 15.080 -5.154 13.922 1.00 96.94 379 GLU A CA 1
ATOM 3019 C C . GLU A 1 379 ? 14.179 -6.371 13.719 1.00 96.94 379 GLU A C 1
ATOM 3021 O O . GLU A 1 379 ? 13.157 -6.517 14.391 1.00 96.94 379 GLU A O 1
ATOM 3026 N N . ILE A 1 380 ? 14.570 -7.249 12.798 1.00 97.12 380 ILE A N 1
ATOM 3027 C CA . ILE A 1 380 ? 13.897 -8.516 12.525 1.00 97.12 380 ILE A CA 1
ATOM 3028 C C . ILE A 1 380 ? 14.908 -9.627 12.778 1.00 97.12 380 ILE A C 1
ATOM 3030 O O . ILE A 1 380 ? 15.881 -9.779 12.039 1.00 97.12 380 ILE A O 1
ATOM 3034 N N . GLN A 1 381 ? 14.675 -10.402 13.830 1.00 97.31 381 GLN A N 1
ATOM 3035 C CA . GLN A 1 381 ? 15.424 -11.610 14.142 1.00 97.31 381 GLN A CA 1
ATOM 3036 C C . GLN A 1 381 ? 14.652 -12.825 13.629 1.00 97.31 381 GLN A C 1
ATOM 3038 O O . GLN A 1 381 ? 13.477 -13.021 13.946 1.00 97.31 381 GLN A O 1
ATOM 3043 N N . ASN A 1 382 ? 15.340 -13.638 12.837 1.00 96.19 382 ASN A N 1
ATOM 3044 C CA . ASN A 1 382 ? 14.835 -14.853 12.233 1.00 96.19 382 ASN A CA 1
ATOM 3045 C C . ASN A 1 382 ? 15.556 -16.057 12.839 1.00 96.19 382 ASN A C 1
ATOM 3047 O O . ASN A 1 382 ? 16.610 -16.473 12.363 1.00 96.19 382 ASN A O 1
ATOM 3051 N N . ASP A 1 383 ? 14.963 -16.656 13.867 1.00 96.81 383 ASP A N 1
ATOM 3052 C CA . ASP A 1 383 ? 15.480 -17.879 14.476 1.00 96.81 383 ASP A CA 1
ATOM 3053 C C . ASP A 1 383 ? 14.994 -19.136 13.738 1.00 96.81 383 ASP A C 1
ATOM 3055 O O . ASP A 1 383 ? 15.196 -20.244 14.229 1.00 96.81 383 ASP A O 1
ATOM 3059 N N . THR A 1 384 ? 14.363 -19.006 12.569 1.00 94.69 384 THR A N 1
ATOM 3060 C CA . THR A 1 384 ? 13.899 -20.144 11.763 1.00 94.69 384 THR A CA 1
ATOM 3061 C C . THR A 1 384 ? 14.988 -20.653 10.811 1.00 94.69 384 THR A C 1
ATOM 3063 O O . THR A 1 384 ? 16.077 -20.086 10.702 1.00 94.69 384 THR A O 1
ATOM 3066 N N . ASP A 1 385 ? 14.709 -21.760 10.125 1.00 91.88 385 ASP A N 1
ATOM 3067 C CA . ASP A 1 385 ? 15.529 -22.325 9.047 1.00 91.88 385 ASP A CA 1
ATOM 3068 C C . ASP A 1 385 ? 15.178 -21.762 7.655 1.00 91.88 385 ASP A C 1
ATOM 3070 O O . ASP A 1 385 ? 15.764 -22.168 6.651 1.00 91.88 385 ASP A O 1
ATOM 3074 N N . ARG A 1 386 ? 14.234 -20.817 7.582 1.00 88.50 386 ARG A N 1
ATOM 3075 C CA . ARG A 1 386 ? 13.713 -20.255 6.332 1.00 88.50 386 ARG A CA 1
ATOM 3076 C C . ARG A 1 386 ? 14.335 -18.901 6.057 1.00 88.50 386 ARG A C 1
ATOM 3078 O O . ARG A 1 386 ? 14.528 -18.116 6.976 1.00 88.50 386 ARG A O 1
ATOM 3085 N N . GLN A 1 387 ? 14.591 -18.594 4.790 1.00 88.12 387 GLN A N 1
ATOM 3086 C CA . GLN A 1 387 ? 14.865 -17.219 4.381 1.00 88.12 387 GLN A CA 1
ATOM 3087 C C . GLN A 1 387 ? 13.544 -16.448 4.307 1.00 88.12 387 GLN A C 1
ATOM 3089 O O . GLN A 1 387 ? 12.566 -16.946 3.742 1.00 88.12 387 GLN A O 1
ATOM 3094 N N . LEU A 1 388 ? 13.517 -15.246 4.877 1.00 90.62 388 LEU A N 1
ATOM 3095 C CA . LEU A 1 388 ? 12.330 -14.400 4.949 1.00 90.62 388 LEU A CA 1
ATOM 3096 C C . LEU A 1 388 ? 12.537 -13.128 4.135 1.00 90.62 388 LEU A C 1
ATOM 3098 O O . LEU A 1 388 ? 13.620 -12.549 4.128 1.00 90.62 388 LEU A O 1
ATOM 3102 N N . TYR A 1 389 ? 11.478 -12.669 3.483 1.00 90.88 389 TYR A N 1
ATOM 3103 C CA . TYR A 1 389 ? 11.466 -11.429 2.724 1.00 90.88 389 TYR A CA 1
ATOM 3104 C C . TYR A 1 389 ? 10.486 -10.464 3.378 1.00 90.88 389 TYR A C 1
ATOM 3106 O O . TYR A 1 389 ? 9.292 -10.744 3.459 1.00 90.88 389 TYR A O 1
ATOM 3114 N N . PHE A 1 390 ? 10.990 -9.326 3.836 1.00 94.06 390 PHE A N 1
ATOM 3115 C CA . PHE A 1 390 ? 10.183 -8.250 4.392 1.00 94.06 390 PHE A CA 1
ATOM 3116 C C . PHE A 1 390 ? 9.592 -7.376 3.277 1.00 94.06 390 PHE A C 1
ATOM 3118 O O . PHE A 1 390 ? 10.274 -7.014 2.309 1.00 94.06 390 PHE A O 1
ATOM 3125 N N . LEU A 1 391 ? 8.314 -7.018 3.418 1.00 93.06 391 LEU A N 1
ATOM 3126 C CA . LEU A 1 391 ? 7.583 -6.153 2.495 1.00 93.06 391 LEU A CA 1
ATOM 3127 C C . LEU A 1 391 ? 7.339 -4.757 3.109 1.00 93.06 391 LEU A C 1
ATOM 3129 O O . LEU A 1 391 ? 6.271 -4.534 3.682 1.00 93.06 391 LEU A O 1
ATOM 3133 N N . PRO A 1 392 ? 8.259 -3.777 2.950 1.00 93.38 392 PRO A N 1
ATOM 3134 C CA . PRO A 1 392 ? 8.050 -2.398 3.407 1.00 93.38 392 PRO A CA 1
ATOM 3135 C C . PRO A 1 392 ? 6.731 -1.759 2.957 1.00 93.38 392 PRO A C 1
ATOM 3137 O O . PRO A 1 392 ? 6.160 -0.951 3.679 1.00 93.38 392 PRO A O 1
ATOM 3140 N N . THR A 1 393 ? 6.216 -2.147 1.789 1.00 90.44 393 THR A N 1
ATOM 3141 C CA . THR A 1 393 ? 4.919 -1.674 1.268 1.00 90.44 393 THR A CA 1
ATOM 3142 C C . THR A 1 393 ? 3.708 -2.098 2.109 1.00 90.44 393 THR A C 1
ATOM 3144 O O . THR A 1 393 ? 2.670 -1.447 2.013 1.00 90.44 393 THR A O 1
ATOM 3147 N N . GLY A 1 394 ? 3.813 -3.159 2.920 1.00 88.94 394 GLY A N 1
ATOM 3148 C CA . GLY A 1 394 ? 2.776 -3.547 3.886 1.00 88.94 394 GLY A CA 1
ATOM 3149 C C . GLY A 1 394 ? 2.775 -2.668 5.139 1.00 88.94 394 GLY A C 1
ATOM 3150 O O . GLY A 1 394 ? 1.722 -2.436 5.728 1.00 88.94 394 GLY A O 1
ATOM 3151 N N . LEU A 1 395 ? 3.946 -2.134 5.498 1.00 91.94 395 LEU A N 1
ATOM 3152 C CA . LEU A 1 395 ? 4.139 -1.215 6.617 1.00 91.94 395 LEU A CA 1
ATOM 3153 C C . LEU A 1 395 ? 3.716 0.210 6.249 1.00 91.94 395 LEU A C 1
ATOM 3155 O O . LEU A 1 395 ? 2.995 0.862 6.999 1.00 91.94 395 LEU A O 1
ATOM 3159 N N . ASP A 1 396 ? 4.173 0.690 5.094 1.00 90.56 396 ASP A N 1
ATOM 3160 C CA . ASP A 1 396 ? 3.809 1.986 4.529 1.00 90.56 396 ASP A CA 1
ATOM 3161 C C . ASP A 1 396 ? 3.802 1.876 2.990 1.00 90.56 396 ASP A C 1
ATOM 3163 O O . ASP A 1 396 ? 4.870 1.817 2.369 1.00 90.56 396 ASP A O 1
ATOM 3167 N N . PRO A 1 397 ? 2.621 1.849 2.338 1.00 86.81 397 PRO A N 1
ATOM 3168 C CA . PRO A 1 397 ? 2.508 1.756 0.877 1.00 86.81 397 PRO A CA 1
ATOM 3169 C C . PRO A 1 397 ? 3.207 2.892 0.113 1.00 86.81 397 PRO A C 1
ATOM 3171 O O . PRO A 1 397 ? 3.471 2.767 -1.090 1.00 86.81 397 PRO A O 1
ATOM 3174 N N . GLU A 1 398 ? 3.504 3.994 0.802 1.00 86.56 398 GLU A N 1
ATOM 3175 C CA . GLU A 1 398 ? 4.134 5.199 0.278 1.00 86.56 398 GLU A CA 1
ATOM 3176 C C . GLU A 1 398 ? 5.494 5.489 0.940 1.00 86.56 398 GLU A C 1
ATOM 3178 O O . GLU A 1 398 ? 5.936 6.641 0.930 1.00 86.56 398 GLU A O 1
ATOM 3183 N N . TYR A 1 399 ? 6.174 4.473 1.495 1.00 90.94 399 TYR A N 1
ATOM 3184 C CA . TYR A 1 399 ? 7.517 4.623 2.077 1.00 90.94 399 TYR A CA 1
ATOM 3185 C C . TYR A 1 399 ? 8.504 5.266 1.087 1.00 90.94 399 TYR A C 1
ATOM 3187 O O . TYR A 1 399 ? 8.377 5.085 -0.128 1.00 90.94 399 TYR A O 1
ATOM 3195 N N . PHE A 1 400 ? 9.509 5.975 1.605 1.00 91.88 400 PHE A N 1
ATOM 3196 C CA . PHE A 1 400 ? 10.562 6.641 0.832 1.00 91.88 400 PHE A CA 1
ATOM 3197 C C . PHE A 1 400 ? 11.760 5.713 0.597 1.00 91.88 400 PHE A C 1
ATOM 3199 O O . PHE A 1 400 ? 12.205 5.036 1.529 1.00 91.88 400 PHE A O 1
ATOM 3206 N N . SER A 1 401 ? 12.317 5.682 -0.621 1.00 92.06 401 SER A N 1
ATOM 3207 C CA . SER A 1 401 ? 13.615 5.016 -0.809 1.00 92.06 401 SER A CA 1
ATOM 3208 C C . SER A 1 401 ? 14.719 5.810 -0.097 1.00 92.06 401 SER A C 1
ATOM 3210 O O . SER A 1 401 ? 14.588 7.025 0.065 1.00 92.06 401 SER A O 1
ATOM 3212 N N . PRO A 1 402 ? 15.824 5.172 0.328 1.00 92.31 402 PRO A N 1
ATOM 3213 C CA . PRO A 1 402 ? 16.923 5.903 0.954 1.00 92.31 402 PRO A CA 1
ATOM 3214 C C . PRO A 1 402 ? 17.469 7.039 0.070 1.00 92.31 402 PRO A C 1
ATOM 3216 O O . PRO A 1 402 ? 17.662 8.149 0.561 1.00 92.31 402 PRO A O 1
ATOM 3219 N N . LEU A 1 403 ? 17.621 6.801 -1.241 1.00 91.75 403 LEU A N 1
ATOM 3220 C CA . LEU A 1 403 ? 18.097 7.820 -2.184 1.00 91.75 403 LEU A CA 1
ATOM 3221 C C . LEU A 1 403 ? 17.077 8.930 -2.441 1.00 91.75 403 LEU A C 1
ATOM 3223 O O . LEU A 1 403 ? 17.454 10.071 -2.679 1.00 91.75 403 LEU A O 1
ATOM 3227 N N . GLU A 1 404 ? 15.780 8.649 -2.345 1.00 90.62 404 GLU A N 1
ATOM 3228 C CA . GLU A 1 404 ? 14.767 9.703 -2.357 1.00 90.62 404 GLU A CA 1
ATOM 3229 C C . GLU A 1 404 ? 14.874 10.617 -1.134 1.00 90.62 404 GLU A C 1
ATOM 3231 O O . GLU A 1 404 ? 14.712 11.835 -1.251 1.00 90.62 404 GLU A O 1
ATOM 3236 N N . VAL A 1 405 ? 15.153 10.036 0.038 1.00 91.06 405 VAL A N 1
ATOM 3237 C CA . VAL A 1 405 ? 15.345 10.798 1.273 1.00 91.06 405 VAL A CA 1
ATOM 3238 C C . VAL A 1 405 ? 16.567 11.700 1.157 1.00 91.06 405 VAL A C 1
ATOM 3240 O O . VAL A 1 405 ? 16.436 12.902 1.388 1.00 91.06 405 VAL A O 1
ATOM 3243 N N . SER A 1 406 ? 17.728 11.162 0.778 1.00 91.75 406 SER A N 1
ATOM 3244 C CA . SER A 1 406 ? 18.965 11.944 0.665 1.00 91.75 406 SER A CA 1
ATOM 3245 C C . SER A 1 406 ? 18.887 13.005 -0.438 1.00 91.75 406 SER A C 1
ATOM 3247 O O . SER A 1 406 ? 19.252 14.159 -0.194 1.00 91.75 406 SER A O 1
ATOM 3249 N N . PHE A 1 407 ? 18.307 12.678 -1.601 1.00 89.69 407 PHE A N 1
ATOM 3250 C CA . PHE A 1 407 ? 18.126 13.620 -2.712 1.00 89.69 407 PHE A CA 1
ATOM 3251 C C . PHE A 1 407 ? 17.322 14.862 -2.304 1.00 89.69 407 PHE A C 1
ATOM 3253 O O . PHE A 1 407 ? 17.608 15.976 -2.746 1.00 89.69 407 PHE A O 1
ATOM 3260 N N . GLY A 1 408 ? 16.356 14.712 -1.389 1.00 87.81 408 GLY A N 1
ATOM 3261 C CA . GLY A 1 408 ? 15.584 15.825 -0.827 1.00 87.81 408 GLY A CA 1
ATOM 3262 C C . GLY A 1 408 ? 16.412 16.900 -0.098 1.00 87.81 408 GLY A C 1
ATOM 3263 O O . GLY A 1 408 ? 15.881 17.992 0.159 1.00 87.81 408 GLY A O 1
ATOM 3264 N N . TYR A 1 409 ? 17.682 16.607 0.211 1.00 89.81 409 TYR A N 1
ATOM 3265 C CA . TYR A 1 409 ? 18.651 17.479 0.886 1.00 89.81 409 TYR A CA 1
ATOM 3266 C C . TYR A 1 409 ? 19.880 17.811 0.031 1.00 89.81 409 TYR A C 1
ATOM 3268 O O . TYR A 1 409 ? 20.764 18.516 0.519 1.00 89.81 409 TYR A O 1
ATOM 3276 N N . HIS A 1 410 ? 19.946 17.357 -1.225 1.00 90.06 410 HIS A N 1
ATOM 3277 C CA . HIS A 1 410 ? 21.081 17.661 -2.098 1.00 90.06 410 HIS A CA 1
ATOM 3278 C C . HIS A 1 410 ? 21.257 19.170 -2.292 1.00 90.06 410 HIS A C 1
ATOM 3280 O O . HIS A 1 410 ? 20.305 19.905 -2.582 1.00 90.06 410 HIS A O 1
ATOM 3286 N N . ALA A 1 411 ? 22.500 19.630 -2.173 1.00 86.81 411 ALA A N 1
ATOM 3287 C CA . ALA A 1 411 ? 22.886 21.009 -2.438 1.00 86.81 411 ALA A CA 1
ATOM 3288 C C . ALA A 1 411 ? 23.516 21.139 -3.835 1.00 86.81 411 ALA A C 1
ATOM 3290 O O . ALA A 1 411 ? 24.167 20.222 -4.339 1.00 86.81 411 ALA A O 1
ATOM 3291 N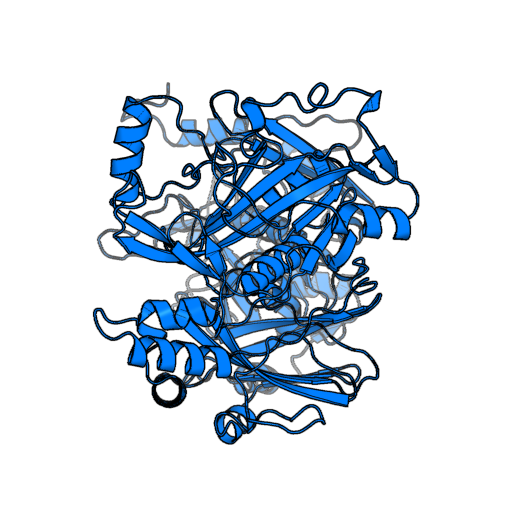 N . ARG A 1 412 ? 23.320 22.293 -4.488 1.00 81.75 412 ARG A N 1
ATOM 3292 C CA . ARG A 1 412 ? 23.951 22.574 -5.789 1.00 81.75 412 ARG A CA 1
ATOM 3293 C C . ARG A 1 412 ? 25.461 22.737 -5.615 1.00 81.75 412 ARG A C 1
ATOM 3295 O O . ARG A 1 412 ? 25.882 23.424 -4.691 1.00 81.75 412 ARG A O 1
ATOM 3302 N N . PHE A 1 413 ? 26.240 22.204 -6.561 1.00 79.31 413 PHE A N 1
ATOM 3303 C CA . PHE A 1 413 ? 27.710 22.279 -6.567 1.00 79.31 413 PHE A CA 1
ATOM 3304 C C . PHE A 1 413 ? 28.360 21.607 -5.344 1.00 79.31 413 PHE A C 1
ATOM 3306 O O . PHE A 1 413 ? 29.357 22.091 -4.815 1.00 79.31 413 PHE A O 1
ATOM 3313 N N . SER A 1 414 ? 27.766 20.519 -4.852 1.00 88.94 414 SER A N 1
ATOM 3314 C CA . SER A 1 414 ? 28.214 19.798 -3.653 1.00 88.94 414 SER A CA 1
ATOM 3315 C C . SER A 1 414 ? 28.239 18.288 -3.891 1.00 88.94 414 SER A C 1
ATOM 3317 O O . SER A 1 414 ? 27.813 17.521 -3.035 1.00 88.94 414 SER A O 1
ATOM 3319 N N . ASP A 1 415 ? 28.705 17.868 -5.069 1.00 85.88 415 ASP A N 1
ATOM 3320 C CA . ASP A 1 415 ? 28.590 16.486 -5.552 1.00 85.88 415 ASP A CA 1
ATOM 3321 C C . ASP A 1 415 ? 29.180 15.463 -4.565 1.00 85.88 415 ASP A C 1
ATOM 3323 O O . ASP A 1 415 ? 28.506 14.489 -4.236 1.00 85.88 415 ASP A O 1
ATOM 3327 N N . ASP A 1 416 ? 30.360 15.730 -3.994 1.00 87.94 416 ASP A N 1
ATOM 3328 C CA . ASP A 1 416 ? 30.989 14.841 -3.004 1.00 87.94 416 ASP A CA 1
ATOM 3329 C C . ASP A 1 416 ? 30.183 14.734 -1.701 1.00 87.94 416 ASP A C 1
ATOM 3331 O O . ASP A 1 416 ? 30.043 13.649 -1.138 1.00 87.94 416 ASP A O 1
ATOM 3335 N N . ALA A 1 417 ? 29.630 15.848 -1.211 1.00 88.31 417 ALA A N 1
ATOM 3336 C CA . ALA A 1 417 ? 28.820 15.858 0.007 1.00 88.31 417 ALA A CA 1
ATOM 3337 C C . ALA A 1 417 ? 27.460 15.177 -0.216 1.00 88.31 417 ALA A C 1
ATOM 3339 O O . ALA A 1 417 ? 26.982 14.449 0.653 1.00 88.31 417 ALA A O 1
ATOM 3340 N N . ASN A 1 418 ? 26.860 15.371 -1.395 1.00 90.25 418 ASN A N 1
ATOM 3341 C CA . ASN A 1 418 ? 25.634 14.689 -1.803 1.00 90.25 418 ASN A CA 1
ATOM 3342 C C . ASN A 1 418 ? 25.867 13.173 -1.899 1.00 90.25 418 ASN A C 1
ATOM 3344 O O . ASN A 1 418 ? 25.068 12.407 -1.370 1.00 90.25 418 ASN A O 1
ATOM 3348 N N . ALA A 1 419 ? 26.988 12.744 -2.490 1.00 88.94 419 ALA A N 1
ATOM 3349 C CA . ALA A 1 419 ? 27.359 11.333 -2.581 1.00 88.94 419 ALA A CA 1
ATOM 3350 C C . ALA A 1 419 ? 27.617 10.702 -1.200 1.00 88.94 419 ALA A C 1
ATOM 3352 O O . ALA A 1 419 ? 27.172 9.584 -0.946 1.00 88.94 419 ALA A O 1
ATOM 3353 N N . GLN A 1 420 ? 28.278 11.422 -0.285 1.00 90.25 420 GLN A N 1
ATOM 3354 C CA . GLN A 1 420 ? 28.468 10.969 1.099 1.00 90.25 420 GLN A CA 1
ATOM 3355 C C . GLN A 1 420 ? 27.138 10.841 1.853 1.00 90.25 420 GLN A C 1
ATOM 3357 O O . GLN A 1 420 ? 26.945 9.880 2.598 1.00 90.25 420 GLN A O 1
ATOM 3362 N N . LEU A 1 421 ? 26.209 11.784 1.655 1.00 90.69 421 LEU A N 1
ATOM 3363 C CA . LEU A 1 421 ? 24.875 11.708 2.247 1.00 90.69 421 LEU A CA 1
ATOM 3364 C C . LEU A 1 421 ? 24.078 10.526 1.680 1.00 90.69 421 LEU A C 1
ATOM 3366 O O . LEU A 1 421 ? 23.456 9.800 2.453 1.00 90.69 421 LEU A O 1
ATOM 3370 N N . ASP A 1 422 ? 24.116 10.316 0.363 1.00 90.88 422 ASP A N 1
ATOM 3371 C CA . ASP A 1 422 ? 23.488 9.167 -0.297 1.00 90.88 422 ASP A CA 1
ATOM 3372 C C . ASP A 1 422 ? 23.986 7.855 0.312 1.00 90.88 422 ASP A C 1
ATOM 3374 O O . ASP A 1 422 ? 23.179 7.045 0.770 1.00 90.88 422 ASP A O 1
ATOM 3378 N N . GLU A 1 423 ? 25.308 7.684 0.396 1.00 90.50 423 GLU A N 1
ATOM 3379 C CA . GLU A 1 423 ? 25.917 6.482 0.960 1.00 90.50 423 GLU A CA 1
ATOM 3380 C C . GLU A 1 423 ? 25.543 6.290 2.437 1.00 90.50 423 GLU A C 1
ATOM 3382 O O . GLU A 1 423 ? 25.235 5.172 2.853 1.00 90.50 423 GLU A O 1
ATOM 3387 N N . HIS A 1 424 ? 25.533 7.366 3.232 1.00 91.94 424 HIS A N 1
ATOM 3388 C CA . HIS A 1 424 ? 25.172 7.325 4.651 1.00 91.94 424 HIS A CA 1
ATOM 3389 C C . HIS A 1 424 ? 23.716 6.893 4.870 1.00 91.94 424 HIS A C 1
ATOM 3391 O O . HIS A 1 424 ? 23.451 5.963 5.637 1.00 91.94 424 HIS A O 1
ATOM 3397 N N . ILE A 1 425 ? 22.768 7.525 4.171 1.00 91.81 425 ILE A N 1
ATOM 3398 C CA . ILE A 1 425 ? 21.333 7.226 4.285 1.00 91.81 425 ILE A CA 1
ATOM 3399 C C . ILE A 1 425 ? 21.020 5.827 3.735 1.00 91.81 425 ILE A C 1
ATOM 3401 O O . ILE A 1 425 ? 20.318 5.057 4.390 1.00 91.81 425 ILE A O 1
ATOM 3405 N N . GLU A 1 426 ? 21.573 5.445 2.581 1.00 89.94 426 GLU A N 1
ATOM 3406 C CA . GLU A 1 426 ? 21.428 4.085 2.044 1.00 89.94 426 GLU A CA 1
ATOM 3407 C C . GLU A 1 426 ? 21.964 3.031 2.985 1.00 89.94 426 GLU A C 1
ATOM 3409 O O . GLU A 1 426 ? 21.306 2.007 3.189 1.00 89.94 426 GLU A O 1
ATOM 3414 N N . ARG A 1 427 ? 23.130 3.296 3.590 1.00 89.44 427 ARG A N 1
ATOM 3415 C CA . ARG A 1 427 ? 23.636 2.455 4.656 1.00 89.44 427 ARG A CA 1
ATOM 3416 C C . ARG A 1 427 ? 22.537 2.306 5.695 1.00 89.44 427 ARG A C 1
ATOM 3418 O O . ARG A 1 427 ? 22.150 1.186 5.983 1.00 89.44 427 ARG A O 1
ATOM 3425 N N . LEU A 1 428 ? 22.035 3.361 6.311 1.00 93.12 428 LEU A N 1
ATOM 3426 C CA . LEU A 1 428 ? 21.111 3.228 7.444 1.00 93.12 428 LEU A CA 1
ATOM 3427 C C . LEU A 1 428 ? 19.803 2.464 7.127 1.00 93.12 428 LEU A C 1
ATOM 3429 O O . LEU A 1 428 ? 19.166 1.962 8.054 1.00 93.12 428 LEU A O 1
ATOM 3433 N N . GLY A 1 429 ? 19.434 2.308 5.853 1.00 91.62 429 GLY A N 1
ATOM 3434 C CA . GLY A 1 429 ? 18.272 1.538 5.408 1.00 91.62 429 GLY A CA 1
ATOM 3435 C C . GLY A 1 429 ? 18.255 0.060 5.840 1.00 91.62 429 GLY A C 1
ATOM 3436 O O . GLY A 1 429 ? 19.271 -0.637 5.832 1.00 91.62 429 GLY A O 1
ATOM 3437 N N . LEU A 1 430 ? 17.066 -0.438 6.193 1.00 91.50 430 LEU A N 1
ATOM 3438 C CA . LEU A 1 430 ? 16.828 -1.853 6.482 1.00 91.50 430 LEU A CA 1
ATOM 3439 C C . LEU A 1 430 ? 16.845 -2.686 5.191 1.00 91.50 430 LEU A C 1
ATOM 3441 O O . LEU A 1 430 ? 16.210 -2.337 4.192 1.00 91.50 430 LEU A O 1
ATOM 3445 N N . ARG A 1 431 ? 17.511 -3.841 5.235 1.00 87.62 431 ARG A N 1
ATOM 3446 C CA . ARG A 1 431 ? 17.484 -4.833 4.154 1.00 87.62 431 ARG A CA 1
ATOM 3447 C C . ARG A 1 431 ? 16.208 -5.668 4.207 1.00 87.62 431 ARG A C 1
ATOM 3449 O O . ARG A 1 431 ? 15.705 -6.009 5.270 1.00 87.62 431 ARG A O 1
ATOM 3456 N N . ASN A 1 432 ? 15.694 -6.034 3.039 1.00 88.12 432 ASN A N 1
ATOM 3457 C CA . ASN A 1 432 ? 14.432 -6.760 2.922 1.00 88.12 432 ASN A CA 1
ATOM 3458 C C . ASN A 1 432 ? 14.586 -8.290 2.887 1.00 88.12 432 ASN A C 1
ATOM 3460 O O . ASN A 1 432 ? 13.570 -8.964 2.782 1.00 88.12 432 ASN A O 1
ATOM 3464 N N . ILE A 1 433 ? 15.806 -8.833 2.929 1.00 89.06 433 ILE A N 1
ATOM 3465 C CA . ILE A 1 433 ? 16.079 -10.279 2.969 1.00 89.06 433 ILE A CA 1
ATOM 3466 C C . ILE A 1 433 ? 16.675 -10.609 4.333 1.00 89.06 433 ILE A C 1
ATOM 3468 O O . ILE A 1 433 ? 17.718 -10.061 4.686 1.00 89.06 433 ILE A O 1
ATOM 3472 N N . ILE A 1 434 ? 16.011 -11.487 5.083 1.00 90.62 434 ILE A N 1
ATOM 3473 C CA . ILE A 1 434 ? 16.411 -11.917 6.421 1.00 90.62 434 ILE A CA 1
ATOM 3474 C C . ILE A 1 434 ? 16.766 -13.399 6.350 1.00 90.62 434 ILE A C 1
ATOM 3476 O O . ILE A 1 434 ? 15.902 -14.258 6.157 1.00 90.62 434 ILE A O 1
ATOM 3480 N N . ASP A 1 435 ? 18.052 -13.702 6.470 1.00 90.19 435 ASP A N 1
ATOM 3481 C CA . ASP A 1 435 ? 18.534 -15.077 6.352 1.00 90.19 435 ASP A CA 1
ATOM 3482 C C . ASP A 1 435 ? 18.123 -15.967 7.533 1.00 90.19 435 ASP A C 1
ATOM 3484 O O . ASP A 1 435 ? 17.805 -15.460 8.612 1.00 90.19 435 ASP A O 1
ATOM 3488 N N . PRO A 1 436 ? 18.126 -17.301 7.349 1.00 92.06 436 PRO A N 1
ATOM 3489 C CA . PRO A 1 436 ? 17.943 -18.241 8.446 1.00 92.06 436 PRO A CA 1
ATOM 3490 C C . PRO A 1 436 ? 18.929 -17.984 9.588 1.00 92.06 436 PRO A C 1
ATOM 3492 O O . PRO A 1 436 ? 20.115 -17.745 9.348 1.00 92.06 436 PRO A O 1
ATOM 3495 N N . ARG A 1 437 ? 18.458 -18.108 10.832 1.00 94.56 437 ARG A N 1
ATOM 3496 C CA . ARG A 1 437 ? 19.278 -17.976 12.054 1.00 94.56 437 ARG A CA 1
ATOM 3497 C C . ARG A 1 437 ? 20.080 -16.670 12.115 1.00 94.56 437 ARG A C 1
ATOM 3499 O O . ARG A 1 437 ? 21.202 -16.642 12.625 1.00 94.56 437 ARG A O 1
ATOM 3506 N N . SER A 1 438 ? 19.521 -15.592 11.579 1.00 93.44 438 SER A N 1
ATOM 3507 C CA . SER A 1 438 ? 20.170 -14.288 11.511 1.00 93.44 438 SER A CA 1
ATOM 3508 C C . SER A 1 438 ? 19.253 -13.182 12.029 1.00 93.44 438 SER A C 1
ATOM 3510 O O . SER A 1 438 ? 18.117 -13.416 12.444 1.00 93.44 438 SER A O 1
ATOM 3512 N N . LYS A 1 439 ? 19.772 -11.959 12.052 1.00 93.25 439 LYS A N 1
ATOM 3513 C CA . LYS A 1 439 ? 18.994 -10.763 12.341 1.00 93.25 439 LYS A CA 1
ATOM 3514 C C . LYS A 1 439 ? 19.435 -9.642 11.417 1.00 93.25 439 LYS A C 1
ATOM 3516 O O . LYS A 1 439 ? 20.621 -9.541 11.107 1.00 93.25 439 LYS A O 1
ATOM 3521 N N . GLU A 1 440 ? 18.497 -8.787 11.046 1.00 92.25 440 GLU A N 1
ATOM 3522 C CA . GLU A 1 440 ? 18.756 -7.563 10.293 1.00 92.25 440 GLU A CA 1
ATOM 3523 C C . GLU A 1 440 ? 18.136 -6.384 11.044 1.00 92.25 440 GLU A C 1
ATOM 3525 O O . GLU A 1 440 ? 17.004 -6.479 11.524 1.00 92.25 440 GLU A O 1
ATOM 3530 N N . SER A 1 441 ? 18.868 -5.275 11.145 1.00 93.94 441 SER A N 1
ATOM 3531 C CA . SER A 1 441 ? 18.370 -4.023 11.714 1.00 93.94 441 SER A CA 1
ATOM 3532 C C . SER A 1 441 ? 18.713 -2.828 10.828 1.00 93.94 441 SER A C 1
ATOM 3534 O O . SER A 1 441 ? 19.654 -2.860 10.032 1.00 93.94 441 SER A O 1
ATOM 3536 N N . GLY A 1 442 ? 17.906 -1.776 10.929 1.00 94.50 442 GLY A N 1
ATOM 3537 C CA . GLY A 1 442 ? 18.038 -0.574 10.112 1.00 94.50 442 GLY A CA 1
ATOM 3538 C C . GLY A 1 442 ? 16.759 0.251 10.107 1.00 94.50 442 GLY A C 1
ATOM 3539 O O . GLY A 1 442 ? 15.846 0.018 10.900 1.00 94.50 442 GLY A O 1
ATOM 3540 N N . PHE A 1 443 ? 16.689 1.224 9.205 1.00 95.94 443 PHE A N 1
ATOM 3541 C CA . PHE A 1 443 ? 15.562 2.142 9.105 1.00 95.94 443 PHE A CA 1
ATOM 3542 C C . PHE A 1 443 ? 14.684 1.877 7.885 1.00 95.94 443 PHE A C 1
ATOM 3544 O O . PHE A 1 443 ? 15.165 1.645 6.776 1.00 95.94 443 PHE A O 1
ATOM 3551 N N . VAL A 1 444 ? 13.374 1.988 8.087 1.00 95.88 444 VAL A N 1
ATOM 3552 C CA . VAL A 1 444 ? 12.398 2.207 7.018 1.00 95.88 444 VAL A CA 1
ATOM 3553 C C . VAL A 1 444 ? 11.982 3.672 7.075 1.00 95.88 444 VAL A C 1
ATOM 3555 O O . VAL A 1 444 ? 11.586 4.175 8.128 1.00 95.88 444 VAL A O 1
ATOM 3558 N N . TYR A 1 445 ? 12.074 4.377 5.951 1.00 95.00 445 TYR A N 1
ATOM 3559 C CA . TYR A 1 445 ? 11.700 5.786 5.870 1.00 95.00 445 TYR A CA 1
ATOM 3560 C C . TYR A 1 445 ? 10.216 5.901 5.540 1.00 95.00 445 TYR A C 1
ATOM 3562 O O . TYR A 1 445 ? 9.793 5.636 4.417 1.00 95.00 445 TYR A O 1
ATOM 3570 N N . THR A 1 446 ? 9.416 6.267 6.535 1.00 93.00 446 THR A N 1
ATOM 3571 C CA . THR A 1 446 ? 7.952 6.258 6.442 1.00 93.00 446 THR A CA 1
ATOM 3572 C C . THR A 1 446 ? 7.378 7.664 6.426 1.00 93.00 446 THR A C 1
ATOM 3574 O O . THR A 1 446 ? 8.047 8.663 6.698 1.00 93.00 446 THR A O 1
ATOM 3577 N N . ASN A 1 447 ? 6.095 7.742 6.131 1.00 88.75 447 ASN A N 1
ATOM 3578 C CA . ASN A 1 447 ? 5.287 8.929 6.277 1.00 88.75 447 ASN A CA 1
ATOM 3579 C C . ASN A 1 447 ? 5.017 9.240 7.750 1.00 88.75 447 ASN A C 1
ATOM 3581 O O . ASN A 1 447 ? 4.751 8.349 8.555 1.00 88.75 447 ASN A O 1
ATOM 3585 N N . ARG A 1 448 ? 5.066 10.524 8.115 1.00 86.38 448 ARG A N 1
ATOM 3586 C CA . ARG A 1 448 ? 4.891 10.956 9.506 1.00 86.38 448 ARG A CA 1
ATOM 3587 C C . ARG A 1 448 ? 3.486 10.698 10.059 1.00 86.38 448 ARG A C 1
ATOM 3589 O O . ARG A 1 448 ? 2.518 11.286 9.576 1.00 86.38 448 ARG A O 1
ATOM 3596 N N . ASP A 1 449 ? 3.433 9.990 11.189 1.00 82.75 449 ASP A N 1
ATOM 3597 C CA . ASP A 1 449 ? 2.279 9.947 12.093 1.00 82.75 449 ASP A CA 1
ATOM 3598 C C . ASP A 1 449 ? 2.563 10.747 13.377 1.00 82.75 449 ASP A C 1
ATOM 3600 O O . ASP A 1 449 ? 3.663 10.707 13.935 1.00 82.75 449 ASP A O 1
ATOM 3604 N N . LYS A 1 450 ? 1.577 11.527 13.846 1.00 73.62 450 LYS A N 1
ATOM 3605 C CA . LYS A 1 450 ? 1.769 12.518 14.929 1.00 73.62 450 LYS A CA 1
ATOM 3606 C C . LYS A 1 450 ? 1.722 11.941 16.352 1.00 73.62 450 LYS A C 1
ATOM 3608 O O . LYS A 1 450 ? 2.198 12.605 17.269 1.00 73.62 450 LYS A O 1
ATOM 3613 N N . ALA A 1 451 ? 1.095 10.781 16.554 1.00 77.44 451 ALA A N 1
ATOM 3614 C CA . ALA A 1 451 ? 0.791 10.250 17.888 1.00 77.44 451 ALA A CA 1
ATOM 3615 C C . ALA A 1 451 ? 1.400 8.862 18.112 1.00 77.44 451 ALA A C 1
ATOM 3617 O O . ALA A 1 451 ? 2.235 8.665 18.991 1.00 77.44 451 ALA A O 1
ATOM 3618 N N . SER A 1 452 ? 0.999 7.900 17.297 1.00 83.88 452 SER A N 1
ATOM 3619 C CA . SER A 1 452 ? 1.564 6.557 17.235 1.00 83.88 452 SER A CA 1
ATOM 3620 C C . SER A 1 452 ? 1.541 6.110 15.785 1.00 83.88 452 SER A C 1
ATOM 3622 O O . SER A 1 452 ? 0.855 6.718 14.961 1.00 83.88 452 SER A O 1
ATOM 3624 N N . LYS A 1 453 ? 2.303 5.072 15.475 1.00 88.88 453 LYS A N 1
ATOM 3625 C CA . LYS A 1 453 ? 2.359 4.469 14.153 1.00 88.88 453 LYS A CA 1
ATOM 3626 C C . LYS A 1 453 ? 1.911 3.023 14.253 1.00 88.88 453 LYS A C 1
ATOM 3628 O O . LYS A 1 453 ? 2.417 2.270 15.083 1.00 88.88 453 LYS A O 1
ATOM 3633 N N . PHE A 1 454 ? 0.977 2.650 13.389 1.00 90.25 454 PHE A N 1
ATOM 3634 C CA . PHE A 1 454 ? 0.731 1.248 13.098 1.00 90.25 454 PHE A CA 1
ATOM 3635 C C . PHE A 1 454 ? 1.931 0.693 12.334 1.00 90.25 454 PHE A C 1
ATOM 3637 O O . PHE A 1 454 ? 2.363 1.283 11.344 1.00 90.25 454 PHE A O 1
ATOM 3644 N N . VAL A 1 455 ? 2.476 -0.426 12.798 1.00 92.25 455 VAL A N 1
ATOM 3645 C CA . VAL A 1 455 ? 3.605 -1.107 12.168 1.00 92.25 455 VAL A CA 1
ATOM 3646 C C . VAL A 1 455 ? 3.174 -2.529 11.845 1.00 92.25 455 VAL A C 1
ATOM 3648 O O . VAL A 1 455 ? 3.031 -3.347 12.746 1.00 92.25 455 VAL A O 1
ATOM 3651 N N . ALA A 1 456 ? 2.964 -2.812 10.561 1.00 92.19 456 ALA A N 1
ATOM 3652 C CA . ALA A 1 456 ? 2.706 -4.156 10.055 1.00 92.19 456 ALA A CA 1
ATOM 3653 C C . ALA A 1 456 ? 3.971 -4.695 9.376 1.00 92.19 456 ALA A C 1
ATOM 3655 O O . ALA A 1 456 ? 4.424 -4.150 8.367 1.00 92.19 456 ALA A O 1
ATOM 3656 N N . VAL A 1 457 ? 4.560 -5.752 9.935 1.00 94.38 457 VAL A N 1
ATOM 3657 C CA . VAL A 1 457 ? 5.731 -6.428 9.364 1.00 94.38 457 VAL A CA 1
ATOM 3658 C C . VAL A 1 457 ? 5.271 -7.691 8.653 1.00 94.38 457 VAL A C 1
ATOM 3660 O O . VAL A 1 457 ? 5.162 -8.758 9.253 1.00 94.38 457 VAL A O 1
ATOM 3663 N N . ASP A 1 458 ? 4.984 -7.536 7.360 1.00 92.94 458 ASP A N 1
ATOM 3664 C CA . ASP A 1 458 ? 4.627 -8.629 6.459 1.00 92.94 458 ASP A CA 1
ATOM 3665 C C . ASP A 1 458 ? 5.902 -9.333 5.959 1.00 92.94 458 ASP A C 1
ATOM 3667 O O . ASP A 1 458 ? 6.748 -8.736 5.282 1.00 92.94 458 ASP A O 1
ATOM 3671 N N . LEU A 1 459 ? 6.034 -10.612 6.313 1.00 92.62 459 LEU A N 1
ATOM 3672 C CA . LEU A 1 459 ? 7.136 -11.500 5.958 1.00 92.62 459 LEU A CA 1
ATOM 3673 C C . LEU A 1 459 ? 6.630 -12.593 5.024 1.00 92.62 459 LEU A C 1
ATOM 3675 O O . LEU A 1 459 ? 5.645 -13.271 5.327 1.00 92.62 459 LEU A O 1
ATOM 3679 N N . VAL A 1 460 ? 7.332 -12.802 3.915 1.00 88.75 460 VAL A N 1
ATOM 3680 C CA . VAL A 1 460 ? 7.033 -13.868 2.954 1.00 88.75 460 VAL A CA 1
ATOM 3681 C C . VAL A 1 460 ? 8.219 -14.817 2.803 1.00 88.75 460 VAL A C 1
ATOM 3683 O O . VAL A 1 460 ? 9.379 -14.415 2.845 1.00 88.75 460 VAL A O 1
ATOM 3686 N N . GLY A 1 461 ? 7.910 -16.095 2.650 1.00 83.12 461 GLY A N 1
ATOM 3687 C CA . GLY A 1 461 ? 8.831 -17.202 2.436 1.00 83.12 461 GLY A CA 1
ATOM 3688 C C . GLY A 1 461 ? 8.221 -18.197 1.447 1.00 83.12 461 GLY A C 1
ATOM 3689 O O . GLY A 1 461 ? 7.105 -18.005 0.965 1.00 83.12 461 GLY A O 1
ATOM 3690 N N . TRP A 1 462 ? 8.925 -19.293 1.161 1.00 77.81 462 TRP A N 1
ATOM 3691 C CA . TRP A 1 462 ? 8.410 -20.332 0.265 1.00 77.81 462 TRP A CA 1
ATOM 3692 C C . TRP A 1 462 ? 7.123 -20.946 0.831 1.00 77.81 462 TRP A C 1
ATOM 3694 O O . TRP A 1 462 ? 7.157 -21.582 1.890 1.00 77.81 462 TRP A O 1
ATOM 3704 N N . LYS A 1 463 ? 5.995 -20.731 0.132 1.00 76.62 463 LYS A N 1
ATOM 3705 C CA . LYS A 1 463 ? 4.639 -21.155 0.540 1.00 76.62 463 LYS A CA 1
ATOM 3706 C C . LYS A 1 463 ? 4.296 -20.795 1.988 1.00 76.62 463 LYS A C 1
ATOM 3708 O O . LYS A 1 463 ? 3.676 -21.577 2.711 1.00 76.62 463 LYS A O 1
ATOM 3713 N N . TRP A 1 464 ? 4.777 -19.646 2.446 1.00 84.06 464 TRP A N 1
ATOM 3714 C CA . TRP A 1 464 ? 4.646 -19.241 3.834 1.00 84.06 464 TRP A CA 1
ATOM 3715 C C . TRP A 1 464 ? 4.603 -17.728 3.943 1.00 84.06 464 TRP A C 1
ATOM 3717 O O . TRP A 1 464 ? 5.385 -17.028 3.307 1.00 84.06 464 TRP A O 1
ATOM 3727 N N . THR A 1 465 ? 3.720 -17.225 4.794 1.00 87.88 465 THR A N 1
ATOM 3728 C CA . THR A 1 465 ? 3.629 -15.800 5.098 1.00 87.88 465 THR A CA 1
ATOM 3729 C C . THR A 1 465 ? 3.302 -15.603 6.560 1.00 87.88 465 THR A C 1
ATOM 3731 O O . THR A 1 465 ? 2.540 -16.390 7.129 1.00 87.88 465 THR A O 1
ATOM 3734 N N . LYS A 1 466 ? 3.794 -14.518 7.145 1.00 88.62 466 LYS A N 1
ATOM 3735 C CA . LYS A 1 466 ? 3.448 -14.116 8.504 1.00 88.62 466 LYS A CA 1
ATOM 3736 C C . LYS A 1 466 ? 3.435 -12.605 8.610 1.00 88.62 466 LYS A C 1
ATOM 3738 O O . LYS A 1 466 ? 4.321 -11.945 8.079 1.00 88.62 466 LYS A O 1
ATOM 3743 N N . SER A 1 467 ? 2.459 -12.092 9.340 1.00 89.81 467 SER A N 1
ATOM 3744 C CA . SER A 1 467 ? 2.392 -10.690 9.726 1.00 89.81 467 SER A CA 1
ATOM 3745 C C . SER A 1 467 ? 2.665 -10.606 11.222 1.00 89.81 467 SER A C 1
ATOM 3747 O O . SER A 1 467 ? 2.065 -11.353 11.997 1.00 89.81 467 SER A O 1
ATOM 3749 N N . LEU A 1 468 ? 3.589 -9.737 11.623 1.00 92.12 468 LEU A N 1
ATOM 3750 C CA . LEU A 1 468 ? 3.787 -9.357 13.020 1.00 92.12 468 LEU A CA 1
ATOM 3751 C C . LEU A 1 468 ? 3.480 -7.868 13.149 1.00 92.12 468 LEU A C 1
ATOM 3753 O O . LEU A 1 468 ? 4.052 -7.051 12.426 1.00 92.12 468 LEU A O 1
ATOM 3757 N N . ASN A 1 469 ? 2.573 -7.524 14.057 1.00 91.06 469 ASN A N 1
ATOM 3758 C CA . ASN A 1 469 ? 2.002 -6.185 14.129 1.00 91.06 469 ASN A CA 1
ATOM 3759 C C . ASN A 1 469 ? 2.341 -5.524 15.463 1.00 91.06 469 ASN A C 1
ATOM 3761 O O . ASN A 1 469 ? 2.297 -6.175 16.506 1.00 91.06 469 ASN A O 1
ATOM 3765 N N . LEU A 1 470 ? 2.663 -4.232 15.426 1.00 89.69 470 LEU A N 1
ATOM 3766 C CA . LEU A 1 470 ? 2.929 -3.412 16.605 1.00 89.69 470 LEU A CA 1
ATOM 3767 C C . LEU A 1 470 ? 2.242 -2.048 16.481 1.00 89.69 470 LEU A C 1
ATOM 3769 O O . LEU A 1 470 ? 2.031 -1.530 15.381 1.00 89.69 470 LEU A O 1
ATOM 3773 N N . VAL A 1 471 ? 1.985 -1.413 17.623 1.00 88.25 471 VAL A N 1
ATOM 3774 C CA . VAL A 1 471 ? 1.715 0.027 17.707 1.00 88.25 471 VAL A CA 1
ATOM 3775 C C . VAL A 1 471 ? 2.925 0.697 18.348 1.00 88.25 471 VAL A C 1
ATOM 3777 O O . VAL A 1 471 ? 3.234 0.469 19.516 1.00 88.25 471 VAL A O 1
ATOM 3780 N N . VAL A 1 472 ? 3.633 1.528 17.582 1.00 88.50 472 VAL A N 1
ATOM 3781 C CA . VAL A 1 472 ? 4.857 2.192 18.048 1.00 88.50 472 VAL A CA 1
ATOM 3782 C C . VAL A 1 472 ? 4.547 3.647 18.405 1.00 88.50 472 VAL A C 1
ATOM 3784 O O . VAL A 1 472 ? 4.109 4.406 17.533 1.00 88.50 472 VAL A O 1
ATOM 3787 N N . PRO A 1 473 ? 4.755 4.077 19.661 1.00 84.12 473 PRO A N 1
ATOM 3788 C CA . PRO A 1 473 ? 4.493 5.454 20.060 1.00 84.12 473 PRO A CA 1
ATOM 3789 C C . PRO A 1 473 ? 5.498 6.420 19.426 1.00 84.12 473 PRO A C 1
ATOM 3791 O O . PRO A 1 473 ? 6.680 6.107 19.272 1.00 84.12 473 PRO A O 1
ATOM 3794 N N . ALA A 1 474 ? 5.031 7.623 19.083 1.00 80.44 474 ALA A N 1
ATOM 3795 C CA . ALA A 1 474 ? 5.925 8.693 18.663 1.00 80.44 474 ALA A CA 1
ATOM 3796 C C . ALA A 1 474 ? 6.788 9.184 19.852 1.00 80.44 474 ALA A C 1
ATOM 3798 O O . ALA A 1 474 ? 6.342 9.143 21.003 1.00 80.44 474 ALA A O 1
ATOM 3799 N N . PRO A 1 475 ? 8.005 9.696 19.602 1.00 75.69 475 PRO A N 1
ATOM 3800 C CA . PRO A 1 475 ? 8.900 10.184 20.650 1.00 75.69 475 PRO A CA 1
ATOM 3801 C C . PRO A 1 475 ? 8.253 11.271 21.515 1.00 75.69 475 PRO A C 1
ATOM 3803 O O . PRO A 1 475 ? 7.531 12.133 21.012 1.00 75.69 475 PRO A O 1
ATOM 3806 N N . GLY A 1 476 ? 8.508 11.241 22.826 1.00 63.03 476 GLY A N 1
ATOM 3807 C CA . GLY A 1 476 ? 7.976 12.225 23.779 1.00 63.03 476 GLY A CA 1
ATOM 3808 C C . GLY A 1 476 ? 6.465 12.129 24.037 1.00 63.03 476 GLY A C 1
ATOM 3809 O O . GLY A 1 476 ? 5.949 12.821 24.914 1.00 63.03 476 GLY A O 1
ATOM 3810 N N . ARG A 1 477 ? 5.738 11.254 23.329 1.00 61.22 477 ARG A N 1
ATOM 3811 C CA . ARG A 1 477 ? 4.326 10.962 23.588 1.00 61.22 477 ARG A CA 1
ATOM 3812 C C . ARG A 1 477 ? 4.233 9.736 24.487 1.00 61.22 477 ARG A C 1
ATOM 3814 O O . ARG A 1 477 ? 4.561 8.626 24.082 1.00 61.22 477 ARG A O 1
ATOM 3821 N N . LYS A 1 478 ? 3.700 9.917 25.696 1.00 47.53 478 LYS A N 1
ATOM 3822 C CA . LYS A 1 478 ? 3.213 8.805 26.521 1.00 47.53 478 LYS A CA 1
ATOM 3823 C C . LYS A 1 478 ? 1.856 8.325 25.993 1.00 47.53 478 LYS A C 1
ATOM 3825 O O . LYS A 1 478 ? 0.866 8.401 26.707 1.00 47.53 478 LYS A O 1
ATOM 3830 N N . ILE A 1 479 ? 1.788 7.813 24.763 1.00 48.69 479 ILE A N 1
ATOM 3831 C CA . ILE A 1 479 ? 0.825 6.729 24.518 1.00 48.69 479 ILE A CA 1
ATOM 3832 C C . ILE A 1 479 ? 1.578 5.487 24.961 1.00 48.69 479 ILE A C 1
ATOM 3834 O O . ILE A 1 479 ? 2.282 4.828 24.203 1.00 48.69 479 ILE A O 1
ATOM 3838 N N . ALA A 1 480 ? 1.603 5.336 26.278 1.00 47.06 480 ALA A N 1
ATOM 3839 C CA . ALA A 1 480 ? 2.307 4.264 26.926 1.00 47.06 480 ALA A CA 1
ATOM 3840 C C . ALA A 1 480 ? 1.540 2.970 26.632 1.00 47.06 480 ALA A C 1
ATOM 3842 O O . ALA A 1 480 ? 0.313 2.965 26.644 1.00 47.06 480 ALA A O 1
ATOM 3843 N N . GLU A 1 481 ? 2.245 1.861 26.439 1.00 42.56 481 GLU A N 1
ATOM 3844 C CA . GLU A 1 481 ? 1.669 0.544 26.754 1.00 42.56 481 GLU A CA 1
ATOM 3845 C C . GLU A 1 481 ? 1.048 0.563 28.155 1.00 42.56 481 GLU A C 1
ATOM 3847 O O . GLU A 1 481 ? -0.019 -0.003 28.365 1.00 42.56 481 GLU A O 1
ATOM 3852 N N . ASP A 1 482 ? 1.626 1.356 29.069 1.00 48.44 482 ASP A N 1
ATOM 3853 C CA . ASP A 1 482 ? 1.006 1.646 30.348 1.00 48.44 482 ASP A CA 1
ATOM 3854 C C . ASP A 1 482 ? -0.389 2.271 30.235 1.00 48.44 482 ASP A C 1
ATOM 3856 O O . ASP A 1 482 ? -1.112 2.197 31.199 1.00 48.44 482 ASP A O 1
ATOM 3860 N N . HIS A 1 483 ? -0.815 2.924 29.153 1.00 55.75 483 HIS A N 1
ATOM 3861 C CA . HIS A 1 483 ? -2.160 3.507 29.095 1.00 55.75 483 HIS A CA 1
ATOM 3862 C C . HIS A 1 483 ? -3.225 2.424 28.938 1.00 55.75 483 HIS A C 1
ATOM 3864 O O . HIS A 1 483 ? -4.193 2.450 29.681 1.00 55.75 483 HIS A O 1
ATOM 3870 N N . TYR A 1 484 ? -3.032 1.451 28.042 1.00 52.72 484 TYR A N 1
ATOM 3871 C CA . TYR A 1 484 ? -4.006 0.377 27.817 1.00 52.72 484 TYR A CA 1
ATOM 3872 C C . TYR A 1 484 ? -3.935 -0.693 28.900 1.00 52.72 484 TYR A C 1
ATOM 3874 O O . TYR A 1 484 ? -4.969 -1.057 29.447 1.00 52.72 484 TYR A O 1
ATOM 3882 N N . GLU A 1 485 ? -2.730 -1.123 29.287 1.00 49.97 485 GLU A N 1
ATOM 3883 C CA . GLU A 1 485 ? -2.551 -2.029 30.426 1.00 49.97 485 GLU A CA 1
ATOM 3884 C C . GLU A 1 485 ? -2.946 -1.356 31.749 1.00 49.97 485 GLU A C 1
ATOM 3886 O O . GLU A 1 485 ? -3.611 -1.994 32.558 1.00 49.97 485 GLU A O 1
ATOM 3891 N N . ARG A 1 486 ? -2.666 -0.055 31.979 1.00 53.72 486 ARG A N 1
ATOM 3892 C CA . ARG A 1 486 ? -3.253 0.638 33.148 1.00 53.72 486 ARG A CA 1
ATOM 3893 C C . ARG A 1 486 ? -4.749 0.844 32.998 1.00 53.72 486 ARG A C 1
ATOM 3895 O O . ARG A 1 486 ? -5.406 0.800 34.022 1.00 53.72 486 ARG A O 1
ATOM 3902 N N . LEU A 1 487 ? -5.315 1.029 31.802 1.00 56.75 487 LEU A N 1
ATOM 3903 C CA . LEU A 1 487 ? -6.772 1.032 31.622 1.00 56.75 487 LEU A CA 1
ATOM 3904 C C . LEU A 1 487 ? -7.363 -0.321 32.019 1.00 56.75 487 LEU A C 1
ATOM 3906 O O . LEU A 1 487 ? -8.345 -0.341 32.748 1.00 56.75 487 LEU A O 1
ATOM 3910 N N . PHE A 1 488 ? -6.736 -1.435 31.634 1.00 52.62 488 PHE A N 1
ATOM 3911 C CA . PHE A 1 488 ? -7.127 -2.778 32.075 1.00 52.62 488 PHE A CA 1
ATOM 3912 C C . PHE A 1 488 ? -6.865 -3.040 33.563 1.00 52.62 488 PHE A C 1
ATOM 3914 O O . PHE A 1 488 ? -7.548 -3.870 34.149 1.00 52.62 488 PHE A O 1
ATOM 3921 N N . GLN A 1 489 ? -5.891 -2.368 34.184 1.00 50.03 489 GLN A N 1
ATOM 3922 C CA . GLN A 1 489 ? -5.664 -2.431 35.635 1.00 50.03 489 GLN A CA 1
ATOM 3923 C C . GLN A 1 489 ? -6.588 -1.482 36.422 1.00 50.03 489 GLN A C 1
ATOM 3925 O O . GLN A 1 489 ? -6.870 -1.748 37.587 1.00 50.03 489 GLN A O 1
ATOM 3930 N N . MET A 1 490 ? -7.043 -0.382 35.808 1.00 51.16 490 MET A N 1
ATOM 3931 C CA . MET A 1 490 ? -7.979 0.605 36.365 1.00 51.16 490 MET A CA 1
ATOM 3932 C C . MET A 1 490 ? -9.430 0.146 36.248 1.00 51.16 490 MET A C 1
ATOM 3934 O O . MET A 1 490 ? -10.214 0.388 37.162 1.00 51.16 490 MET A O 1
ATOM 3938 N N . ILE A 1 491 ? -9.790 -0.512 35.143 1.00 57.91 491 ILE A N 1
ATOM 3939 C CA . ILE A 1 491 ? -10.988 -1.344 35.065 1.00 57.91 491 ILE A CA 1
ATOM 3940 C C . ILE A 1 491 ? -10.726 -2.480 36.048 1.00 57.91 491 ILE A C 1
ATOM 3942 O O . ILE A 1 491 ? -9.906 -3.358 35.785 1.00 57.91 491 ILE A O 1
ATOM 3946 N N . SER A 1 492 ? -11.348 -2.429 37.225 1.00 55.75 492 SER A N 1
ATOM 3947 C CA . SER A 1 492 ? -11.183 -3.485 38.218 1.00 55.75 492 SER A CA 1
ATOM 3948 C C . SER A 1 492 ? -11.437 -4.839 37.549 1.00 55.75 492 SER A C 1
ATOM 3950 O O . SER A 1 492 ? -12.401 -4.984 36.798 1.00 55.75 492 SER A O 1
ATOM 3952 N N . ARG A 1 493 ? -10.609 -5.859 37.832 1.00 57.06 493 ARG A N 1
ATOM 3953 C CA . ARG A 1 493 ? -10.857 -7.238 37.354 1.00 57.06 493 ARG A CA 1
ATOM 3954 C C . ARG A 1 493 ? -12.274 -7.731 37.686 1.00 57.06 493 ARG A C 1
ATOM 3956 O O . ARG A 1 493 ? -12.730 -8.665 37.043 1.00 57.06 493 ARG A O 1
ATOM 3963 N N . SER A 1 494 ? -12.945 -7.117 38.667 1.00 55.50 494 SER A N 1
ATOM 3964 C CA . SER A 1 494 ? -14.346 -7.381 39.014 1.00 55.50 494 SER A CA 1
ATOM 3965 C C . SER A 1 494 ? -15.369 -6.919 37.972 1.00 55.50 494 SER A C 1
ATOM 3967 O O . SER A 1 494 ? -16.457 -7.479 37.944 1.00 55.50 494 SER A O 1
ATOM 3969 N N . ASP A 1 495 ? -15.040 -5.929 37.138 1.00 73.69 495 ASP A N 1
ATOM 3970 C CA . ASP A 1 495 ? -15.983 -5.278 36.211 1.00 73.69 495 ASP A CA 1
ATOM 3971 C C . ASP A 1 495 ? -15.782 -5.747 34.758 1.00 73.69 495 ASP A C 1
ATOM 3973 O O . ASP A 1 495 ? -16.544 -5.386 33.859 1.00 73.69 495 ASP A O 1
ATOM 3977 N N . LEU A 1 496 ? -14.736 -6.548 34.525 1.00 83.69 496 LEU A N 1
ATOM 3978 C CA . LEU A 1 496 ? -14.457 -7.201 33.253 1.00 83.69 496 LEU A CA 1
ATOM 3979 C C . LEU A 1 496 ? -15.484 -8.308 32.995 1.00 83.69 496 LEU A C 1
ATOM 3981 O O . LEU A 1 496 ? -15.609 -9.251 33.776 1.00 83.69 496 LEU A O 1
ATOM 3985 N N . VAL A 1 497 ? -16.174 -8.217 31.861 1.00 91.44 497 VAL A N 1
ATOM 3986 C CA . VAL A 1 497 ? -17.114 -9.239 31.396 1.00 91.44 497 VAL A CA 1
ATOM 3987 C C . VAL A 1 497 ? -16.443 -10.034 30.284 1.00 91.44 497 VAL A C 1
ATOM 3989 O O . VAL A 1 497 ? -16.230 -9.518 29.191 1.00 91.44 497 VAL A O 1
ATOM 3992 N N . GLU A 1 498 ? -16.094 -11.286 30.563 1.00 92.50 498 GLU A N 1
ATOM 3993 C CA . GLU A 1 498 ? -15.579 -12.228 29.565 1.00 92.50 498 GLU A CA 1
ATOM 3994 C C . GLU A 1 498 ? -16.724 -13.102 29.047 1.00 92.50 498 GLU A C 1
ATOM 3996 O O . GLU A 1 498 ? -17.529 -13.614 29.829 1.00 92.50 498 GLU A O 1
ATOM 4001 N N . THR A 1 499 ? -16.798 -13.296 27.733 1.00 95.56 499 THR A N 1
ATOM 4002 C CA . THR A 1 499 ? -17.762 -14.215 27.123 1.00 95.56 499 THR A CA 1
ATOM 4003 C C . THR A 1 499 ? -17.177 -14.904 25.897 1.00 95.56 499 THR A C 1
ATOM 4005 O O . THR A 1 499 ? -16.518 -14.284 25.066 1.00 95.56 499 THR A O 1
ATOM 4008 N N . ASP A 1 500 ? -17.473 -16.191 25.743 1.00 95.62 500 ASP A N 1
ATOM 4009 C CA . ASP A 1 500 ? -17.119 -16.967 24.547 1.00 95.62 500 ASP A CA 1
ATOM 4010 C C . ASP A 1 500 ? -18.326 -17.198 23.619 1.00 95.62 500 ASP A C 1
ATOM 4012 O O . ASP A 1 500 ? -18.162 -17.659 22.476 1.00 95.62 500 ASP A O 1
ATOM 4016 N N . ASP A 1 501 ? -19.523 -16.851 24.108 1.00 95.12 501 ASP A N 1
ATOM 4017 C CA . ASP A 1 501 ? -20.808 -17.004 23.434 1.00 95.12 501 ASP A CA 1
ATOM 4018 C C . ASP A 1 501 ? -21.175 -15.752 22.627 1.00 95.12 501 ASP A C 1
ATOM 4020 O O . ASP A 1 501 ? -21.142 -14.623 23.123 1.00 95.12 501 ASP A O 1
ATOM 4024 N N . GLU A 1 502 ? -21.531 -15.961 21.358 1.00 94.38 502 GLU A N 1
ATOM 4025 C CA . GLU A 1 502 ? -21.861 -14.875 20.431 1.00 94.38 502 GLU A CA 1
ATOM 4026 C C . GLU A 1 502 ? -23.212 -14.220 20.757 1.00 94.38 502 GLU A C 1
ATOM 4028 O O . GLU A 1 502 ? -23.381 -13.035 20.479 1.00 94.38 502 GLU A O 1
ATOM 4033 N N . SER A 1 503 ? -24.162 -14.947 21.354 1.00 94.19 503 SER A N 1
ATOM 4034 C CA . SER A 1 503 ? -25.474 -14.387 21.718 1.00 94.19 503 SER A CA 1
ATOM 4035 C C . SER A 1 503 ? -25.348 -13.470 22.932 1.00 94.19 503 SER A C 1
ATOM 4037 O O . SER A 1 503 ? -25.823 -12.339 22.905 1.00 94.19 503 SER A O 1
ATOM 4039 N N . HIS A 1 504 ? -24.604 -13.902 23.948 1.00 96.44 504 HIS A N 1
ATOM 4040 C CA . HIS A 1 504 ? -24.299 -13.073 25.106 1.00 96.44 504 HIS A CA 1
ATOM 4041 C C . HIS A 1 504 ? -23.427 -11.866 24.730 1.00 96.44 504 HIS A C 1
ATOM 4043 O O . HIS A 1 504 ? -23.675 -10.763 25.209 1.00 96.44 504 HIS A O 1
ATOM 4049 N N . LEU A 1 505 ? -22.456 -12.019 23.812 1.00 97.12 505 LEU A N 1
ATOM 4050 C CA . LEU A 1 505 ? -21.729 -10.863 23.273 1.00 97.12 505 LEU A CA 1
ATOM 4051 C C . LEU A 1 505 ? -22.700 -9.852 22.653 1.00 97.12 505 LEU A C 1
ATOM 4053 O O . LEU A 1 505 ? -22.614 -8.669 22.965 1.00 97.12 505 LEU A O 1
ATOM 4057 N N . ARG A 1 506 ? -23.623 -10.302 21.796 1.00 96.69 506 ARG A N 1
ATOM 4058 C CA . ARG A 1 506 ? -24.636 -9.432 21.188 1.00 96.69 506 ARG A CA 1
ATOM 4059 C C . ARG A 1 506 ? -25.417 -8.649 22.248 1.00 96.69 506 ARG A C 1
ATOM 4061 O O . ARG A 1 506 ? -25.507 -7.432 22.123 1.00 96.69 506 ARG A O 1
ATOM 4068 N N . GLU A 1 507 ? -25.932 -9.319 23.278 1.00 95.94 507 GLU A N 1
ATOM 4069 C CA . GLU A 1 507 ? -26.691 -8.677 24.362 1.00 95.94 507 GLU A CA 1
ATOM 4070 C C . GLU A 1 507 ? -25.873 -7.589 25.072 1.00 95.94 507 GLU A C 1
ATOM 4072 O O . GLU A 1 507 ? -26.374 -6.490 25.313 1.00 95.94 507 GLU A O 1
ATOM 4077 N N . LEU A 1 508 ? -24.594 -7.859 25.357 1.00 96.81 508 LEU A N 1
ATOM 4078 C CA . LEU A 1 508 ? -23.689 -6.880 25.966 1.00 96.81 508 LEU A CA 1
ATOM 4079 C C . LEU A 1 508 ? -23.458 -5.668 25.053 1.00 96.81 508 LEU A C 1
ATOM 4081 O O . LEU A 1 508 ? -23.415 -4.535 25.531 1.00 96.81 508 LEU A O 1
ATOM 4085 N N . LEU A 1 509 ? -23.322 -5.886 23.741 1.00 97.00 509 LEU A N 1
ATOM 4086 C CA . LEU A 1 509 ? -23.131 -4.804 22.771 1.00 97.00 509 LEU A CA 1
ATOM 4087 C C . LEU A 1 509 ? -24.379 -3.922 22.622 1.00 97.00 509 LEU A C 1
ATOM 4089 O O . LEU A 1 509 ? -24.244 -2.706 22.476 1.00 97.00 509 LEU A O 1
ATOM 4093 N N . GLU A 1 510 ? -25.575 -4.510 22.683 1.00 95.62 510 GLU A N 1
ATOM 4094 C CA . GLU A 1 510 ? -26.853 -3.784 22.627 1.00 95.62 510 GLU A CA 1
ATOM 4095 C C . GLU A 1 510 ? -27.075 -2.895 23.866 1.00 95.62 510 GLU A C 1
ATOM 4097 O O . GLU A 1 510 ? -27.739 -1.862 23.769 1.00 95.62 510 GLU A O 1
ATOM 4102 N N . GLN A 1 511 ? -26.470 -3.249 25.006 1.00 94.94 511 GLN A N 1
ATOM 4103 C CA . GLN A 1 511 ? -26.535 -2.495 26.267 1.00 94.94 511 GLN A CA 1
ATOM 4104 C C . GLN A 1 511 ? -25.510 -1.355 26.375 1.00 94.94 511 GLN A C 1
ATOM 4106 O O . GLN A 1 511 ? -25.579 -0.550 27.308 1.00 94.94 511 GLN A O 1
ATOM 4111 N N . LEU A 1 512 ? -24.549 -1.258 25.449 1.00 95.75 512 LEU A N 1
ATOM 4112 C CA . LEU A 1 512 ? -23.580 -0.161 25.453 1.00 95.75 512 LEU A CA 1
ATOM 4113 C C . LEU A 1 512 ? -24.286 1.197 25.276 1.00 95.75 512 LEU A C 1
ATOM 4115 O O . LEU A 1 512 ? -25.302 1.280 24.582 1.00 95.75 512 LEU A O 1
ATOM 4119 N N . PRO A 1 513 ? -23.731 2.305 25.811 1.00 94.44 513 PRO A N 1
ATOM 4120 C CA . PRO A 1 513 ? -24.310 3.634 25.620 1.00 94.44 513 PRO A CA 1
ATOM 4121 C C . PRO A 1 513 ? -24.522 3.944 24.138 1.00 94.44 513 PRO A C 1
ATOM 4123 O O . PRO A 1 513 ? -23.712 3.532 23.303 1.00 94.44 513 PRO A O 1
ATOM 4126 N N . CYS A 1 514 ? -25.588 4.670 23.797 1.00 92.31 514 CYS A N 1
ATOM 4127 C CA . CYS A 1 514 ? -25.881 4.971 22.393 1.00 92.31 514 CYS A CA 1
ATOM 4128 C C . CYS A 1 514 ? -24.836 5.887 21.763 1.00 92.31 514 CYS A C 1
ATOM 4130 O O . CYS A 1 514 ? -24.572 5.785 20.571 1.00 92.31 514 CYS A O 1
ATOM 4132 N N . CYS A 1 515 ? -24.316 6.837 22.543 1.00 92.62 515 CYS A N 1
ATOM 4133 C CA . CYS A 1 515 ? -23.789 8.082 22.012 1.00 92.62 515 CYS A CA 1
ATOM 4134 C C . CYS A 1 515 ? -22.674 8.626 22.901 1.00 92.62 515 CYS A C 1
ATOM 4136 O O . CYS A 1 515 ? -22.654 8.381 24.110 1.00 92.62 515 CYS A O 1
ATOM 4138 N N . VAL A 1 516 ? -21.769 9.385 22.293 1.00 93.06 516 VAL A N 1
ATOM 4139 C CA . VAL A 1 516 ? -20.743 10.139 23.022 1.00 93.06 516 VAL A CA 1
ATOM 4140 C C . VAL A 1 516 ? -21.362 11.360 23.702 1.00 93.06 516 VAL A C 1
ATOM 4142 O O . VAL A 1 516 ? -22.486 11.747 23.380 1.00 93.06 516 VAL A O 1
ATOM 4145 N N . SER A 1 517 ? -20.628 12.004 24.603 1.00 91.25 517 SER A N 1
ATOM 4146 C CA . SER A 1 517 ? -20.989 13.314 25.150 1.00 91.25 517 SER A CA 1
ATOM 4147 C C . SER A 1 517 ? -19.895 14.358 24.919 1.00 91.25 517 SER A C 1
ATOM 4149 O O . SER A 1 517 ? -18.730 14.033 24.661 1.00 91.25 517 SER A O 1
ATOM 4151 N N . SER A 1 518 ? -20.260 15.632 25.009 1.00 87.19 518 SER A N 1
ATOM 4152 C CA . SER A 1 518 ? -19.312 16.722 25.258 1.00 87.19 518 SER A CA 1
ATOM 4153 C C . SER A 1 518 ? -18.855 16.731 26.723 1.00 87.19 518 SER A C 1
ATOM 4155 O O . SER A 1 518 ? -19.311 15.926 27.540 1.00 87.19 518 SER A O 1
ATOM 4157 N N . GLU A 1 519 ? -17.916 17.624 27.041 1.00 84.50 519 GLU A N 1
ATOM 4158 C CA . GLU A 1 519 ? -17.345 17.773 28.386 1.00 84.50 519 GLU A CA 1
ATOM 4159 C C . GLU A 1 519 ? -18.394 18.184 29.435 1.00 84.50 519 GLU A C 1
ATOM 4161 O O . GLU A 1 519 ? -18.353 17.721 30.570 1.00 84.50 519 GLU A O 1
ATOM 4166 N N . ASP A 1 520 ? -19.386 18.983 29.037 1.00 85.44 520 ASP A N 1
ATOM 4167 C CA . ASP A 1 520 ? -20.534 19.402 29.854 1.00 85.44 520 ASP A CA 1
ATOM 4168 C C . ASP A 1 520 ? -21.652 18.342 29.944 1.00 85.44 520 ASP A C 1
ATOM 4170 O O . ASP A 1 520 ? -22.689 18.576 30.565 1.00 85.44 520 ASP A O 1
ATOM 4174 N N . GLY A 1 521 ? -21.452 17.166 29.338 1.00 84.06 521 GLY A N 1
ATOM 4175 C CA . GLY A 1 521 ? -22.393 16.048 29.379 1.00 84.06 521 GLY A CA 1
ATOM 4176 C C . GLY A 1 521 ? -23.513 16.106 28.339 1.00 84.06 521 GLY A C 1
ATOM 4177 O O . GLY A 1 521 ? -24.365 15.216 28.336 1.00 84.06 521 GLY A O 1
ATOM 4178 N N . ALA A 1 522 ? -23.527 17.090 27.431 1.00 86.75 522 ALA A N 1
ATOM 4179 C CA . ALA A 1 522 ? -24.518 17.112 26.360 1.00 86.75 522 ALA A CA 1
ATOM 4180 C C . ALA A 1 522 ? -24.303 15.938 25.387 1.00 86.75 522 ALA A C 1
ATOM 4182 O O . ALA A 1 522 ? -23.186 15.638 24.961 1.00 86.75 522 ALA A O 1
ATOM 4183 N N . GLN A 1 523 ? -25.393 15.250 25.048 1.00 87.06 523 GLN A N 1
ATOM 4184 C CA . GLN A 1 523 ? -25.365 14.066 24.194 1.00 87.06 523 GLN A CA 1
ATOM 4185 C C . GLN A 1 523 ? -24.968 14.437 22.762 1.00 87.06 523 GLN A C 1
ATOM 4187 O O . GLN A 1 523 ? -25.609 15.273 22.135 1.00 87.06 523 GLN A O 1
ATOM 4192 N N . GLY A 1 524 ? -23.929 13.790 22.245 1.00 88.31 524 GLY A N 1
ATOM 4193 C CA . GLY A 1 524 ? -23.398 13.973 20.902 1.00 88.31 524 GLY A CA 1
ATOM 4194 C C . GLY A 1 524 ? -23.823 12.885 19.920 1.00 88.31 524 GLY A C 1
ATOM 4195 O O . GLY A 1 524 ? -24.939 12.358 19.952 1.00 88.31 524 GLY A O 1
ATOM 4196 N N . GLU A 1 525 ? -22.913 12.587 19.001 1.00 89.81 525 GLU A N 1
ATOM 4197 C CA . GLU A 1 525 ? -23.118 11.628 17.921 1.00 89.81 525 GLU A CA 1
ATOM 4198 C C . GLU A 1 525 ? -23.178 10.167 18.418 1.00 89.81 525 GLU A C 1
ATOM 4200 O O . GLU A 1 525 ? -22.660 9.845 19.495 1.00 89.81 525 GLU A O 1
ATOM 4205 N N . PRO A 1 526 ? -23.765 9.249 17.630 1.00 94.00 526 PRO A N 1
ATOM 4206 C CA . PRO A 1 526 ? -23.890 7.860 18.036 1.00 94.00 526 PRO A CA 1
ATOM 4207 C C . PRO A 1 526 ? -22.596 7.048 17.897 1.00 94.00 526 PRO A C 1
ATOM 4209 O O . PRO A 1 526 ? -21.728 7.313 17.065 1.00 94.00 526 PRO A O 1
ATOM 4212 N N . LEU A 1 527 ? -22.515 5.995 18.704 1.00 96.19 527 LEU A N 1
ATOM 4213 C CA . LEU A 1 527 ? -21.502 4.949 18.669 1.00 96.19 527 LEU A CA 1
ATOM 4214 C C . LEU A 1 527 ? -21.949 3.848 17.697 1.00 96.19 527 LEU A C 1
ATOM 4216 O O . LEU A 1 527 ? -22.587 2.872 18.090 1.00 96.19 527 LEU A O 1
ATOM 4220 N N . ASN A 1 528 ? -21.640 4.036 16.418 1.00 95.62 528 ASN A N 1
ATOM 4221 C CA . ASN A 1 528 ? -22.135 3.243 15.288 1.00 95.62 528 ASN A CA 1
ATOM 4222 C C . ASN A 1 528 ? -21.212 2.080 14.864 1.00 95.62 528 ASN A C 1
ATOM 4224 O O . ASN A 1 528 ? -21.554 1.341 13.938 1.00 95.62 528 ASN A O 1
ATOM 4228 N N . VAL A 1 529 ? -20.066 1.876 15.528 1.00 96.88 529 VAL A N 1
ATOM 4229 C CA . VAL A 1 529 ? -19.123 0.780 15.231 1.00 96.88 529 VAL A CA 1
ATOM 4230 C C . VAL A 1 529 ? -18.621 0.102 16.507 1.00 96.88 529 VAL A C 1
ATOM 4232 O O . VAL A 1 529 ? -18.419 0.740 17.536 1.00 96.88 529 VAL A O 1
ATOM 4235 N N . VAL A 1 530 ? -18.383 -1.205 16.430 1.00 97.25 530 VAL A N 1
ATOM 4236 C CA . VAL A 1 530 ? -17.703 -2.020 17.441 1.00 97.25 530 VAL A CA 1
ATOM 4237 C C . VAL A 1 530 ? -16.551 -2.763 16.767 1.00 97.25 530 VAL A C 1
ATOM 4239 O O . VAL A 1 530 ? -16.739 -3.380 15.719 1.00 97.25 530 VAL A O 1
ATOM 4242 N N . LEU A 1 531 ? -15.362 -2.726 17.366 1.00 95.69 531 LEU A N 1
ATOM 4243 C CA . LEU A 1 531 ? -14.187 -3.472 16.907 1.00 95.69 531 LEU A CA 1
ATOM 4244 C C . LEU A 1 531 ? -13.869 -4.567 17.930 1.00 95.69 531 LEU A C 1
ATOM 4246 O O . LEU A 1 531 ? -13.739 -4.282 19.120 1.00 95.69 531 LEU A O 1
ATOM 4250 N N . VAL A 1 532 ? -13.729 -5.810 17.479 1.00 94.62 532 VAL A N 1
ATOM 4251 C CA . VAL A 1 532 ? -13.386 -6.959 18.327 1.00 94.62 532 VAL A CA 1
ATOM 4252 C C . VAL A 1 532 ? -12.003 -7.467 17.939 1.00 94.62 532 VAL A C 1
ATOM 4254 O O . VAL A 1 532 ? -11.791 -7.911 16.805 1.00 94.62 532 VAL A O 1
ATOM 4257 N N . GLY A 1 533 ? -11.063 -7.407 18.881 1.00 89.06 533 GLY A N 1
ATOM 4258 C CA . GLY A 1 533 ? -9.667 -7.772 18.651 1.00 89.06 533 GLY A CA 1
ATOM 4259 C C . GLY A 1 533 ? -8.678 -6.789 19.265 1.00 89.06 533 GLY A C 1
ATOM 4260 O O . GLY A 1 533 ? -9.041 -5.689 19.685 1.00 89.06 533 GLY A O 1
ATOM 4261 N N . ASN A 1 534 ? -7.408 -7.193 19.307 1.00 86.12 534 ASN A N 1
ATOM 4262 C CA . ASN A 1 534 ? -6.344 -6.293 19.729 1.00 86.12 534 ASN A CA 1
ATOM 4263 C C . ASN A 1 534 ? -6.154 -5.196 18.678 1.00 86.12 534 ASN A C 1
ATOM 4265 O O . ASN A 1 534 ? -6.371 -5.414 17.482 1.00 86.12 534 ASN A O 1
ATOM 4269 N N . LEU A 1 535 ? -5.735 -4.012 19.115 1.00 82.94 535 LEU A N 1
ATOM 4270 C CA . LEU A 1 535 ? -5.519 -2.890 18.207 1.00 82.94 535 LEU A CA 1
ATOM 4271 C C . LEU A 1 535 ? -4.393 -3.198 17.202 1.00 82.94 535 LEU A C 1
ATOM 4273 O O . LEU A 1 535 ? -4.466 -2.771 16.049 1.00 82.94 535 LEU A O 1
ATOM 4277 N N . GLU A 1 536 ? -3.393 -3.990 17.604 1.00 84.31 536 GLU A N 1
ATOM 4278 C CA . GLU A 1 536 ? -2.338 -4.494 16.722 1.00 84.31 536 GLU A CA 1
ATOM 4279 C C . GLU A 1 536 ? -2.891 -5.410 15.618 1.00 84.31 536 GLU A C 1
ATOM 4281 O O . GLU A 1 536 ? -2.407 -5.358 14.490 1.00 84.31 536 GLU A O 1
ATOM 4286 N N . ASP A 1 537 ? -3.927 -6.209 15.892 1.00 82.44 537 ASP A N 1
ATOM 4287 C CA . ASP A 1 537 ? -4.535 -7.107 14.894 1.00 82.44 537 ASP A CA 1
ATOM 4288 C C . ASP A 1 537 ? -5.282 -6.314 13.811 1.00 82.44 537 ASP A C 1
ATOM 4290 O O . ASP A 1 537 ? -5.327 -6.711 12.648 1.00 82.44 537 ASP A O 1
ATOM 4294 N N . ALA A 1 538 ? -5.848 -5.163 14.182 1.00 84.44 538 ALA A N 1
ATOM 4295 C CA . ALA A 1 538 ? -6.494 -4.252 13.245 1.00 84.44 538 ALA A CA 1
ATOM 4296 C C . ALA A 1 538 ? -5.478 -3.405 12.454 1.00 84.44 538 ALA A C 1
ATOM 4298 O O . ALA A 1 538 ? -5.814 -2.891 11.387 1.00 84.44 538 ALA A O 1
ATOM 4299 N N . ALA A 1 539 ? -4.235 -3.265 12.926 1.00 84.06 539 ALA A N 1
ATOM 4300 C CA . ALA A 1 539 ? -3.241 -2.361 12.346 1.00 84.06 539 ALA A CA 1
ATOM 4301 C C . ALA A 1 539 ? -3.029 -2.565 10.831 1.00 84.06 539 ALA A C 1
ATOM 4303 O O . ALA A 1 539 ? -3.152 -1.585 10.087 1.00 84.06 539 ALA A O 1
ATOM 4304 N N . PRO A 1 540 ? -2.811 -3.793 10.318 1.00 87.00 540 PRO A N 1
ATOM 4305 C CA . PRO A 1 540 ? -2.690 -4.002 8.878 1.00 87.00 540 PRO A CA 1
ATOM 4306 C C . PRO A 1 540 ? -3.968 -3.643 8.118 1.00 87.00 540 PRO A C 1
ATOM 4308 O O . PRO A 1 540 ? -3.896 -3.171 6.982 1.00 87.00 540 PRO A O 1
ATOM 4311 N N . ALA A 1 541 ? -5.136 -3.847 8.740 1.00 89.88 541 ALA A N 1
ATOM 4312 C CA . ALA A 1 541 ? -6.412 -3.548 8.115 1.00 89.88 541 ALA A CA 1
ATOM 4313 C C . ALA A 1 541 ? -6.549 -2.045 7.838 1.00 89.88 541 ALA A C 1
ATOM 4315 O O . ALA A 1 541 ? -6.905 -1.631 6.736 1.00 89.88 541 ALA A O 1
ATOM 4316 N N . PHE A 1 542 ? -6.192 -1.239 8.837 1.00 90.56 542 PHE A N 1
ATOM 4317 C CA . PHE A 1 542 ? -6.233 0.217 8.787 1.00 90.56 542 PHE A CA 1
ATOM 4318 C C . PHE A 1 542 ? -5.131 0.787 7.877 1.00 90.56 542 PHE A C 1
ATOM 4320 O O . PHE A 1 542 ? -5.446 1.601 7.006 1.00 90.56 542 PHE A O 1
ATOM 4327 N N . ILE A 1 543 ? -3.878 0.312 7.982 1.00 88.69 543 ILE A N 1
ATOM 4328 C CA . ILE A 1 543 ? -2.764 0.752 7.113 1.00 88.69 543 ILE A CA 1
ATOM 4329 C C . ILE A 1 543 ? -3.111 0.541 5.636 1.00 88.69 543 ILE A C 1
ATOM 4331 O O . ILE A 1 543 ? -2.978 1.455 4.823 1.00 88.69 543 ILE A O 1
ATOM 4335 N N . ARG A 1 544 ? -3.585 -0.659 5.272 1.00 86.12 544 ARG A N 1
ATOM 4336 C CA . ARG A 1 544 ? -3.853 -1.021 3.868 1.00 86.12 544 ARG A CA 1
ATOM 4337 C C . ARG A 1 544 ? -5.002 -0.230 3.244 1.00 86.12 544 ARG A C 1
ATOM 4339 O O . ARG A 1 544 ? -5.133 -0.246 2.019 1.00 86.12 544 ARG A O 1
ATOM 4346 N N . ARG A 1 545 ? -5.821 0.434 4.066 1.00 87.94 545 ARG A N 1
ATOM 4347 C CA . ARG A 1 545 ? -6.922 1.320 3.656 1.00 87.94 545 ARG A CA 1
ATOM 4348 C C . ARG A 1 545 ? -6.643 2.801 3.968 1.00 87.94 545 ARG A C 1
ATOM 4350 O O . ARG A 1 545 ? -7.564 3.616 3.946 1.00 87.94 545 ARG A O 1
ATOM 4357 N N . SER A 1 546 ? -5.380 3.147 4.234 1.00 87.62 546 SER A N 1
ATOM 4358 C CA . SER A 1 546 ? -4.894 4.520 4.446 1.00 87.62 546 SER A CA 1
ATOM 4359 C C . SER A 1 546 ? -5.486 5.216 5.677 1.00 87.62 546 SER A C 1
ATOM 4361 O O . SER A 1 546 ? -5.699 6.433 5.683 1.00 87.62 546 SER A O 1
ATOM 4363 N N . TYR A 1 547 ? -5.772 4.456 6.736 1.00 89.56 547 TYR A N 1
ATOM 4364 C CA . TYR A 1 547 ? -6.138 5.006 8.037 1.00 89.56 547 TYR A CA 1
ATOM 4365 C C . TYR A 1 547 ? -4.906 5.154 8.925 1.00 89.56 547 TYR A C 1
ATOM 4367 O O . TYR A 1 547 ? -4.151 4.210 9.150 1.00 89.56 547 TYR A O 1
ATOM 4375 N N . HIS A 1 548 ? -4.751 6.348 9.486 1.00 87.88 548 HIS A N 1
ATOM 4376 C CA . HIS A 1 548 ? -3.607 6.723 10.309 1.00 87.88 548 HIS A CA 1
ATOM 4377 C C . HIS A 1 548 ? -4.070 7.319 11.630 1.00 87.88 548 HIS A C 1
ATOM 4379 O O . HIS A 1 548 ? -5.115 7.973 11.687 1.00 87.88 548 HIS A O 1
ATOM 4385 N N . PHE A 1 549 ? -3.258 7.183 12.681 1.00 87.00 549 PHE A N 1
ATOM 4386 C CA . PHE A 1 549 ? -3.503 7.901 13.928 1.00 87.00 549 PHE A CA 1
ATOM 4387 C C . PHE A 1 549 ? -3.581 9.410 13.674 1.00 87.00 549 PHE A C 1
ATOM 4389 O O . PHE A 1 549 ? -2.715 10.037 13.044 1.00 87.00 549 PHE A O 1
ATOM 4396 N N . ALA A 1 550 ? -4.645 10.011 14.186 1.00 83.88 550 ALA A N 1
ATOM 4397 C CA . ALA A 1 550 ? -4.988 11.394 13.931 1.00 83.88 550 ALA A CA 1
ATOM 4398 C C . ALA A 1 550 ? -5.398 12.075 15.235 1.00 83.88 550 ALA A C 1
ATOM 4400 O O . ALA A 1 550 ? -6.149 11.478 15.996 1.00 83.88 550 ALA A O 1
ATOM 4401 N N . PRO A 1 551 ? -4.955 13.314 15.504 1.00 81.62 551 PRO A N 1
ATOM 4402 C CA . PRO A 1 551 ? -5.571 14.122 16.548 1.00 81.62 551 PRO A CA 1
ATOM 4403 C C . PRO A 1 551 ? -7.052 14.329 16.225 1.00 81.62 551 PRO A C 1
ATOM 4405 O O . PRO A 1 551 ? -7.403 14.501 15.057 1.00 81.62 551 PRO A O 1
ATOM 4408 N N . ALA A 1 552 ? -7.887 14.331 17.253 1.00 83.81 552 ALA A N 1
ATOM 4409 C CA . ALA A 1 552 ? -9.312 14.579 17.140 1.00 83.81 552 ALA A CA 1
ATOM 4410 C C . ALA A 1 552 ? -9.777 15.346 18.374 1.00 83.81 552 ALA A C 1
ATOM 4412 O O . ALA A 1 552 ? -9.257 15.107 19.467 1.00 83.81 552 ALA A O 1
ATOM 4413 N N . ASP A 1 553 ? -10.770 16.217 18.203 1.00 84.81 553 ASP A N 1
ATOM 4414 C CA . ASP A 1 553 ? -11.377 16.911 19.336 1.00 84.81 553 ASP A CA 1
ATOM 4415 C C . ASP A 1 553 ? -11.946 15.896 20.337 1.00 84.81 553 ASP A C 1
ATOM 4417 O O . ASP A 1 553 ? -12.463 14.846 19.908 1.00 84.81 553 ASP A O 1
ATOM 4421 N N . PRO A 1 554 ? -11.813 16.166 21.648 1.00 87.31 554 PRO A N 1
ATOM 4422 C CA . PRO A 1 554 ? -12.236 15.244 22.685 1.00 87.31 554 PRO A CA 1
ATOM 4423 C C . PRO A 1 554 ? -13.753 15.055 22.655 1.00 87.31 554 PRO A C 1
ATOM 4425 O O . PRO A 1 554 ? -14.537 16.004 22.664 1.00 87.31 554 PRO A O 1
ATOM 4428 N N . ARG A 1 555 ? -14.154 13.789 22.632 1.00 90.94 555 ARG A N 1
ATOM 4429 C CA . ARG A 1 555 ? -15.506 13.324 22.932 1.00 90.94 555 ARG A CA 1
ATOM 4430 C C . ARG A 1 555 ? -15.408 12.403 24.140 1.00 90.94 555 ARG A C 1
ATOM 4432 O O . ARG A 1 555 ? -14.378 11.757 24.330 1.00 90.94 555 ARG A O 1
ATOM 4439 N N . TYR A 1 556 ? -16.451 12.353 24.953 1.00 91.88 556 TYR A N 1
ATOM 4440 C CA . TYR A 1 556 ? -16.416 11.655 26.231 1.00 91.88 556 TYR A CA 1
ATOM 4441 C C . TYR A 1 556 ? -17.333 10.435 26.210 1.00 91.88 556 TYR A C 1
ATOM 4443 O O . TYR A 1 556 ? -18.450 10.473 25.696 1.00 91.88 556 TYR A O 1
ATOM 4451 N N . LEU A 1 557 ? -16.831 9.341 26.772 1.00 92.19 557 LEU A N 1
ATOM 4452 C CA . LEU A 1 557 ? -17.561 8.111 27.050 1.00 92.19 557 LEU A CA 1
ATOM 4453 C C . LEU A 1 557 ? -16.904 7.456 28.264 1.00 92.19 557 LEU A C 1
ATOM 4455 O O . LEU A 1 557 ? -15.696 7.583 28.443 1.00 92.19 557 LEU A O 1
ATOM 4459 N N . PHE A 1 558 ? -17.676 6.789 29.124 1.00 89.50 558 PHE A N 1
ATOM 4460 C CA . PHE A 1 558 ? -17.144 6.198 30.363 1.00 89.50 558 PHE A CA 1
ATOM 4461 C C . PHE A 1 558 ? -16.351 7.214 31.213 1.00 89.50 558 PHE A C 1
ATOM 4463 O O . PHE A 1 558 ? -15.332 6.877 31.806 1.00 89.50 558 PHE A O 1
ATOM 4470 N N . GLN A 1 559 ? -16.808 8.476 31.224 1.00 85.75 559 GLN A N 1
ATOM 4471 C CA . GLN A 1 559 ? -16.191 9.604 31.943 1.00 85.75 559 GLN A CA 1
ATOM 4472 C C . GLN A 1 559 ? -14.756 9.952 31.504 1.00 85.75 559 GLN A C 1
ATOM 4474 O O . GLN A 1 559 ? -14.003 10.574 32.250 1.00 85.75 559 GLN A O 1
ATOM 4479 N N . ARG A 1 560 ? -14.364 9.582 30.282 1.00 89.56 560 ARG A N 1
ATOM 4480 C CA . ARG A 1 560 ? -13.023 9.837 29.741 1.00 89.56 560 ARG A CA 1
ATOM 4481 C C . ARG A 1 560 ? -13.064 10.142 28.248 1.00 89.56 560 ARG A C 1
ATOM 4483 O O . ARG A 1 560 ? -14.005 9.767 27.546 1.00 89.56 560 ARG A O 1
ATOM 4490 N N . SER A 1 561 ? -12.031 10.818 27.756 1.00 89.31 561 SER A N 1
ATOM 4491 C CA . SER A 1 561 ? -11.871 11.053 26.321 1.00 89.31 561 SER A CA 1
ATOM 4492 C C . SER A 1 561 ? -11.596 9.750 25.562 1.00 89.31 561 SER A C 1
ATOM 4494 O O . SER A 1 561 ? -11.242 8.738 26.172 1.00 89.31 561 SER A O 1
ATOM 4496 N N . GLN A 1 562 ? -11.727 9.782 24.233 1.00 90.31 562 GLN A N 1
ATOM 4497 C CA . GLN A 1 562 ? -11.364 8.656 23.364 1.00 90.31 562 GLN A CA 1
ATOM 4498 C C . GLN A 1 562 ? -9.944 8.141 23.627 1.00 90.31 562 GLN A C 1
ATOM 4500 O O . GLN A 1 562 ? -9.023 8.930 23.842 1.00 90.31 562 GLN A O 1
ATOM 4505 N N . ASP A 1 563 ? -9.771 6.819 23.561 1.00 86.50 563 ASP A N 1
ATOM 4506 C CA . ASP A 1 563 ? -8.459 6.172 23.693 1.00 86.50 563 ASP A CA 1
ATOM 4507 C C . ASP A 1 563 ? -7.649 6.274 22.409 1.00 86.50 563 ASP A C 1
ATOM 4509 O O . ASP A 1 563 ? -6.438 6.492 22.418 1.00 86.50 563 ASP A O 1
ATOM 4513 N N . VAL A 1 564 ? -8.341 6.082 21.289 1.00 87.31 564 VAL A N 1
ATOM 4514 C CA . VAL A 1 564 ? -7.755 6.017 19.959 1.00 87.31 564 VAL A CA 1
ATOM 4515 C C . VAL A 1 564 ? -8.567 6.898 19.033 1.00 87.31 564 VAL A C 1
ATOM 4517 O O . VAL A 1 564 ? -9.797 6.855 19.020 1.00 87.31 564 VAL A O 1
ATOM 4520 N N . SER A 1 565 ? -7.868 7.660 18.203 1.00 90.12 565 SER A N 1
ATOM 4521 C CA . SER A 1 565 ? -8.466 8.331 17.060 1.00 90.12 565 SER A CA 1
ATOM 4522 C C . SER A 1 565 ? -7.650 8.076 15.804 1.00 90.12 565 SER A C 1
ATOM 4524 O O . SER A 1 565 ? -6.432 8.282 15.764 1.00 90.12 565 SER A O 1
ATOM 4526 N N . VAL A 1 566 ? -8.341 7.626 14.763 1.00 90.69 566 VAL A N 1
ATOM 4527 C CA . VAL A 1 566 ? -7.764 7.320 13.454 1.00 90.69 566 VAL A CA 1
ATOM 4528 C C . VAL A 1 566 ? -8.582 7.999 12.371 1.00 90.69 566 VAL A C 1
ATOM 4530 O O . VAL A 1 566 ? -9.797 8.149 12.483 1.00 90.69 566 VAL A O 1
ATOM 4533 N N . SER A 1 567 ? -7.909 8.440 11.320 1.00 89.00 567 SER A N 1
ATOM 4534 C CA . SER A 1 567 ? -8.555 9.105 10.199 1.00 89.00 567 SER A CA 1
ATOM 4535 C C . SER A 1 567 ? -7.999 8.603 8.882 1.00 89.00 567 SER A C 1
ATOM 4537 O O . SER A 1 567 ? -6.794 8.354 8.768 1.00 89.00 567 SER A O 1
ATOM 4539 N N . LYS A 1 568 ? -8.885 8.474 7.892 1.00 88.12 568 LYS A N 1
ATOM 4540 C CA . LYS A 1 568 ? -8.490 8.149 6.527 1.00 88.12 568 LYS A CA 1
ATOM 4541 C C . LYS A 1 568 ? -7.815 9.357 5.890 1.00 88.12 568 LYS A C 1
ATOM 4543 O O . LYS A 1 568 ? -8.394 10.442 5.826 1.00 88.12 568 LYS A O 1
ATOM 4548 N N . ARG A 1 569 ? -6.588 9.167 5.412 1.00 77.56 569 ARG A N 1
ATOM 4549 C CA . ARG A 1 569 ? -5.793 10.213 4.769 1.00 77.56 569 ARG A CA 1
ATOM 4550 C C . ARG A 1 569 ? -5.215 9.690 3.468 1.00 77.56 569 ARG A C 1
ATOM 4552 O O . ARG A 1 569 ? -4.241 8.951 3.481 1.00 77.56 569 ARG A O 1
ATOM 4559 N N . GLU A 1 570 ? -5.771 10.144 2.355 1.00 70.12 570 GLU A N 1
ATOM 4560 C CA . GLU A 1 570 ? -5.147 9.990 1.044 1.00 70.12 570 GLU A CA 1
ATOM 4561 C C . GLU A 1 570 ? -4.435 11.283 0.648 1.00 70.12 570 GLU A C 1
ATOM 4563 O O . GLU A 1 570 ? -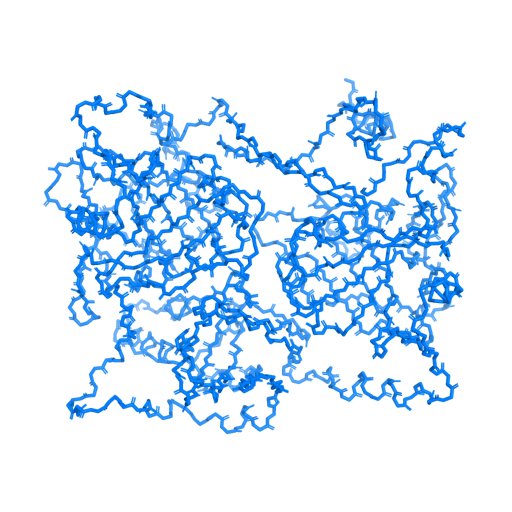4.980 12.383 0.769 1.00 70.12 570 GLU A O 1
ATOM 4568 N N . ARG A 1 571 ? -3.194 11.164 0.175 1.00 61.25 571 ARG A N 1
ATOM 4569 C CA . ARG A 1 571 ? -2.368 12.329 -0.181 1.00 61.25 571 ARG A CA 1
ATOM 4570 C C . ARG A 1 571 ? -2.610 12.832 -1.605 1.00 61.25 571 ARG A C 1
ATOM 4572 O O . ARG A 1 571 ? -2.457 14.026 -1.862 1.00 61.25 571 ARG A O 1
ATOM 4579 N N . TRP A 1 572 ? -2.996 11.940 -2.522 1.00 56.94 572 TRP A N 1
ATOM 4580 C CA . TRP A 1 572 ? -3.047 12.220 -3.971 1.00 56.94 572 TRP A CA 1
ATOM 4581 C C . TRP A 1 572 ? -4.442 12.459 -4.512 1.00 56.94 572 TRP A C 1
ATOM 4583 O O . TRP A 1 572 ? -4.622 13.196 -5.483 1.00 56.94 572 TRP A O 1
ATOM 4593 N N . VAL A 1 573 ? -5.427 11.837 -3.881 1.00 60.31 573 VAL A N 1
ATOM 4594 C CA . VAL A 1 573 ? -6.834 11.965 -4.224 1.00 60.31 573 VAL A CA 1
ATOM 4595 C C . VAL A 1 573 ? -7.548 12.380 -2.952 1.00 60.31 573 VAL A C 1
ATOM 4597 O O . VAL A 1 573 ? -7.229 11.878 -1.883 1.00 60.31 573 VAL A O 1
ATOM 4600 N N . ALA A 1 574 ? -8.498 13.305 -3.049 1.00 62.88 574 ALA A N 1
ATOM 4601 C CA . ALA A 1 574 ? -9.316 13.657 -1.898 1.00 62.88 574 ALA A CA 1
ATOM 4602 C C . ALA A 1 574 ? -10.131 12.421 -1.469 1.00 62.88 574 ALA A C 1
ATOM 4604 O O . ALA A 1 574 ? -11.120 12.086 -2.119 1.00 62.88 574 ALA A O 1
ATOM 4605 N N . SER A 1 575 ? -9.697 11.710 -0.425 1.00 68.81 575 SER A N 1
ATOM 4606 C CA . SER A 1 575 ? -10.474 10.621 0.173 1.00 68.81 575 SER A CA 1
ATOM 4607 C C . SER A 1 575 ? -11.672 11.164 0.930 1.00 68.81 575 SER A C 1
ATOM 4609 O O . SER A 1 575 ? -11.681 12.328 1.329 1.00 68.81 575 SER A O 1
ATOM 4611 N N . GLN A 1 576 ? -12.655 10.301 1.198 1.00 76.06 576 GLN A N 1
ATOM 4612 C CA . GLN A 1 576 ? -13.588 10.596 2.281 1.00 76.06 576 GLN A CA 1
ATOM 4613 C C . GLN A 1 576 ? -12.792 10.692 3.589 1.00 76.06 576 GLN A C 1
ATOM 4615 O O . GLN A 1 576 ? -12.088 9.733 3.929 1.00 76.06 576 GLN A O 1
ATOM 4620 N N . PRO A 1 577 ? -12.833 11.835 4.296 1.00 81.56 577 PRO A N 1
ATOM 4621 C CA . PRO A 1 577 ? -12.036 12.048 5.494 1.00 81.56 577 PRO A CA 1
ATOM 4622 C C . PRO A 1 577 ? -12.753 11.437 6.702 1.00 81.56 577 PRO A C 1
ATOM 4624 O O . PRO A 1 577 ? -13.164 12.142 7.622 1.00 81.56 577 PRO A O 1
ATOM 4627 N N . HIS A 1 578 ? -12.917 10.110 6.679 1.00 89.62 578 HIS A N 1
ATOM 4628 C CA . HIS A 1 578 ? -13.455 9.361 7.808 1.00 89.62 578 HIS A CA 1
ATOM 4629 C C . HIS A 1 578 ? -12.650 9.675 9.064 1.00 89.62 578 HIS A C 1
ATOM 4631 O O . HIS A 1 578 ? -11.412 9.694 9.034 1.00 89.62 578 HIS A O 1
ATOM 4637 N N . LEU A 1 579 ? -13.359 9.880 10.167 1.00 90.75 579 LEU A N 1
ATOM 4638 C CA . LEU A 1 579 ? -12.797 10.032 11.495 1.00 90.75 579 LEU A CA 1
ATOM 4639 C C . LEU A 1 579 ? -13.445 9.005 12.415 1.00 90.75 579 LEU A C 1
ATOM 4641 O O . LEU A 1 579 ? -14.654 9.035 12.637 1.00 90.75 579 LEU A O 1
ATOM 4645 N N . LEU A 1 580 ? -12.621 8.112 12.950 1.00 93.56 580 LEU A N 1
ATOM 4646 C CA . LEU A 1 580 ? -13.012 7.111 13.927 1.00 93.56 580 LEU A CA 1
ATOM 4647 C C . LEU A 1 580 ? -12.411 7.487 15.279 1.00 93.56 580 LEU A C 1
ATOM 4649 O O . LEU A 1 580 ? -11.203 7.710 15.387 1.00 93.56 580 LEU A O 1
ATOM 4653 N N . ARG A 1 581 ? -13.256 7.540 16.308 1.00 93.56 581 ARG A N 1
ATOM 4654 C CA . ARG A 1 581 ? -12.871 7.638 17.722 1.00 93.56 581 ARG A CA 1
ATOM 4655 C C . ARG A 1 581 ? -13.299 6.355 18.417 1.00 93.56 581 ARG A C 1
ATOM 4657 O O . ARG A 1 581 ? -14.446 5.957 18.252 1.00 93.56 581 ARG A O 1
ATOM 4664 N N . ALA A 1 582 ? -12.407 5.716 19.163 1.00 93.81 582 ALA A N 1
ATOM 4665 C CA . ALA A 1 582 ? -12.685 4.455 19.841 1.00 93.81 582 ALA A CA 1
ATOM 4666 C C . ALA A 1 582 ? -12.367 4.521 21.335 1.00 93.81 582 ALA A C 1
ATOM 4668 O O . ALA A 1 582 ? -11.408 5.173 21.759 1.00 93.81 582 ALA A O 1
ATOM 4669 N N . TRP A 1 583 ? -13.168 3.784 22.100 1.00 93.12 583 TRP A N 1
ATOM 4670 C CA . TRP A 1 583 ? -13.025 3.566 23.529 1.00 93.12 583 TRP A CA 1
ATOM 4671 C C . TRP A 1 583 ? -12.978 2.070 23.804 1.00 93.12 583 TRP A C 1
ATOM 4673 O O . TRP A 1 583 ? -13.835 1.307 23.351 1.00 93.12 583 TRP A O 1
ATOM 4683 N N . LEU A 1 584 ? -11.987 1.658 24.580 1.00 91.06 584 LEU A N 1
ATOM 4684 C CA . LEU A 1 584 ? -11.910 0.325 25.146 1.00 91.06 584 LEU A CA 1
ATOM 4685 C C . LEU A 1 584 ? -13.049 0.122 26.155 1.00 91.06 584 LEU A C 1
ATOM 4687 O O . LEU A 1 584 ? -13.240 0.940 27.063 1.00 91.06 584 LEU A O 1
ATOM 4691 N N . THR A 1 585 ? -13.803 -0.963 25.988 1.00 92.06 585 THR A N 1
ATOM 4692 C CA . THR A 1 585 ? -14.883 -1.353 26.904 1.00 92.06 585 THR A CA 1
ATOM 4693 C C . THR A 1 585 ? -14.371 -2.311 27.984 1.00 92.06 585 THR A C 1
ATOM 4695 O O . THR A 1 585 ? -13.231 -2.772 27.936 1.00 92.06 585 THR A O 1
ATOM 4698 N N . THR A 1 586 ? -15.229 -2.651 28.946 1.00 90.44 586 THR A N 1
ATOM 4699 C CA . THR A 1 586 ? -14.962 -3.710 29.931 1.00 90.44 586 THR A CA 1
ATOM 4700 C C . THR A 1 586 ? -15.286 -5.116 29.406 1.00 90.44 586 THR A C 1
ATOM 4702 O O . THR A 1 586 ? -15.175 -6.086 30.151 1.00 90.44 586 THR A O 1
ATOM 4705 N N . ILE A 1 587 ? -15.686 -5.255 28.137 1.00 93.50 587 ILE A N 1
ATOM 4706 C CA . ILE A 1 587 ? -16.076 -6.533 27.535 1.00 93.50 587 ILE A CA 1
ATOM 4707 C C . ILE A 1 587 ? -14.860 -7.181 26.864 1.00 93.50 587 ILE A C 1
ATOM 4709 O O . ILE A 1 587 ? -14.105 -6.534 26.126 1.00 93.50 587 ILE A O 1
ATOM 4713 N N . ARG A 1 588 ? -14.703 -8.489 27.072 1.00 92.44 588 ARG A N 1
ATOM 4714 C CA . ARG A 1 588 ? -13.808 -9.355 26.306 1.00 92.44 588 ARG A CA 1
ATOM 4715 C C . ARG A 1 588 ? -14.603 -10.474 25.651 1.00 92.44 588 ARG A C 1
ATOM 4717 O O . ARG A 1 588 ? -15.531 -11.027 26.237 1.00 92.44 588 ARG A O 1
ATOM 4724 N N . PHE A 1 589 ? -14.238 -10.768 24.410 1.00 94.31 589 PHE A N 1
ATOM 4725 C CA . PHE A 1 589 ? -14.773 -11.890 23.661 1.00 94.31 589 PHE A CA 1
ATOM 4726 C C . PHE A 1 589 ? -13.648 -12.865 23.345 1.00 94.31 589 PHE A C 1
ATOM 4728 O O . PHE A 1 589 ? -12.753 -12.535 22.557 1.00 94.31 589 PHE A O 1
ATOM 4735 N N . ARG A 1 590 ? -13.680 -14.059 23.944 1.00 93.38 590 ARG A N 1
ATOM 4736 C CA . ARG A 1 590 ? -12.636 -15.088 23.785 1.00 93.38 590 ARG A CA 1
ATOM 4737 C C . ARG A 1 590 ? -11.245 -14.567 24.127 1.00 93.38 590 ARG A C 1
ATOM 4739 O O . ARG A 1 590 ? -10.283 -14.764 23.382 1.00 93.38 590 ARG A O 1
ATOM 4746 N N . GLY A 1 591 ? -11.159 -13.815 25.219 1.00 88.81 591 GLY A N 1
ATOM 4747 C CA . GLY A 1 591 ? -9.944 -13.164 25.691 1.00 88.81 591 GLY A CA 1
ATOM 4748 C C . GLY A 1 591 ? -9.524 -11.946 24.869 1.00 88.81 591 GLY A C 1
ATOM 4749 O O . GLY A 1 591 ? -8.512 -11.323 25.192 1.00 88.81 591 GLY A O 1
ATOM 4750 N N . ARG A 1 592 ? -10.265 -11.549 23.829 1.00 89.56 592 ARG A N 1
ATOM 4751 C CA . ARG A 1 592 ? -9.924 -10.400 22.976 1.00 89.56 592 ARG A CA 1
ATOM 4752 C C . ARG A 1 592 ? -10.714 -9.162 23.396 1.00 89.56 592 ARG A C 1
ATOM 4754 O O . ARG A 1 592 ? -11.898 -9.291 23.700 1.00 89.56 592 ARG A O 1
ATOM 4761 N N . PRO A 1 593 ? -10.102 -7.969 23.413 1.00 90.44 593 PRO A N 1
ATOM 4762 C CA . PRO A 1 593 ? -10.800 -6.770 23.843 1.00 90.44 593 PRO A CA 1
ATOM 4763 C C . PRO A 1 593 ? -11.869 -6.333 22.842 1.00 90.44 593 PRO A C 1
ATOM 4765 O O . PRO A 1 593 ? -11.734 -6.524 21.629 1.00 90.44 593 PRO A O 1
ATOM 4768 N N . VAL A 1 594 ? -12.922 -5.720 23.375 1.00 93.94 594 VAL A N 1
ATOM 4769 C CA . VAL A 1 594 ? -13.996 -5.099 22.603 1.00 93.94 594 VAL A CA 1
ATOM 4770 C C . VAL A 1 594 ? -13.888 -3.583 22.725 1.00 93.94 594 VAL A C 1
ATOM 4772 O O . VAL A 1 594 ? -13.837 -3.025 23.825 1.00 93.94 594 VAL A O 1
ATOM 4775 N N . TRP A 1 595 ? -13.890 -2.913 21.580 1.00 94.19 595 TRP A N 1
ATOM 4776 C CA . TRP A 1 595 ? -13.864 -1.462 21.458 1.00 94.19 595 TRP A CA 1
ATOM 4777 C C . TRP A 1 595 ? -15.193 -0.980 20.910 1.00 94.19 595 TRP A C 1
ATOM 4779 O O . TRP A 1 595 ? -15.706 -1.541 19.944 1.00 94.19 595 TRP A O 1
ATOM 4789 N N . VAL A 1 596 ? -15.715 0.100 21.474 1.00 96.56 596 VAL A N 1
ATOM 4790 C CA . VAL A 1 596 ? -16.866 0.812 20.922 1.00 96.56 596 VAL A CA 1
ATOM 4791 C C . VAL A 1 596 ? -16.381 2.107 20.288 1.00 96.56 596 VAL A C 1
ATOM 4793 O O . VAL A 1 596 ? -15.498 2.775 20.827 1.00 96.56 596 VAL A O 1
ATOM 4796 N N . ALA A 1 597 ? -16.912 2.445 19.121 1.00 95.94 597 ALA A N 1
ATOM 4797 C CA . ALA A 1 597 ? -16.407 3.535 18.313 1.00 95.94 597 ALA A CA 1
ATOM 4798 C C . ALA A 1 597 ? -17.518 4.386 17.697 1.00 95.94 597 ALA A C 1
ATOM 4800 O O . ALA A 1 597 ? -18.599 3.913 17.345 1.00 95.94 597 ALA A O 1
ATOM 4801 N N . GLN A 1 598 ? -17.189 5.663 17.551 1.00 94.81 598 GLN A N 1
ATOM 4802 C CA . GLN A 1 598 ? -17.915 6.643 16.764 1.00 94.81 598 GLN A CA 1
ATOM 4803 C C . GLN A 1 598 ? -17.168 6.820 15.442 1.00 94.81 598 GLN A C 1
ATOM 4805 O O . GLN A 1 598 ? -15.982 7.163 15.445 1.00 94.81 598 GLN A O 1
ATOM 4810 N N . VAL A 1 599 ? -17.867 6.642 14.327 1.00 94.31 599 VAL A N 1
ATOM 4811 C CA . VAL A 1 599 ? -17.367 6.904 12.976 1.00 94.31 599 VAL A CA 1
ATOM 4812 C C . VAL A 1 599 ? -18.224 7.978 12.336 1.00 94.31 599 VAL A C 1
ATOM 4814 O O . VAL A 1 599 ? -19.449 7.891 12.345 1.00 94.31 599 VAL A O 1
ATOM 4817 N N . GLY A 1 600 ? -17.574 8.989 11.777 1.00 91.50 600 GLY A N 1
ATOM 4818 C CA . GLY A 1 600 ? -18.251 10.052 11.052 1.00 91.50 600 GLY A CA 1
ATOM 4819 C C . GLY A 1 600 ? -17.383 10.637 9.951 1.00 91.50 600 GLY A C 1
ATOM 4820 O O . GLY A 1 600 ? -16.190 10.338 9.832 1.00 91.50 600 GLY A O 1
ATOM 4821 N N . MET A 1 601 ? -17.999 11.507 9.166 1.00 88.62 601 MET A N 1
ATOM 4822 C CA . MET A 1 601 ? -17.351 12.318 8.145 1.00 88.62 601 MET A CA 1
ATOM 4823 C C . MET A 1 601 ? -17.897 13.750 8.225 1.00 88.62 601 MET A C 1
ATOM 4825 O O . MET A 1 601 ? -19.015 13.941 8.699 1.00 88.62 601 MET A O 1
ATOM 4829 N N . PRO A 1 602 ? -17.124 14.770 7.832 1.00 85.69 602 PRO A N 1
ATOM 4830 C CA . PRO A 1 602 ? -17.619 16.135 7.744 1.00 85.69 602 PRO A CA 1
ATOM 4831 C C . PRO A 1 602 ? -18.646 16.266 6.614 1.00 85.69 602 PRO A C 1
ATOM 4833 O O . PRO A 1 602 ? -18.508 15.634 5.565 1.00 85.69 602 PRO A O 1
ATOM 4836 N N . LEU A 1 603 ? -19.626 17.146 6.801 1.00 83.38 603 LEU A N 1
ATOM 4837 C CA . LEU A 1 603 ? -20.610 17.523 5.796 1.00 83.38 603 LEU A CA 1
ATOM 4838 C C . LEU A 1 603 ? -19.908 18.047 4.536 1.00 83.38 603 LEU A C 1
ATOM 4840 O O . LEU A 1 603 ? -19.020 18.900 4.600 1.00 83.38 603 LEU A O 1
ATOM 4844 N N . GLY A 1 604 ? -20.313 17.526 3.377 1.00 79.00 604 GLY A N 1
ATOM 4845 C CA . GLY A 1 604 ? -19.645 17.777 2.095 1.00 79.00 604 GLY A CA 1
ATOM 4846 C C . GLY A 1 604 ? -18.438 16.865 1.838 1.00 79.00 604 GLY A C 1
ATOM 4847 O O . GLY A 1 604 ? -17.829 16.943 0.765 1.00 79.00 604 GLY A O 1
ATOM 4848 N N . GLY A 1 605 ? -18.098 15.992 2.792 1.00 81.38 605 GLY A N 1
ATOM 4849 C CA . GLY A 1 605 ? -17.077 14.955 2.685 1.00 81.38 605 GLY A CA 1
ATOM 4850 C C . GLY A 1 605 ? -15.753 15.493 2.153 1.00 81.38 605 GLY A C 1
ATOM 4851 O O . GLY A 1 605 ? -15.178 16.452 2.662 1.00 81.38 605 GLY A O 1
ATOM 4852 N N . ARG A 1 606 ? -15.273 14.896 1.063 1.00 77.06 606 ARG A N 1
ATOM 4853 C CA . ARG A 1 606 ? -14.033 15.299 0.372 1.00 77.06 606 ARG A CA 1
ATOM 4854 C C . ARG A 1 606 ? -14.022 16.720 -0.209 1.00 77.06 606 ARG A C 1
ATOM 4856 O O . ARG A 1 606 ? -12.955 17.212 -0.572 1.00 77.06 606 ARG A O 1
ATOM 4863 N N . PHE A 1 607 ? -15.186 17.341 -0.391 1.00 78.44 607 PHE A N 1
ATOM 4864 C CA . PHE A 1 607 ? -15.307 18.710 -0.904 1.00 78.44 607 PHE A CA 1
ATOM 4865 C C . PHE A 1 607 ? -15.407 19.739 0.217 1.00 78.44 607 PHE A C 1
ATOM 4867 O O . PHE A 1 607 ? -15.390 20.941 -0.062 1.00 78.44 607 PHE A O 1
ATOM 4874 N N . ALA A 1 608 ? -15.504 19.278 1.465 1.00 75.38 608 ALA A N 1
ATOM 4875 C CA . ALA A 1 608 ? -15.591 20.148 2.612 1.00 75.38 608 ALA A CA 1
ATOM 4876 C C . ALA A 1 608 ? -14.312 20.994 2.715 1.00 75.38 608 ALA A C 1
ATOM 4878 O O . ALA A 1 608 ? -13.187 20.490 2.657 1.00 75.38 608 ALA A O 1
ATOM 4879 N N . ARG A 1 609 ? -14.490 22.311 2.816 1.00 67.00 609 ARG A N 1
ATOM 4880 C CA . ARG A 1 609 ? -13.404 23.273 3.014 1.00 67.00 609 ARG A CA 1
ATOM 4881 C C . ARG A 1 609 ? -13.455 23.721 4.461 1.00 67.00 609 ARG A C 1
ATOM 4883 O O . ARG A 1 609 ? -14.533 24.049 4.938 1.00 67.00 609 ARG A O 1
ATOM 4890 N N . THR A 1 610 ? -12.315 23.732 5.143 1.00 62.91 610 THR A N 1
ATOM 4891 C CA . THR A 1 610 ? -12.210 24.320 6.486 1.00 62.91 610 THR A CA 1
ATOM 4892 C C . THR A 1 610 ? -12.791 25.730 6.478 1.00 62.91 610 THR A C 1
ATOM 4894 O O . THR A 1 610 ? -12.506 26.491 5.549 1.00 62.91 610 THR A O 1
ATOM 4897 N N . ALA A 1 611 ? -13.603 26.057 7.485 1.00 58.22 611 ALA A N 1
ATOM 4898 C CA . ALA A 1 611 ? -14.169 27.390 7.637 1.00 58.22 611 ALA A CA 1
ATOM 4899 C C . ALA A 1 611 ? -13.048 28.442 7.745 1.00 58.22 611 ALA A C 1
ATOM 4901 O O . ALA A 1 611 ? -11.950 28.136 8.218 1.00 58.22 611 ALA A O 1
ATOM 4902 N N . GLU A 1 612 ? -13.296 29.667 7.267 1.00 56.16 612 GLU A N 1
ATOM 4903 C CA . GLU A 1 612 ? -12.288 30.745 7.237 1.00 56.16 612 GLU A CA 1
ATOM 4904 C C . GLU A 1 612 ? -11.778 31.127 8.638 1.00 56.16 612 GLU A C 1
ATOM 4906 O O . GLU A 1 612 ? -10.647 31.583 8.784 1.00 56.16 612 GLU A O 1
ATOM 4911 N N . ASP A 1 613 ? -12.588 30.882 9.667 1.00 56.25 613 ASP A N 1
ATOM 4912 C CA . ASP A 1 613 ? -12.292 31.085 11.087 1.00 56.25 613 ASP A CA 1
ATOM 4913 C C . ASP A 1 613 ? -11.650 29.859 11.770 1.00 56.25 613 ASP A C 1
ATOM 4915 O O . ASP A 1 613 ? -11.318 29.908 12.955 1.00 56.25 613 ASP A O 1
ATOM 4919 N N . GLY A 1 614 ? -11.452 28.761 11.034 1.00 60.78 614 GLY A N 1
ATOM 4920 C CA . GLY A 1 614 ? -10.904 27.510 11.553 1.00 60.78 614 GLY A CA 1
ATOM 4921 C C . GLY A 1 614 ? -11.892 26.663 12.360 1.00 60.78 614 GLY A C 1
ATOM 4922 O O . GLY A 1 614 ? -11.459 25.686 12.977 1.00 60.78 614 GLY A O 1
ATOM 4923 N N . ALA A 1 615 ? -13.189 26.992 12.362 1.00 62.50 615 ALA A N 1
ATOM 4924 C CA . ALA A 1 615 ? -14.198 26.202 13.060 1.00 62.50 615 ALA A CA 1
ATOM 4925 C C . ALA A 1 615 ? -14.301 24.764 12.495 1.00 62.50 615 ALA A C 1
ATOM 4927 O O . ALA A 1 615 ? -14.160 24.559 11.279 1.00 62.50 615 ALA A O 1
ATOM 4928 N N . PRO A 1 616 ? -14.566 23.751 13.349 1.00 65.88 616 PRO A N 1
ATOM 4929 C CA . PRO A 1 616 ? -14.833 22.392 12.895 1.00 65.88 616 PRO A CA 1
ATOM 4930 C C . PRO A 1 616 ? -16.038 22.361 11.955 1.00 65.88 616 PRO A C 1
ATOM 4932 O O . PRO A 1 616 ? -17.062 22.993 12.211 1.00 65.88 616 PRO A O 1
ATOM 4935 N N . LEU A 1 617 ? -15.927 21.597 10.871 1.00 73.06 617 LEU A N 1
ATOM 4936 C CA . LEU A 1 617 ? -17.052 21.385 9.968 1.00 73.06 617 LEU A CA 1
ATOM 4937 C C . LEU A 1 617 ? -18.145 20.560 10.664 1.00 73.06 617 LEU A C 1
ATOM 4939 O O . LEU A 1 617 ? -17.804 19.619 11.390 1.00 73.06 617 LEU A O 1
ATOM 4943 N N . PRO A 1 618 ? -19.438 20.853 10.415 1.00 78.25 618 PRO A N 1
ATOM 4944 C CA . PRO A 1 618 ? -20.522 19.979 10.847 1.00 78.25 618 PRO A CA 1
ATOM 4945 C C . PRO A 1 618 ? -20.286 18.558 10.340 1.00 78.25 618 PRO A C 1
ATOM 4947 O O . PRO A 1 618 ? -19.706 18.371 9.270 1.00 78.25 618 PRO A O 1
ATOM 4950 N N . ILE A 1 619 ? -20.745 17.560 11.086 1.00 84.06 619 ILE A N 1
ATOM 4951 C CA . ILE A 1 619 ? -20.763 16.180 10.599 1.00 84.06 619 ILE A CA 1
ATOM 4952 C C . ILE A 1 619 ? -21.793 16.018 9.478 1.00 84.06 619 ILE A C 1
ATOM 4954 O O . ILE A 1 619 ? -22.766 16.771 9.407 1.00 84.06 619 ILE A O 1
ATOM 4958 N N . ASP A 1 620 ? -21.577 15.033 8.615 1.00 87.12 620 ASP A N 1
ATOM 4959 C CA . ASP A 1 620 ? -22.603 14.568 7.694 1.00 87.12 620 ASP A CA 1
ATOM 4960 C C . ASP A 1 620 ? -23.796 14.017 8.499 1.00 87.12 620 ASP A C 1
ATOM 4962 O O . ASP A 1 620 ? -23.583 13.202 9.407 1.00 87.12 620 ASP A O 1
ATOM 4966 N N . PRO A 1 621 ? -25.031 14.484 8.232 1.00 88.19 621 PRO A N 1
ATOM 4967 C CA . PRO A 1 621 ? -26.203 14.009 8.941 1.00 88.19 621 PRO A CA 1
ATOM 4968 C C . PRO A 1 621 ? -26.480 12.518 8.774 1.00 88.19 621 PRO A C 1
ATOM 4970 O O . PRO A 1 621 ? -27.096 11.952 9.679 1.00 88.19 621 PRO A O 1
ATOM 4973 N N . ASP A 1 622 ? -26.075 11.886 7.668 1.00 88.06 622 ASP A N 1
ATOM 4974 C CA . ASP A 1 622 ? -26.183 10.432 7.521 1.00 88.06 622 ASP A CA 1
ATOM 4975 C C . ASP A 1 622 ? -24.946 9.742 8.108 1.00 88.06 622 ASP A C 1
ATOM 4977 O O . ASP A 1 622 ? -23.938 9.480 7.447 1.00 88.06 622 ASP A O 1
ATOM 4981 N N . VAL A 1 623 ? -25.016 9.437 9.402 1.00 90.62 623 VAL A N 1
ATOM 4982 C CA . VAL A 1 623 ? -23.920 8.745 10.097 1.00 90.62 623 VAL A CA 1
ATOM 4983 C C . VAL A 1 623 ? -23.848 7.255 9.748 1.00 90.62 623 VAL A C 1
ATOM 4985 O O . VAL A 1 623 ? -22.850 6.608 10.084 1.00 90.62 623 VAL A O 1
ATOM 4988 N N . ASP A 1 624 ? -24.876 6.699 9.097 1.00 90.00 624 ASP A N 1
ATOM 4989 C CA . ASP A 1 624 ? -24.859 5.313 8.633 1.00 90.00 624 ASP A CA 1
ATOM 4990 C C . ASP A 1 624 ? -24.007 5.183 7.372 1.00 90.00 624 ASP A C 1
ATOM 4992 O O . ASP A 1 624 ? -23.300 4.187 7.240 1.00 90.00 624 ASP A O 1
ATOM 4996 N N . GLU A 1 625 ? -23.992 6.195 6.498 1.00 86.38 625 GLU A N 1
ATOM 4997 C CA . GLU A 1 625 ? -23.118 6.222 5.317 1.00 86.38 625 GLU A CA 1
ATOM 4998 C C . GLU A 1 625 ? -21.644 6.124 5.732 1.00 86.38 625 GLU A C 1
ATOM 5000 O O . GLU A 1 625 ? -20.927 5.240 5.271 1.00 86.38 625 GLU A O 1
ATOM 5005 N N . ALA A 1 626 ? -21.201 6.932 6.703 1.00 90.44 626 ALA A N 1
ATOM 5006 C CA . ALA A 1 626 ? -19.823 6.879 7.205 1.00 90.44 626 ALA A CA 1
ATOM 5007 C C . ALA A 1 626 ? -19.464 5.518 7.837 1.00 90.44 626 ALA A C 1
ATOM 5009 O O . ALA A 1 626 ? -18.328 5.046 7.724 1.00 90.44 626 ALA A O 1
ATOM 5010 N N . ARG A 1 627 ? -20.425 4.879 8.520 1.00 93.12 627 ARG A N 1
ATOM 5011 C CA . ARG A 1 627 ? -20.274 3.517 9.054 1.00 93.12 627 ARG A CA 1
ATOM 5012 C C . ARG A 1 627 ? -20.147 2.513 7.909 1.00 93.12 627 ARG A C 1
ATOM 5014 O O . ARG A 1 627 ? -19.224 1.705 7.919 1.00 93.12 627 ARG A O 1
ATOM 5021 N N . ASN A 1 628 ? -21.064 2.549 6.948 1.00 89.88 628 ASN A N 1
ATOM 5022 C CA . ASN A 1 628 ? -21.156 1.599 5.845 1.00 89.88 628 ASN A CA 1
ATOM 5023 C C . ASN A 1 628 ? -19.928 1.690 4.927 1.00 89.88 628 ASN A C 1
ATOM 5025 O O . ASN A 1 628 ? -19.320 0.661 4.626 1.00 89.88 628 ASN A O 1
ATOM 5029 N N . ASP A 1 629 ? -19.497 2.907 4.589 1.00 88.56 629 ASP A N 1
ATOM 5030 C CA . ASP A 1 629 ? -18.272 3.170 3.832 1.00 88.56 629 ASP A CA 1
ATOM 5031 C C . ASP A 1 629 ? -17.044 2.583 4.538 1.00 88.56 629 ASP A C 1
ATOM 5033 O O . ASP A 1 629 ? -16.225 1.922 3.898 1.00 88.56 629 ASP A O 1
ATOM 5037 N N . LEU A 1 630 ? -16.916 2.761 5.861 1.00 92.06 630 LEU A N 1
ATOM 5038 C CA . LEU A 1 630 ? -15.824 2.152 6.627 1.00 92.06 630 LEU A CA 1
ATOM 5039 C C . LEU A 1 630 ? -15.857 0.619 6.540 1.00 92.06 630 LEU A C 1
ATOM 5041 O O . LEU A 1 630 ? -14.808 0.001 6.341 1.00 92.06 630 LEU A O 1
ATOM 5045 N N . VAL A 1 631 ? -17.032 -0.003 6.699 1.00 91.69 631 VAL A N 1
ATOM 5046 C CA . VAL A 1 631 ? -17.175 -1.467 6.609 1.00 91.69 631 VAL A CA 1
ATOM 5047 C C . VAL A 1 631 ? -16.745 -1.958 5.228 1.00 91.69 631 VAL A C 1
ATOM 5049 O O . VAL A 1 631 ? -15.892 -2.845 5.139 1.00 91.69 631 VAL A O 1
ATOM 5052 N N . GLN A 1 632 ? -17.277 -1.360 4.159 1.00 87.75 632 GLN A N 1
ATOM 5053 C CA . GLN A 1 632 ? -16.928 -1.726 2.784 1.00 87.75 632 GLN A CA 1
ATOM 5054 C C . GLN A 1 632 ? -15.441 -1.516 2.492 1.00 87.75 632 GLN A C 1
ATOM 5056 O O . GLN A 1 632 ? -14.813 -2.346 1.836 1.00 87.75 632 GLN A O 1
ATOM 5061 N N . ASP A 1 633 ? -14.845 -0.443 3.008 1.00 88.88 633 ASP A N 1
ATOM 5062 C CA . ASP A 1 633 ? -13.430 -0.155 2.814 1.00 88.88 633 ASP A CA 1
ATOM 5063 C C . ASP A 1 633 ? -12.540 -1.208 3.497 1.00 88.88 633 ASP A C 1
ATOM 5065 O O . ASP A 1 633 ? -11.605 -1.736 2.886 1.00 88.88 633 ASP A O 1
ATOM 5069 N N . LEU A 1 634 ? -12.864 -1.578 4.740 1.00 90.81 634 LEU A N 1
ATOM 5070 C CA . LEU A 1 634 ? -12.107 -2.559 5.521 1.00 90.81 634 LEU A CA 1
ATOM 5071 C C . LEU A 1 634 ? -12.277 -4.007 5.032 1.00 90.81 634 LEU A C 1
ATOM 5073 O O . LEU A 1 634 ? -11.380 -4.819 5.275 1.00 90.81 634 LEU A O 1
ATOM 5077 N N . ILE A 1 635 ? -13.339 -4.343 4.289 1.00 87.94 635 ILE A N 1
ATOM 5078 C CA . ILE A 1 635 ? -13.484 -5.655 3.624 1.00 87.94 635 ILE A CA 1
ATOM 5079 C C . ILE A 1 635 ? -12.292 -5.943 2.693 1.00 87.94 635 ILE A C 1
ATOM 5081 O O . ILE A 1 635 ? -11.759 -7.054 2.673 1.00 87.94 635 ILE A O 1
ATOM 5085 N N . TYR A 1 636 ? -11.794 -4.930 1.980 1.00 84.44 636 TYR A N 1
ATOM 5086 C CA . TYR A 1 636 ? -10.663 -5.071 1.052 1.00 84.44 636 TYR A CA 1
ATOM 5087 C C . TYR A 1 636 ? -9.289 -5.030 1.733 1.00 84.44 636 TYR A C 1
ATOM 5089 O O . TYR A 1 636 ? -8.255 -4.963 1.064 1.00 84.44 636 TYR A O 1
ATOM 5097 N N . SER A 1 637 ? -9.250 -5.060 3.063 1.00 86.12 637 SER A N 1
ATOM 5098 C CA . SER A 1 637 ? -8.003 -5.030 3.825 1.00 86.12 637 SER A CA 1
ATOM 5099 C C . SER A 1 637 ? -7.302 -6.392 3.933 1.00 86.12 637 SER A C 1
ATOM 5101 O O . SER A 1 637 ? -6.094 -6.453 4.180 1.00 86.12 637 SER A O 1
ATOM 5103 N N . GLN A 1 638 ? -8.056 -7.475 3.695 1.00 85.94 638 GLN A N 1
ATOM 5104 C CA . GLN A 1 638 ? -7.687 -8.873 3.948 1.00 85.94 638 GLN A CA 1
ATOM 5105 C C . GLN A 1 638 ? -7.534 -9.240 5.434 1.00 85.94 638 GLN A C 1
ATOM 5107 O O . GLN A 1 638 ? -6.981 -10.288 5.705 1.00 85.94 638 GLN A O 1
ATOM 5112 N N . PHE A 1 639 ? -7.981 -8.440 6.404 1.00 88.56 639 PHE A N 1
ATOM 5113 C CA . PHE A 1 639 ? -7.881 -8.811 7.834 1.00 88.56 639 PHE A CA 1
ATOM 5114 C C . PHE A 1 639 ? -9.206 -8.744 8.592 1.00 88.56 639 PHE A C 1
ATOM 5116 O O . PHE A 1 639 ? -9.277 -9.136 9.755 1.00 88.56 639 PHE A O 1
ATOM 5123 N N . LEU A 1 640 ? -10.267 -8.280 7.935 1.00 90.50 640 LEU A N 1
ATOM 5124 C CA . LEU A 1 640 ? -11.623 -8.357 8.456 1.00 90.50 640 LEU A CA 1
ATOM 5125 C C . LEU A 1 640 ? -12.174 -9.762 8.194 1.00 90.50 640 LEU A C 1
ATOM 5127 O O . LEU A 1 640 ? -12.296 -10.168 7.042 1.00 90.50 640 LEU A O 1
ATOM 5131 N N . ALA A 1 641 ? -12.494 -10.506 9.250 1.00 90.12 641 ALA A N 1
ATOM 5132 C CA . ALA A 1 641 ? -12.894 -11.910 9.139 1.00 90.12 641 ALA A CA 1
ATOM 5133 C C . ALA A 1 641 ? -14.381 -12.151 9.356 1.00 90.12 641 ALA A C 1
ATOM 5135 O O . ALA A 1 641 ? -14.946 -13.126 8.854 1.00 90.12 641 ALA A O 1
ATOM 5136 N N . LYS A 1 642 ? -15.021 -11.288 10.141 1.00 91.81 642 LYS A N 1
ATOM 5137 C CA . LYS A 1 642 ? -16.436 -11.418 10.454 1.00 91.81 642 LYS A CA 1
ATOM 5138 C C . LYS A 1 642 ? -17.065 -10.046 10.634 1.00 91.81 642 LYS A C 1
ATOM 5140 O O . LYS A 1 642 ? -16.441 -9.139 11.185 1.00 91.81 642 LYS A O 1
ATOM 5145 N N . ILE A 1 643 ? -18.293 -9.926 10.147 1.00 92.62 643 ILE A N 1
ATOM 5146 C CA . ILE A 1 643 ? -19.098 -8.708 10.176 1.00 92.62 643 ILE A CA 1
ATOM 5147 C C . ILE A 1 643 ? -20.449 -9.064 10.786 1.00 92.62 643 ILE A C 1
ATOM 5149 O O . ILE A 1 643 ? -21.068 -10.053 10.399 1.00 92.62 643 ILE A O 1
ATOM 5153 N N . GLY A 1 644 ? -20.914 -8.274 11.741 1.00 92.62 644 GLY A N 1
ATOM 5154 C CA . GLY A 1 644 ? -22.261 -8.371 12.292 1.00 92.62 644 GLY A CA 1
ATOM 5155 C C . GLY A 1 644 ? -22.896 -7.004 12.439 1.00 92.62 644 GLY A C 1
ATOM 5156 O O . GLY A 1 644 ? -22.213 -5.988 12.362 1.00 92.62 644 GLY A O 1
ATOM 5157 N N . PHE A 1 645 ? -24.202 -6.993 12.673 1.00 93.81 645 PHE A N 1
ATOM 5158 C CA . PHE A 1 645 ? -24.938 -5.791 13.036 1.00 93.81 645 PHE A CA 1
ATOM 5159 C C . PHE A 1 645 ? -25.762 -6.079 14.283 1.00 93.81 645 PHE A C 1
ATOM 5161 O O . PHE A 1 645 ? -26.308 -7.177 14.422 1.00 93.81 645 PHE A O 1
ATOM 5168 N N . VAL A 1 646 ? -25.795 -5.113 15.196 1.00 94.81 646 VAL A N 1
ATOM 5169 C CA . VAL A 1 646 ? -26.562 -5.164 16.448 1.00 94.81 646 VAL A CA 1
ATOM 5170 C C . VAL A 1 646 ? -27.307 -3.856 16.644 1.00 94.81 646 VAL A C 1
ATOM 5172 O O . VAL A 1 646 ? -26.890 -2.819 16.123 1.00 94.81 646 VAL A O 1
ATOM 5175 N N . GLN A 1 647 ? -28.390 -3.889 17.410 1.00 91.19 647 GLN A N 1
ATOM 5176 C CA . GLN A 1 647 ? -29.093 -2.676 17.817 1.00 91.19 647 GLN A CA 1
ATOM 5177 C C . GLN A 1 647 ? -28.296 -1.918 18.899 1.00 91.19 647 GLN A C 1
ATOM 5179 O O . GLN A 1 647 ? -27.239 -2.357 19.352 1.00 91.19 647 GLN A O 1
ATOM 5184 N N . GLY A 1 648 ? -28.790 -0.751 19.313 1.00 84.31 648 GLY A N 1
ATOM 5185 C CA . GLY A 1 648 ? -28.291 -0.061 20.512 1.00 84.31 648 GLY A CA 1
ATOM 5186 C C . GLY A 1 648 ? -28.036 1.433 20.345 1.00 84.31 648 GLY A C 1
ATOM 5187 O O . GLY A 1 648 ? -27.693 2.093 21.322 1.00 84.31 648 GLY A O 1
ATOM 5188 N N . VAL A 1 649 ? -28.187 1.988 19.140 1.00 86.56 649 VAL A N 1
ATOM 5189 C CA . VAL A 1 649 ? -28.170 3.450 18.944 1.00 86.56 649 VAL A CA 1
ATOM 5190 C C . VAL A 1 649 ? -29.583 4.038 19.059 1.00 86.56 649 VAL A C 1
ATOM 5192 O O . VAL A 1 649 ? -29.761 5.146 19.568 1.00 86.56 649 VAL A O 1
ATOM 5195 N N . GLY A 1 650 ? -30.587 3.261 18.640 1.00 87.25 650 GLY A N 1
ATOM 5196 C CA . GLY A 1 650 ? -31.966 3.713 18.472 1.00 87.25 650 GLY A CA 1
ATOM 5197 C C . GLY A 1 650 ? -32.146 4.456 17.148 1.00 87.25 650 GLY A C 1
ATOM 5198 O O . GLY A 1 650 ? -31.300 5.258 16.757 1.00 87.25 650 GLY A O 1
ATOM 5199 N N . GLN A 1 651 ? -33.237 4.173 16.438 1.00 89.06 651 GLN A N 1
ATOM 5200 C CA . GLN A 1 651 ? -33.497 4.785 15.137 1.00 89.06 651 GLN A CA 1
ATOM 5201 C C . GLN A 1 651 ? -33.775 6.288 15.286 1.00 89.06 651 GLN A C 1
ATOM 5203 O O . GLN A 1 651 ? -34.517 6.719 16.172 1.00 89.06 651 GLN A O 1
ATOM 5208 N N . VAL A 1 652 ? -33.193 7.083 14.389 1.00 89.25 652 VAL A N 1
ATOM 5209 C CA . VAL A 1 652 ? -33.462 8.516 14.244 1.00 89.25 652 VAL A CA 1
ATOM 5210 C C . VAL A 1 652 ? -33.780 8.775 12.778 1.00 89.25 652 VAL A C 1
ATOM 5212 O O . VAL A 1 652 ? -32.958 8.490 11.908 1.00 89.25 652 VAL A O 1
ATOM 5215 N N . MET A 1 653 ? -34.975 9.296 12.512 1.00 83.81 653 MET A N 1
ATOM 5216 C CA . MET A 1 653 ? -35.503 9.472 11.157 1.00 83.81 653 MET A CA 1
ATOM 5217 C C . MET A 1 653 ? -34.883 10.693 10.476 1.00 83.81 653 MET A C 1
ATOM 5219 O O . MET A 1 653 ? -34.678 11.724 11.119 1.00 83.81 653 MET A O 1
ATOM 5223 N N . ALA A 1 654 ? -34.660 10.622 9.162 1.00 80.25 654 ALA A N 1
ATOM 5224 C CA . ALA A 1 654 ? -34.158 11.760 8.384 1.00 80.25 654 ALA A CA 1
ATOM 5225 C C . ALA A 1 654 ? -35.137 12.950 8.397 1.00 80.25 654 ALA A C 1
ATOM 5227 O O . ALA A 1 654 ? -34.725 14.108 8.362 1.00 80.25 654 ALA A O 1
ATOM 5228 N N . SER A 1 655 ? -36.442 12.678 8.515 1.00 79.75 655 SER A N 1
ATOM 5229 C CA . SER A 1 655 ? -37.490 13.697 8.655 1.00 79.75 655 SER A CA 1
ATOM 5230 C C . SER A 1 655 ? -37.486 14.409 10.013 1.00 79.75 655 SER A C 1
ATOM 5232 O O . SER A 1 655 ? -38.181 15.409 10.191 1.00 79.75 655 SER A O 1
ATOM 5234 N N . SER A 1 656 ? -36.777 13.874 11.006 1.00 85.69 656 SER A N 1
ATOM 5235 C CA . SER A 1 656 ? -36.721 14.400 12.373 1.00 85.69 656 SER A CA 1
ATOM 5236 C C . SER A 1 656 ? -35.340 14.125 12.979 1.00 85.69 656 SER A C 1
ATOM 5238 O O . SER A 1 656 ? -35.225 13.337 13.924 1.00 85.69 656 SER A O 1
ATOM 5240 N N . PRO A 1 657 ? -34.281 14.738 12.414 1.00 88.12 657 PRO A N 1
ATOM 5241 C CA . PRO A 1 657 ? -32.913 14.453 12.808 1.00 88.12 657 PRO A CA 1
ATOM 5242 C C . PRO A 1 657 ? -32.626 15.010 14.207 1.00 88.12 657 PRO A C 1
ATOM 5244 O O . PRO A 1 657 ? -33.231 15.991 14.650 1.00 88.12 657 PRO A O 1
ATOM 5247 N N . ARG A 1 658 ? -31.682 14.390 14.919 1.00 89.62 658 ARG A N 1
ATOM 5248 C CA . ARG A 1 658 ? -31.283 14.808 16.266 1.00 89.62 658 ARG A CA 1
ATOM 5249 C C . ARG A 1 658 ? -30.141 15.816 16.195 1.00 89.62 658 ARG A C 1
ATOM 5251 O O . ARG A 1 658 ? -29.159 15.586 15.499 1.00 89.62 658 ARG A O 1
ATOM 5258 N N . THR A 1 659 ? -30.247 16.906 16.946 1.00 87.25 659 THR A N 1
ATOM 5259 C CA . THR A 1 659 ? -29.212 17.947 17.029 1.00 87.25 659 THR A CA 1
ATOM 5260 C C . THR A 1 659 ? -28.036 17.509 17.904 1.00 87.25 659 THR A C 1
ATOM 5262 O O . THR A 1 659 ? -28.240 16.865 18.933 1.00 87.25 659 THR A O 1
ATOM 5265 N N . THR A 1 660 ? -26.815 17.885 17.522 1.00 82.06 660 THR A N 1
ATOM 5266 C CA . THR A 1 660 ? -25.583 17.634 18.284 1.00 82.06 660 THR A CA 1
ATOM 5267 C C . THR A 1 660 ? -25.018 18.914 18.918 1.00 82.06 660 THR A C 1
ATOM 5269 O O . THR A 1 660 ? -25.279 20.024 18.436 1.00 82.06 660 THR A O 1
ATOM 5272 N N . PRO A 1 661 ? -24.194 18.794 19.979 1.00 71.19 661 PRO A N 1
ATOM 5273 C CA . PRO A 1 661 ? -23.429 19.906 20.524 1.00 71.19 661 PRO A CA 1
ATOM 5274 C C . PRO A 1 661 ? -22.491 20.453 19.440 1.00 71.19 661 PRO A C 1
ATOM 5276 O O . PRO A 1 661 ? -21.647 19.722 18.918 1.00 71.19 661 PRO A O 1
ATOM 5279 N N . GLY A 1 662 ? -22.663 21.730 19.086 1.00 67.50 662 GLY A N 1
ATOM 5280 C CA . GLY A 1 662 ? -21.973 22.373 17.959 1.00 67.50 662 GLY A CA 1
ATOM 5281 C C . GLY A 1 662 ? -22.862 22.683 16.746 1.00 67.50 662 GLY A C 1
ATOM 5282 O O . GLY A 1 662 ? -22.363 23.220 15.764 1.00 67.50 662 GLY A O 1
ATOM 5283 N N . GLY A 1 663 ? -24.169 22.389 16.807 1.00 71.38 663 GLY A N 1
ATOM 5284 C CA . GLY A 1 663 ? -25.153 22.839 15.810 1.00 71.38 663 GLY A CA 1
ATOM 5285 C C . GLY A 1 663 ? -25.327 21.925 14.592 1.00 71.38 663 GLY A C 1
ATOM 5286 O O . GLY A 1 663 ? -26.057 22.282 13.670 1.00 71.38 663 GLY A O 1
ATOM 5287 N N . GLY A 1 664 ? -24.689 20.750 14.583 1.00 79.62 664 GLY A N 1
ATOM 5288 C CA . GLY A 1 664 ? -24.939 19.705 13.589 1.00 79.62 664 GLY A CA 1
ATOM 5289 C C . GLY A 1 664 ? -26.235 18.939 13.867 1.00 79.62 664 GLY A C 1
ATOM 5290 O O . GLY A 1 664 ? -26.828 19.056 14.940 1.00 79.62 664 GLY A O 1
ATOM 5291 N N . THR A 1 665 ? -26.671 18.122 12.910 1.00 88.69 665 THR A N 1
ATOM 5292 C CA . THR A 1 665 ? -27.765 17.160 13.111 1.00 88.69 665 THR A CA 1
ATOM 5293 C C . THR A 1 665 ? -27.358 15.794 12.576 1.00 88.69 665 THR A C 1
ATOM 5295 O O . THR A 1 665 ? -26.476 15.734 11.725 1.00 88.69 665 THR A O 1
ATOM 5298 N N . TYR A 1 666 ? -27.975 14.717 13.062 1.00 91.25 666 TYR A N 1
ATOM 5299 C CA . TYR A 1 666 ? -27.789 13.373 12.519 1.00 91.25 666 TYR A CA 1
ATOM 5300 C C . TYR A 1 666 ? -29.085 12.566 12.473 1.00 91.25 666 TYR A C 1
ATOM 5302 O O . TYR A 1 666 ? -30.023 12.809 13.236 1.00 91.25 666 TYR A O 1
ATOM 5310 N N . HIS A 1 667 ? -29.100 11.558 11.610 1.00 90.75 667 HIS A N 1
ATOM 5311 C CA . HIS A 1 667 ? -30.108 10.512 11.536 1.00 90.75 667 HIS A CA 1
ATOM 5312 C C . HIS A 1 667 ? -29.419 9.153 11.339 1.00 90.75 667 HIS A C 1
ATOM 5314 O O . HIS A 1 667 ? -28.309 9.088 10.825 1.00 90.75 667 HIS A O 1
ATOM 5320 N N . THR A 1 668 ? -30.039 8.066 11.799 1.00 91.19 668 THR A N 1
ATOM 5321 C CA . THR A 1 668 ? -29.420 6.727 11.826 1.00 91.19 668 THR A CA 1
ATOM 5322 C C . THR A 1 668 ? -30.479 5.628 11.836 1.00 91.19 668 THR A C 1
ATOM 5324 O O . THR A 1 668 ? -31.581 5.811 12.351 1.00 91.19 668 THR A O 1
ATOM 5327 N N . ASP A 1 669 ? -30.170 4.481 11.243 1.00 88.88 669 ASP A N 1
ATOM 5328 C CA . ASP A 1 669 ? -30.981 3.263 11.252 1.00 88.88 669 ASP A CA 1
ATOM 5329 C C . ASP A 1 669 ? -30.976 2.543 12.611 1.00 88.88 669 ASP A C 1
ATOM 5331 O O . ASP A 1 669 ? -31.727 1.584 12.794 1.00 88.88 669 ASP A O 1
ATOM 5335 N N . GLY A 1 670 ? -30.174 3.029 13.565 1.00 91.38 670 GLY A N 1
ATOM 5336 C CA . GLY A 1 670 ? -30.113 2.542 14.939 1.00 91.38 670 GLY A CA 1
ATOM 5337 C C . GLY A 1 670 ? -29.150 1.373 15.166 1.00 91.38 670 GLY A C 1
ATOM 5338 O O . GLY A 1 670 ? -29.044 0.910 16.311 1.00 91.38 670 GLY A O 1
ATOM 5339 N N . LEU A 1 671 ? -28.456 0.908 14.121 1.00 93.44 671 LEU A N 1
ATOM 5340 C CA . LEU A 1 671 ? -27.551 -0.239 14.171 1.00 93.44 671 LEU A CA 1
ATOM 5341 C C . LEU A 1 671 ? -26.088 0.160 14.406 1.00 93.44 671 LEU A C 1
ATOM 5343 O O . LEU A 1 671 ? -25.613 1.224 13.999 1.00 93.44 671 LEU A O 1
ATOM 5347 N N . ARG A 1 672 ? -25.334 -0.774 14.989 1.00 95.19 672 ARG A N 1
ATOM 5348 C CA . ARG A 1 672 ? -23.870 -0.746 15.071 1.00 95.19 672 ARG A CA 1
ATOM 5349 C C . ARG A 1 672 ? -23.288 -1.830 14.180 1.00 95.19 672 ARG A C 1
ATOM 5351 O O . ARG A 1 672 ? -23.734 -2.974 14.250 1.00 95.19 672 ARG A O 1
ATOM 5358 N N . ALA A 1 673 ? -22.262 -1.501 13.401 1.00 95.81 673 ALA A N 1
ATOM 5359 C CA . ALA A 1 673 ? -21.472 -2.508 12.698 1.00 95.81 673 ALA A CA 1
ATOM 5360 C C . ALA A 1 673 ? -20.442 -3.124 13.655 1.00 95.81 673 ALA A C 1
ATOM 5362 O O . ALA A 1 673 ? -19.702 -2.398 14.313 1.00 95.81 673 ALA A O 1
ATOM 5363 N N . VAL A 1 674 ? -20.369 -4.450 13.721 1.00 97.06 674 VAL A N 1
ATOM 5364 C CA . VAL A 1 674 ? -19.449 -5.201 14.585 1.00 97.06 674 VAL A CA 1
ATOM 5365 C C . VAL A 1 674 ? -18.410 -5.902 13.719 1.00 97.06 674 VAL A C 1
ATOM 5367 O O . VAL A 1 674 ? -18.750 -6.768 12.913 1.00 97.06 674 VAL A O 1
ATOM 5370 N N . LEU A 1 675 ? -17.146 -5.517 13.877 1.00 96.19 675 LEU A N 1
ATOM 5371 C CA . LEU A 1 675 ? -16.036 -5.914 13.014 1.00 96.19 675 LEU A CA 1
ATOM 5372 C C . LEU A 1 675 ? -15.017 -6.745 13.791 1.00 96.19 675 LEU A C 1
ATOM 5374 O O . LEU A 1 675 ? -14.447 -6.275 14.775 1.00 96.19 675 LEU A O 1
ATOM 5378 N N . PHE A 1 676 ? -14.768 -7.970 13.333 1.00 94.62 676 PHE A N 1
ATOM 5379 C CA . PHE A 1 676 ? -13.791 -8.877 13.935 1.00 94.62 676 PHE A CA 1
ATOM 5380 C C . PHE A 1 676 ? -12.546 -8.945 13.056 1.00 94.62 676 PHE A C 1
ATOM 5382 O O . PHE A 1 676 ? -12.619 -9.393 11.906 1.00 94.62 676 PHE A O 1
ATOM 5389 N N . PHE A 1 677 ? -11.408 -8.540 13.609 1.00 91.25 677 PHE A N 1
ATOM 5390 C CA . PHE A 1 677 ? -10.123 -8.612 12.916 1.00 91.25 677 PHE A CA 1
ATOM 5391 C C . PHE A 1 677 ? -9.398 -9.904 13.269 1.00 91.25 677 PHE A C 1
ATOM 5393 O O . PHE A 1 677 ? -9.486 -10.378 14.400 1.00 91.25 677 PHE A O 1
ATOM 5400 N N . GLU A 1 678 ? -8.659 -10.472 12.329 1.00 84.44 678 GLU A N 1
ATOM 5401 C CA . GLU A 1 678 ? -7.788 -11.626 12.569 1.00 84.44 678 GLU A CA 1
ATOM 5402 C C . GLU A 1 678 ? -6.323 -11.212 12.406 1.00 84.44 678 GLU A C 1
ATOM 5404 O O . GLU A 1 678 ? -6.035 -10.319 11.617 1.00 84.44 678 GLU A O 1
ATOM 5409 N N . PRO A 1 679 ? -5.371 -11.863 13.093 1.00 77.81 679 PRO A N 1
ATOM 5410 C CA . PRO A 1 679 ? -3.944 -11.570 12.940 1.00 77.81 679 PRO A CA 1
ATOM 5411 C C . PRO A 1 679 ? -3.354 -12.120 11.629 1.00 77.81 679 PRO A C 1
ATOM 5413 O O . PRO A 1 679 ? -2.182 -11.899 11.325 1.00 77.81 679 PRO A O 1
ATOM 5416 N N . ARG A 1 680 ? -4.143 -12.870 10.848 1.00 81.75 680 ARG A N 1
ATOM 5417 C CA . ARG A 1 680 ? -3.748 -13.457 9.562 1.00 81.75 680 ARG A CA 1
ATOM 5418 C C . ARG A 1 680 ? -4.553 -12.858 8.407 1.00 81.75 680 ARG A C 1
ATOM 5420 O O . ARG A 1 680 ? -5.710 -12.496 8.621 1.00 81.75 680 ARG A O 1
ATOM 5427 N N . PRO A 1 681 ? -4.005 -12.857 7.180 1.00 81.62 681 PRO A N 1
ATOM 5428 C CA . PRO A 1 681 ? -4.792 -12.575 5.993 1.00 81.62 681 PRO A CA 1
ATOM 5429 C C . PRO A 1 681 ? -6.008 -13.512 5.860 1.00 81.62 681 PRO A C 1
ATOM 5431 O O . PRO A 1 681 ? -5.940 -14.709 6.163 1.00 81.62 681 PRO A O 1
ATOM 5434 N N . VAL A 1 682 ? -7.119 -12.954 5.389 1.00 82.62 682 VAL A N 1
ATOM 5435 C CA . VAL A 1 682 ? -8.425 -13.581 5.193 1.00 82.62 682 VAL A CA 1
ATOM 5436 C C . VAL A 1 682 ? -8.867 -13.321 3.761 1.00 82.62 682 VAL A C 1
ATOM 5438 O O . VAL A 1 682 ? -8.811 -12.193 3.260 1.00 82.62 682 VAL A O 1
ATOM 5441 N N . HIS A 1 683 ? -9.296 -14.382 3.086 1.00 81.62 683 HIS A N 1
ATOM 5442 C CA . HIS A 1 683 ? -9.828 -14.279 1.738 1.00 81.62 683 HIS A CA 1
ATOM 5443 C C . HIS A 1 683 ? -11.219 -13.629 1.757 1.00 81.62 683 HIS A C 1
ATOM 5445 O O . HIS A 1 683 ? -12.003 -13.848 2.676 1.00 81.62 683 HIS A O 1
ATOM 5451 N N . LEU A 1 684 ? -11.575 -12.876 0.713 1.00 81.81 684 LEU A N 1
ATOM 5452 C CA . LEU A 1 684 ? -12.878 -12.200 0.638 1.00 81.81 684 LEU A CA 1
ATOM 5453 C C . LEU A 1 684 ? -14.061 -13.174 0.804 1.00 81.81 684 LEU A C 1
ATOM 5455 O O . LEU A 1 684 ? -15.065 -12.844 1.423 1.00 81.81 684 LEU A O 1
ATOM 5459 N N . SER A 1 685 ? -13.926 -14.397 0.281 1.00 80.31 685 SER A N 1
ATOM 5460 C CA . SER A 1 685 ? -14.940 -15.453 0.416 1.00 80.31 685 SER A CA 1
ATOM 5461 C C . SER A 1 685 ? -14.980 -16.135 1.786 1.00 80.31 685 SER A C 1
ATOM 5463 O O . SER A 1 685 ? -15.872 -16.945 2.010 1.00 80.31 685 SER A O 1
ATOM 5465 N N . GLU A 1 686 ? -14.009 -15.879 2.664 1.00 84.62 686 GLU A N 1
ATOM 5466 C CA . GLU A 1 686 ? -13.973 -16.413 4.033 1.00 84.62 686 GLU A CA 1
ATOM 5467 C C . GLU A 1 686 ? -14.651 -15.480 5.043 1.00 84.62 686 GLU A C 1
ATOM 5469 O O . GLU A 1 686 ? -14.904 -15.902 6.175 1.00 84.62 686 GLU A O 1
ATOM 5474 N N . ILE A 1 687 ? -14.949 -14.234 4.652 1.00 86.56 687 ILE A N 1
ATOM 5475 C CA . ILE A 1 687 ? -15.604 -13.262 5.529 1.00 86.56 687 ILE A CA 1
ATOM 5476 C C . ILE A 1 687 ? -16.995 -13.776 5.897 1.00 86.56 687 ILE A C 1
ATOM 5478 O O . ILE A 1 687 ? -17.842 -14.004 5.032 1.00 86.56 687 ILE A O 1
ATOM 5482 N N . ARG A 1 688 ? -17.243 -13.943 7.199 1.00 87.94 688 ARG A N 1
ATOM 5483 C CA . ARG A 1 688 ? -18.524 -14.442 7.715 1.00 87.94 688 ARG A CA 1
ATOM 5484 C C . ARG A 1 688 ? -19.437 -13.297 8.124 1.00 87.94 688 ARG A C 1
ATOM 5486 O O . ARG A 1 688 ? -19.017 -12.395 8.842 1.00 87.94 688 ARG A O 1
ATOM 5493 N N . PHE A 1 689 ? -20.709 -13.387 7.756 1.00 87.44 689 PHE A N 1
ATOM 5494 C CA . PHE A 1 689 ? -21.738 -12.466 8.235 1.00 87.44 689 PHE A CA 1
ATOM 5495 C C . PHE A 1 689 ? -22.513 -13.107 9.384 1.00 87.44 689 PHE A C 1
ATOM 5497 O O . PHE A 1 689 ? -23.095 -14.181 9.218 1.00 87.44 689 PHE A O 1
ATOM 5504 N N . LEU A 1 690 ? -22.515 -12.456 10.545 1.00 88.00 690 LEU A N 1
ATOM 5505 C CA . LEU A 1 690 ? -23.286 -12.880 11.709 1.00 88.00 690 LEU A CA 1
ATOM 5506 C C . LEU A 1 690 ? -24.785 -12.759 11.443 1.00 88.00 690 LEU A C 1
ATOM 5508 O O . LEU A 1 690 ? -25.250 -11.831 10.785 1.00 88.00 690 LEU A O 1
ATOM 5512 N N . ALA A 1 691 ? -25.548 -13.697 11.997 1.00 83.25 691 ALA A N 1
ATOM 5513 C CA . ALA A 1 691 ? -27.001 -13.751 11.866 1.00 83.25 691 ALA A CA 1
ATOM 5514 C C . ALA A 1 691 ? -27.733 -13.009 13.002 1.00 83.25 691 ALA A C 1
ATOM 5516 O O . ALA A 1 691 ? -28.832 -13.407 13.368 1.00 83.25 691 ALA A O 1
ATOM 5517 N N . TRP A 1 692 ? -27.119 -11.969 13.578 1.00 87.88 692 TRP A N 1
ATOM 5518 C CA . TRP A 1 692 ? -27.702 -11.187 14.672 1.00 87.88 692 TRP A CA 1
ATOM 5519 C C . TRP A 1 692 ? -28.855 -10.303 14.182 1.00 87.88 692 TRP A C 1
ATOM 5521 O O . TRP A 1 692 ? -30.009 -10.683 14.358 1.00 87.88 692 TRP A O 1
ATOM 5531 N N . GLU A 1 693 ? -28.559 -9.177 13.530 1.00 83.38 693 GLU A N 1
ATOM 5532 C CA . GLU A 1 693 ? -29.549 -8.384 12.793 1.00 83.38 693 GLU A CA 1
ATOM 5533 C C . GLU A 1 693 ? -29.378 -8.589 11.280 1.00 83.38 693 GLU A C 1
ATOM 5535 O O . GLU A 1 693 ? -28.388 -8.130 10.695 1.00 83.38 693 GLU A O 1
ATOM 5540 N N . PRO A 1 694 ? -30.300 -9.305 10.604 1.00 73.38 694 PRO A N 1
ATOM 5541 C CA . PRO A 1 694 ? -30.252 -9.452 9.157 1.00 73.38 694 PRO A CA 1
ATOM 5542 C C . PRO A 1 694 ? -30.567 -8.116 8.471 1.00 73.38 694 PRO A C 1
ATOM 5544 O O . PRO A 1 694 ? -31.722 -7.704 8.398 1.00 73.38 694 PRO A O 1
ATOM 5547 N N . LEU A 1 695 ? -29.555 -7.472 7.879 1.00 71.62 695 LEU A N 1
ATOM 5548 C CA . LEU A 1 695 ? -29.725 -6.211 7.133 1.00 71.62 695 LEU A CA 1
ATOM 5549 C C . LEU A 1 695 ? -30.842 -6.280 6.081 1.00 71.62 695 LEU A C 1
ATOM 5551 O O . LEU A 1 695 ? -31.595 -5.331 5.899 1.00 71.62 695 LEU A O 1
ATOM 5555 N N . ALA A 1 696 ? -30.966 -7.421 5.399 1.00 65.38 696 ALA A N 1
ATOM 5556 C CA . ALA A 1 696 ? -32.001 -7.646 4.395 1.00 65.38 696 ALA A CA 1
ATOM 5557 C C . ALA A 1 696 ? -33.423 -7.583 4.974 1.00 65.38 696 ALA A C 1
ATOM 5559 O O . ALA A 1 696 ? -34.332 -7.123 4.292 1.00 65.38 696 ALA A O 1
ATOM 5560 N N . ASP A 1 697 ? -33.629 -8.020 6.214 1.00 67.75 697 ASP A N 1
ATOM 5561 C CA . ASP A 1 697 ? -34.939 -7.934 6.857 1.00 67.75 697 ASP A CA 1
ATOM 5562 C C . ASP A 1 697 ? -35.144 -6.534 7.459 1.00 67.75 697 ASP A C 1
ATOM 5564 O O . ASP A 1 697 ? -36.203 -5.935 7.263 1.00 67.75 697 ASP A O 1
ATOM 5568 N N . HIS A 1 698 ? -34.094 -5.955 8.058 1.00 71.31 698 HIS A N 1
ATOM 5569 C CA . HIS A 1 698 ? -34.091 -4.588 8.600 1.00 71.31 698 HIS A CA 1
ATOM 5570 C C . HIS A 1 698 ? -34.497 -3.539 7.555 1.00 71.31 698 HIS A C 1
ATOM 5572 O O . HIS A 1 698 ? -35.447 -2.781 7.759 1.00 71.31 698 HIS A O 1
ATOM 5578 N N . TYR A 1 699 ? -33.850 -3.536 6.385 1.00 69.12 699 TYR A N 1
ATOM 5579 C CA . TYR A 1 699 ? -34.161 -2.566 5.329 1.00 69.12 699 TYR A CA 1
ATOM 5580 C C . TYR A 1 699 ? -35.443 -2.901 4.555 1.00 69.12 699 TYR A C 1
ATOM 5582 O O . TYR A 1 699 ? -36.093 -1.989 4.045 1.00 69.12 699 TYR A O 1
ATOM 5590 N N . ARG A 1 700 ? -35.883 -4.170 4.496 1.00 63.91 700 ARG A N 1
ATOM 5591 C CA . ARG A 1 700 ? -37.200 -4.512 3.921 1.00 63.91 700 ARG A CA 1
ATOM 5592 C C . ARG A 1 700 ? -38.335 -3.885 4.732 1.00 63.91 700 ARG A C 1
ATOM 5594 O O . ARG A 1 700 ? -39.296 -3.390 4.141 1.00 63.91 700 ARG A O 1
ATOM 5601 N N . HIS A 1 701 ? -38.218 -3.874 6.059 1.00 57.53 701 HIS A N 1
ATOM 5602 C CA . HIS A 1 701 ? -39.196 -3.229 6.933 1.00 57.53 701 HIS A CA 1
ATOM 5603 C C . HIS A 1 701 ? -39.216 -1.702 6.769 1.00 57.53 701 HIS A C 1
ATOM 5605 O O . HIS A 1 701 ? -40.303 -1.126 6.737 1.00 57.53 701 HIS A O 1
ATOM 5611 N N . GLN A 1 702 ? -38.061 -1.062 6.555 1.00 56.91 702 GLN A N 1
ATOM 5612 C CA . GLN A 1 702 ? -37.988 0.387 6.307 1.00 56.91 702 GLN A CA 1
ATOM 5613 C C . GLN A 1 702 ? -38.603 0.803 4.956 1.00 56.91 702 GLN A C 1
ATOM 5615 O O . GLN A 1 702 ? -39.367 1.772 4.895 1.00 56.91 702 GLN A O 1
ATOM 5620 N N . VAL A 1 703 ? -38.379 0.025 3.886 1.00 51.97 703 VAL A N 1
ATOM 5621 C CA . VAL A 1 703 ? -38.988 0.289 2.565 1.00 51.97 703 VAL A CA 1
ATOM 5622 C C . VAL A 1 703 ? -40.518 0.200 2.629 1.00 51.97 703 VAL A C 1
ATOM 5624 O O . VAL A 1 703 ? -41.207 0.997 1.994 1.00 51.97 703 VAL A O 1
ATOM 5627 N N . GLY A 1 704 ? -41.063 -0.717 3.437 1.00 47.38 704 GLY A N 1
ATOM 5628 C CA . GLY A 1 704 ? -42.506 -0.821 3.689 1.00 47.38 704 GLY A CA 1
ATOM 5629 C C . GLY A 1 704 ? -43.107 0.394 4.410 1.00 47.38 704 GLY A C 1
ATOM 5630 O O . GLY A 1 704 ? -44.284 0.687 4.213 1.00 47.38 704 GLY A O 1
ATOM 5631 N N . SER A 1 705 ? -42.307 1.128 5.192 1.00 46.78 705 SER A N 1
ATOM 5632 C CA . SER A 1 705 ? -42.697 2.388 5.846 1.00 46.78 705 SER A CA 1
ATOM 5633 C C . SER A 1 705 ? -42.472 3.646 4.993 1.00 46.78 705 SER A C 1
ATOM 5635 O O . SER A 1 705 ? -42.733 4.748 5.465 1.00 46.78 705 SER A O 1
ATOM 5637 N N . GLY A 1 706 ? -42.025 3.503 3.740 1.00 43.59 706 GLY A N 1
ATOM 5638 C CA . GLY A 1 706 ? -41.792 4.627 2.825 1.00 43.59 706 GLY A CA 1
ATOM 5639 C C . GLY A 1 706 ? -40.406 5.274 2.928 1.00 43.59 706 GLY A C 1
ATOM 5640 O O . GLY A 1 706 ? -40.163 6.266 2.246 1.00 43.59 706 GLY A O 1
ATOM 5641 N N . GLU A 1 707 ? -39.485 4.706 3.712 1.00 51.97 707 GLU A N 1
ATOM 5642 C CA . GLU A 1 707 ? -38.101 5.176 3.827 1.00 51.97 707 GLU A CA 1
ATOM 5643 C C . GLU A 1 707 ? -37.143 4.150 3.220 1.00 51.97 707 GLU A C 1
ATOM 5645 O O . GLU A 1 707 ? -37.065 2.999 3.641 1.00 51.97 707 GLU A O 1
ATOM 5650 N N . SER A 1 708 ? -36.401 4.552 2.193 1.00 49.78 708 SER A N 1
ATOM 5651 C CA . SER A 1 708 ? -35.409 3.690 1.556 1.00 49.78 708 SER A CA 1
ATOM 5652 C C . SER A 1 708 ? -34.009 4.140 1.949 1.00 49.78 708 SER A C 1
ATOM 5654 O O . SER A 1 708 ? -33.446 4.995 1.270 1.00 49.78 708 SER A O 1
ATOM 5656 N N . LYS A 1 709 ? -33.418 3.519 2.971 1.00 54.34 709 LYS A N 1
ATOM 5657 C CA . LYS A 1 709 ? -31.978 3.639 3.235 1.00 54.34 709 LYS A CA 1
ATOM 5658 C C . LYS A 1 709 ? -31.171 2.622 2.428 1.00 54.34 709 LYS A C 1
ATOM 5660 O O . LYS A 1 709 ? -31.640 1.514 2.158 1.00 54.34 709 LYS A O 1
ATOM 5665 N N . THR A 1 710 ? -29.960 3.003 2.034 1.00 51.81 710 THR A N 1
ATOM 5666 C CA . THR A 1 710 ? -28.978 2.110 1.412 1.00 51.81 710 THR A CA 1
ATOM 5667 C C . THR A 1 710 ? -28.271 1.293 2.490 1.00 51.81 710 THR A C 1
ATOM 5669 O O . THR A 1 710 ? -27.674 1.850 3.408 1.00 51.81 710 THR A O 1
ATOM 5672 N N . GLY A 1 711 ? -28.345 -0.036 2.395 1.00 51.53 711 GLY A N 1
ATOM 5673 C CA . GLY A 1 711 ? -27.576 -0.915 3.274 1.00 51.53 711 GLY A CA 1
ATOM 5674 C C . GLY A 1 711 ? -26.083 -0.965 2.911 1.00 51.53 711 GLY A C 1
ATOM 5675 O O . GLY A 1 711 ? -25.735 -0.650 1.769 1.00 51.53 711 GLY A O 1
ATOM 5676 N N . PRO A 1 712 ? -25.214 -1.363 3.862 1.00 50.28 712 PRO A N 1
ATOM 5677 C CA . PRO A 1 712 ? -23.781 -1.552 3.633 1.00 50.28 712 PRO A CA 1
ATOM 5678 C C . PRO A 1 712 ? -23.449 -2.663 2.637 1.00 50.28 712 PRO A C 1
ATOM 5680 O O . PRO A 1 712 ? -24.284 -3.571 2.404 1.00 50.28 712 PRO A O 1
#

Secondary structure (DSSP, 8-state):
-TTSTT--HHHHHHHHHHHB--SPPPTT-----B------SSEEEEEEEEE-SS-EEEEEEEEE-TT--BGGGG--TTTSS-TTT-EEE--HHHHHHHHHTS-SEEE-TTSSSEEEE--EEEEE-HHHHHHHHHHTT-EEPBP---HHHHHHHHHHHTT---TT------EETTEE-SEEEEEE-SSTT-EEEEEEEEEEEEETTEEEEEEEEEEEEEEEE-TTSTTSEEEEEPSBHHHHHHHHHHHHHTTS-EEEEEEEE-S--BBTTB-EE-TT--EEBB-SEEEEEEE-SSP--GGG-EET--SSPPPP-PPSPPS--SS-PPPP-SS--HHHHHT-EEEEETTEEEEEEPPPHHHHHHHHSS-GGGGTEEEEEEEEEE-SSS-EEE-HHHH-TTPBPHHHHHHTTPPTT-HHHHHHHHHHHHHHBPPSEE-TTEEEEEEEEEE--SSEEEEEEEEEETTEEEEEEEEEEPTT----HHHHHHHHHHS-TTT-EEE--HHHHHHHHHTS-SEEE-TT--EEEE--EEEES-HHHHHHHHHTTTEEE------EETTEE-SEEEEE--SSS-----EEEEEEEEEEETTEEEEEEEEE-BTTGGG----TT-PPPPBPSBHHHHHHHHHHHHHTTS-EEEEEEEE-S--B-TTSPEE-TTS-EEBB-SE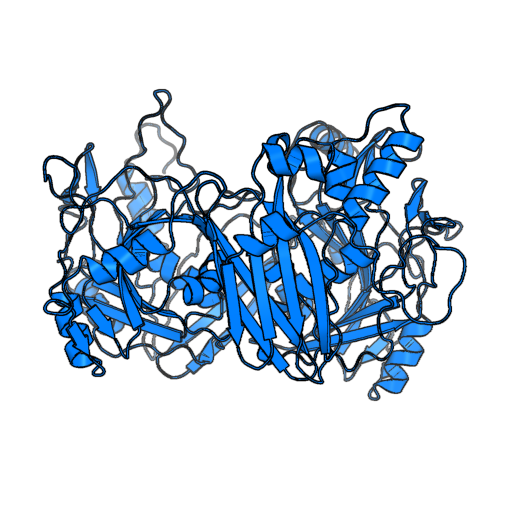EEEEEE-SS---GGGPEEPSSS-HHHHHHHHHHTT--PPP-

pLDDT: mean 83.46, std 14.43, range [31.56, 98.56]

Radius of gyration: 26.74 Å; chains: 1; bounding box: 81×57×76 Å

Foldseek 3Di:
DQPDPPHDPVVVVVVQVVQAWFDDDDPPDDTHHDDDDDDAAAWDWDWDWDADQFFIDIDTDIDGDPPFAFLLVVDDPVVNDDPVLAAEAADPVVVQVVVQPFAQAWAPLVRPDGAFGLQAKEWAAPRQVVLLCVLLQKGWAGDDDDPVSVVVLLVCVVPNQDQRHDDDFTDDPSDTFNTKIWHDALDSLWIKIKTWDWHSYHYPNITMITMGIWIFLGKDQAPLDPSSMDTATDQESVVRQLLVVLSSLLSQWWQEKAKHAHNDFDAPVGFDAGSRGHTHGALRIHIYTYTDDGGHHNLNYQYPPYPDDGDFRDQPDPPDDPDPDDDDPLDPCPVQQVPWDWDDDDQKIKTKAWDAQVVVCVQLVDRLVVSQKTKMKMKIFHQAQFKKFWRVCLFAVRWDQLLSSLVVVDDPPPVVVSVVSSSSSNVQDWTGIAHHRGMTIHITTHGDADFWGWGWTWMDTRSDIAIDIDIYGHPPHPPDPCVVVVVVVVCPPVNAAEDQDPVVVQVVVQPFAQAWADPVRFGADGQAAKEWADPRLCSSLCNLLQKGFDDDDFIDDPRDTFSTWIWRDDDSDQDQTKIKTWDWDSYHHPNTTMITIQIWGAVVGSNDDQDPVRDDGATDQESVVRQQVSVVSSLSSQFFQEKEKHAHNDFADPVGWDAGVPGHTHGYLRIHIYTYTDSDGHGSSRYRYDPHDDPVVSQVVCVVVVDHDRHD

Sequence (712 aa):
AFRSPAGDGKSVLDHFESLQFRNPIYPGTTASGFLVVHRDEGYRAVDVDLISREKAKSFTYIVPDPSFKGDYTLVDFNTLYDSAEIVEIEEEEALRRELEKLPCCTANKDGTGYGDPLNLVFVGNNRDIFSALIRRGWHGTEILWSKAAWRTFKSFLGGGRYRYSPVSPLYVYGRRQDLAAQKARGTIHQRNHLRMWLTPLRFRGKKVWVGQISRDIGVKFTLKSPTISTHVIDPNVDEARRYLLQDLAYSQALARAAAVKGVGETSRESPRFNLVGDPYFTDGLRAVMFFEPRPRTLSDLDFLKFWEVPTRPLPGPDKGVSDAPRRPDSFNDAALRARAKTVAEGGIRVSATIPSPEESRDIFGVDLEKKGVQPLWLEIQNDTDRQLYFLPTGLDPEYFSPLEVSFGYHARFSDDANAQLDEHIERLGLRNIIDPRSKESGFVYTNRDKASKFVAVDLVGWKWTKSLNLVVPAPGRKIAEDHYERLFQMISRSDLVETDDESHLRELLEQLPCCVSSEDGAQGEPLNVVLVGNLEDAAPAFIRRSYHFAPADPRYLFQRSQDVSVSKRERWVASQPHLLRAWLTTIRFRGRPVWVAQVGMPLGGRFARTAEDGAPLPIDPDVDEARNDLVQDLIYSQFLAKIGFVQGVGQVMASSPRTTPGGGTYHTDGLRAVLFFEPRPVHLSEIRFLAWEPLADHYRHQVGSGESKTGP